Protein AF-0000000072927905 (afdb_homodimer)

Organism: Fusarium oxysporum f. sp. lycopersici (strain 4287 / CBS 123668 / FGSC 9935 / NRRL 34936) (NCBI:txid426428)

Structure (mmCIF, N/CA/C/O backbone):
data_AF-0000000072927905-model_v1
#
loop_
_entity.id
_entity.type
_entity.pdbx_description
1 polymer Ketoreductases
#
loop_
_atom_site.group_PDB
_atom_site.id
_atom_site.type_symbol
_atom_site.label_atom_id
_atom_site.label_alt_id
_atom_site.label_comp_id
_atom_site.label_asym_id
_atom_site.label_entity_id
_atom_site.label_seq_id
_atom_site.pdbx_PDB_ins_code
_atom_site.Cartn_x
_atom_site.Cartn_y
_atom_site.Cartn_z
_atom_site.occupancy
_atom_site.B_iso_or_equiv
_atom_site.auth_seq_id
_atom_site.auth_comp_id
_atom_site.auth_asym_id
_atom_site.auth_atom_id
_atom_site.pdbx_PDB_model_num
ATOM 1 N N . MET A 1 1 ? -3.469 36.656 6.867 1 72.31 1 MET A N 1
ATOM 2 C CA . MET A 1 1 ? -4.215 35.406 6.965 1 72.31 1 MET A CA 1
ATOM 3 C C . MET A 1 1 ? -4.289 34.938 8.414 1 72.31 1 MET A C 1
ATOM 5 O O . MET A 1 1 ? -3.432 35.281 9.227 1 72.31 1 MET A O 1
ATOM 9 N N . SER A 1 2 ? -5.445 34.188 8.789 1 89.81 2 SER A N 1
ATOM 10 C CA . SER A 1 2 ? -5.672 33.75 10.164 1 89.81 2 SER A CA 1
ATOM 11 C C . SER A 1 2 ? -4.594 32.781 10.625 1 89.81 2 SER A C 1
ATOM 13 O O . SER A 1 2 ? -4.07 32 9.828 1 89.81 2 SER A O 1
ATOM 15 N N . GLN A 1 3 ? -4.125 32.969 11.805 1 97.69 3 GLN A N 1
ATOM 16 C CA . GLN A 1 3 ? -3.133 32.094 12.43 1 97.69 3 GLN A CA 1
ATOM 17 C C . GLN A 1 3 ? -3.643 30.656 12.531 1 97.69 3 GLN A C 1
ATOM 19 O O . GLN A 1 3 ? -4.738 30.422 13.047 1 97.69 3 GLN A O 1
ATOM 24 N N . LEU A 1 4 ? -2.887 29.75 12 1 98.44 4 LEU A N 1
ATOM 25 C CA . LEU A 1 4 ? -3.246 28.344 12.047 1 98.44 4 LEU A CA 1
ATOM 26 C C . LEU A 1 4 ? -2.527 27.625 13.188 1 98.44 4 LEU A C 1
ATOM 28 O O . LEU A 1 4 ? -1.427 28.031 13.578 1 98.44 4 LEU A O 1
ATOM 32 N N . VAL A 1 5 ? -3.135 26.594 13.719 1 98.81 5 VAL A N 1
ATOM 33 C CA . VAL A 1 5 ? -2.521 25.703 14.703 1 98.81 5 VAL A CA 1
ATOM 34 C C . VAL A 1 5 ? -2.16 24.375 14.047 1 98.81 5 VAL A C 1
ATOM 36 O O . VAL A 1 5 ? -3.043 23.625 13.609 1 98.81 5 VAL A O 1
ATOM 39 N N . TRP A 1 6 ? -0.833 24.062 14.062 1 98.88 6 TRP A N 1
ATOM 40 C CA . TRP A 1 6 ? -0.313 22.859 13.43 1 98.88 6 TRP A CA 1
ATOM 41 C C . TRP A 1 6 ? 0.064 21.812 14.469 1 98.88 6 TRP A C 1
ATOM 43 O O . TRP A 1 6 ? 0.624 22.141 15.516 1 98.88 6 TRP A O 1
ATOM 53 N N . LEU A 1 7 ? -0.278 20.578 14.266 1 98.88 7 LEU A N 1
ATOM 54 C CA . LEU A 1 7 ? 0.3 19.422 14.938 1 98.88 7 LEU A CA 1
ATOM 55 C C . LEU A 1 7 ? 1.165 18.609 13.984 1 98.88 7 LEU A C 1
ATOM 57 O O . LEU A 1 7 ? 0.685 18.141 12.945 1 98.88 7 LEU A O 1
ATOM 61 N N . VAL A 1 8 ? 2.449 18.484 14.289 1 98.81 8 VAL A N 1
ATOM 62 C CA . VAL A 1 8 ? 3.377 17.781 13.414 1 98.81 8 VAL A CA 1
ATOM 63 C C . VAL A 1 8 ? 4.023 16.609 14.164 1 98.81 8 VAL A C 1
ATOM 65 O O . VAL A 1 8 ? 4.539 16.797 15.266 1 98.81 8 VAL A O 1
ATOM 68 N N . THR A 1 9 ? 3.959 15.438 13.594 1 98.56 9 THR A N 1
ATOM 69 C CA . THR A 1 9 ? 4.629 14.297 14.203 1 98.56 9 THR A CA 1
ATOM 70 C C . THR A 1 9 ? 6.062 14.18 13.703 1 98.56 9 THR A C 1
ATOM 72 O O . THR A 1 9 ? 6.359 14.547 12.562 1 98.56 9 THR A O 1
ATOM 75 N N . GLY A 1 10 ? 6.945 13.641 14.539 1 96.25 10 GLY A N 1
ATOM 76 C CA . GLY A 1 10 ? 8.32 13.383 14.141 1 96.25 10 GLY A CA 1
ATOM 77 C C . GLY A 1 10 ? 9.109 14.648 13.883 1 96.25 10 GLY A C 1
ATOM 78 O O . GLY A 1 10 ? 9.656 14.836 12.789 1 96.25 10 GLY A O 1
ATOM 79 N N . CYS A 1 11 ? 9.32 15.484 14.922 1 96.69 11 CYS A N 1
ATOM 80 C CA . CYS A 1 11 ? 9.914 16.797 14.719 1 96.69 11 CYS A CA 1
ATOM 81 C C . CYS A 1 11 ? 11.375 16.828 15.141 1 96.69 11 CYS A C 1
ATOM 83 O O . CYS A 1 11 ? 12 17.875 15.18 1 96.69 11 CYS A O 1
ATOM 85 N N . SER A 1 12 ? 11.961 15.656 15.367 1 91.81 12 SER A N 1
ATOM 86 C CA . SER A 1 12 ? 13.312 15.633 15.93 1 91.81 12 SER A CA 1
ATOM 87 C C . SER A 1 12 ? 14.367 15.852 14.844 1 91.81 12 SER A C 1
ATOM 89 O O . SER A 1 12 ? 15.531 16.109 15.148 1 91.81 12 SER A O 1
ATOM 91 N N . SER A 1 13 ? 13.992 15.719 13.57 1 88.75 13 SER A N 1
ATOM 92 C CA . SER A 1 13 ? 14.961 15.898 12.492 1 88.75 13 SER A CA 1
ATOM 93 C C . SER A 1 13 ? 14.273 16.047 11.141 1 88.75 13 SER A C 1
ATOM 95 O O . SER A 1 13 ? 13.039 16.016 11.062 1 88.75 13 SER A O 1
ATOM 97 N N . GLY A 1 14 ? 15.023 16.406 10.156 1 93.62 14 GLY A N 1
ATOM 98 C CA . GLY A 1 14 ? 14.57 16.359 8.781 1 93.62 14 GLY A CA 1
ATOM 99 C C . GLY A 1 14 ? 13.445 17.344 8.492 1 93.62 14 GLY A C 1
ATOM 100 O O . GLY A 1 14 ? 13.555 18.531 8.82 1 93.62 14 GLY A O 1
ATOM 101 N N . PHE A 1 15 ? 12.422 16.828 7.801 1 96.5 15 PHE A N 1
ATOM 102 C CA . PHE A 1 15 ? 11.273 17.672 7.473 1 96.5 15 PHE A CA 1
ATOM 103 C C . PHE A 1 15 ? 10.633 18.219 8.734 1 96.5 15 PHE A C 1
ATOM 105 O O . PHE A 1 15 ? 10.18 19.375 8.758 1 96.5 15 PHE A O 1
ATOM 112 N N . GLY A 1 16 ? 10.633 17.391 9.828 1 96.88 16 GLY A N 1
ATOM 113 C CA . GLY A 1 16 ? 9.984 17.781 11.07 1 96.88 16 GLY A CA 1
ATOM 114 C C . GLY A 1 16 ? 10.539 19.062 11.656 1 96.88 16 GLY A C 1
ATOM 115 O O . GLY A 1 16 ? 9.781 19.984 11.992 1 96.88 16 GLY A O 1
ATOM 116 N N . SER A 1 17 ? 11.844 19.141 11.758 1 95.19 17 SER A N 1
ATOM 117 C CA . SER A 1 17 ? 12.484 20.344 12.281 1 95.19 17 SER A CA 1
ATOM 118 C C . SER A 1 17 ? 12.258 21.531 11.359 1 95.19 17 SER A C 1
ATOM 120 O O . SER A 1 17 ? 12.07 22.656 11.828 1 95.19 17 SER A O 1
ATOM 122 N N . GLU A 1 18 ? 12.297 21.266 10.055 1 97.12 18 GLU A N 1
ATOM 123 C CA . GLU A 1 18 ? 12.062 22.328 9.078 1 97.12 18 GLU A CA 1
ATOM 124 C C . GLU A 1 18 ? 10.625 22.844 9.156 1 97.12 18 GLU A C 1
ATOM 126 O O . GLU A 1 18 ? 10.375 24.031 9 1 97.12 18 GLU A O 1
ATOM 131 N N . PHE A 1 19 ? 9.656 21.938 9.414 1 98.5 19 PHE A N 1
ATOM 132 C CA . PHE A 1 19 ? 8.266 22.344 9.625 1 98.5 19 PHE A CA 1
ATOM 133 C C . PHE A 1 19 ? 8.164 23.328 10.789 1 98.5 19 PHE A C 1
ATOM 135 O O . PHE A 1 19 ? 7.52 24.375 10.664 1 98.5 19 PHE A O 1
ATOM 142 N N . VAL A 1 20 ? 8.82 23 11.867 1 98.06 20 VAL A N 1
ATOM 143 C CA . VAL A 1 20 ? 8.766 23.844 13.055 1 98.06 20 VAL A CA 1
ATOM 144 C C . VAL A 1 20 ? 9.281 25.25 12.703 1 98.06 20 VAL A C 1
ATOM 146 O O . VAL A 1 20 ? 8.609 26.25 12.969 1 98.06 20 VAL A O 1
ATOM 149 N N . HIS A 1 21 ? 10.391 25.312 12.062 1 97.38 21 HIS A N 1
ATOM 150 C CA . HIS A 1 21 ? 11.039 26.562 11.719 1 97.38 21 HIS A CA 1
ATOM 151 C C . HIS A 1 21 ? 10.148 27.422 10.812 1 97.38 21 HIS A C 1
ATOM 153 O O . HIS A 1 21 ? 9.891 28.594 11.109 1 97.38 21 HIS A O 1
ATOM 159 N N . GLN A 1 22 ? 9.633 26.844 9.812 1 98.25 22 GLN A N 1
ATOM 160 C CA . GLN A 1 22 ? 8.914 27.609 8.805 1 98.25 22 GLN A CA 1
ATOM 161 C C . GLN A 1 22 ? 7.508 27.969 9.289 1 98.25 22 GLN A C 1
ATOM 163 O O . GLN A 1 22 ? 6.992 29.047 8.969 1 98.25 22 GLN A O 1
ATOM 168 N N . ILE A 1 23 ? 6.863 27.094 10.016 1 98.56 23 ILE A N 1
ATOM 169 C CA . ILE A 1 23 ? 5.535 27.375 10.547 1 98.56 23 ILE A CA 1
ATOM 170 C C . ILE A 1 23 ? 5.602 28.578 11.492 1 98.56 23 ILE A C 1
ATOM 172 O O . ILE A 1 23 ? 4.789 29.5 11.391 1 98.56 23 ILE A O 1
ATOM 176 N N . LEU A 1 24 ? 6.613 28.625 12.375 1 98.06 24 LEU A N 1
ATOM 177 C CA . LEU A 1 24 ? 6.789 29.734 13.312 1 98.06 24 LEU A CA 1
ATOM 178 C C . LEU A 1 24 ? 7.145 31.016 12.578 1 98.06 24 LEU A C 1
ATOM 180 O O . LEU A 1 24 ? 6.625 32.094 12.898 1 98.06 24 LEU A O 1
ATOM 184 N N . SER A 1 25 ? 8.023 30.844 11.578 1 97.19 25 SER A N 1
ATOM 185 C CA . SER A 1 25 ? 8.469 32 10.828 1 97.19 25 SER A CA 1
ATOM 186 C C . SER A 1 25 ? 7.312 32.688 10.094 1 97.19 25 SER A C 1
ATOM 188 O O . SER A 1 25 ? 7.352 33.875 9.82 1 97.19 25 SER A O 1
ATOM 190 N N . ARG A 1 26 ? 6.254 31.922 9.82 1 97.19 26 ARG A N 1
ATOM 191 C CA . ARG A 1 26 ? 5.102 32.438 9.094 1 97.19 26 ARG A CA 1
ATOM 192 C C . ARG A 1 26 ? 4.023 32.938 10.055 1 97.19 26 ARG A C 1
ATOM 194 O O . ARG A 1 26 ? 2.938 33.344 9.625 1 97.19 26 ARG A O 1
ATOM 201 N N . GLY A 1 27 ? 4.273 32.781 11.344 1 97.12 27 GLY A N 1
ATOM 202 C CA . GLY A 1 27 ? 3.383 33.375 12.336 1 97.12 27 GLY A CA 1
ATOM 203 C C . GLY A 1 27 ? 2.34 32.375 12.844 1 97.12 27 GLY A C 1
ATOM 204 O O . GLY A 1 27 ? 1.431 32.781 13.586 1 97.12 27 GLY A O 1
ATOM 205 N N . ASP A 1 28 ? 2.387 31.125 12.43 1 98.38 28 ASP A N 1
ATOM 206 C CA . ASP A 1 28 ? 1.458 30.094 12.891 1 98.38 28 ASP A CA 1
ATOM 207 C C . ASP A 1 28 ? 1.925 29.484 14.211 1 98.38 28 ASP A C 1
ATOM 209 O O . ASP A 1 28 ? 3.045 29.734 14.656 1 98.38 28 ASP A O 1
ATOM 213 N N . LYS A 1 29 ? 1.051 28.797 14.852 1 98.56 29 LYS A N 1
ATOM 214 C CA . LYS A 1 29 ? 1.371 28.031 16.062 1 98.56 29 LYS A CA 1
ATOM 215 C C . LYS A 1 29 ? 1.639 26.562 15.719 1 98.56 29 LYS A C 1
ATOM 217 O O . LYS A 1 29 ? 1.046 26.016 14.789 1 98.56 29 LYS A O 1
ATOM 222 N N . ILE A 1 30 ? 2.525 25.984 16.5 1 98.69 30 ILE A N 1
ATOM 223 C CA . ILE A 1 30 ? 2.834 24.594 16.219 1 98.69 30 ILE A CA 1
ATOM 224 C C . ILE A 1 30 ? 2.967 23.812 17.516 1 98.69 30 ILE A C 1
ATOM 226 O O . ILE A 1 30 ? 3.521 24.312 18.5 1 98.69 30 ILE A O 1
ATOM 230 N N . ILE A 1 31 ? 2.361 22.672 17.562 1 98.62 31 ILE A N 1
ATOM 231 C CA . ILE A 1 31 ? 2.639 21.609 18.516 1 98.62 31 ILE A CA 1
ATOM 232 C C . ILE A 1 31 ? 3.572 20.578 17.875 1 98.62 31 ILE A C 1
ATOM 234 O O . ILE A 1 31 ? 3.15 19.781 17.031 1 98.62 31 ILE A O 1
ATOM 238 N N . ALA A 1 32 ? 4.832 20.609 18.266 1 98.38 32 ALA A N 1
ATOM 239 C CA . ALA A 1 32 ? 5.855 19.688 17.766 1 98.38 32 ALA A CA 1
ATOM 240 C C . ALA A 1 32 ? 5.926 18.422 18.609 1 98.38 32 ALA A C 1
ATOM 242 O O . ALA A 1 32 ? 5.918 18.5 19.844 1 98.38 32 ALA A O 1
ATOM 243 N N . THR A 1 33 ? 5.965 17.25 17.953 1 98.06 33 THR A N 1
ATOM 244 C CA . THR A 1 33 ? 5.996 16.031 18.734 1 98.06 33 THR A CA 1
ATOM 245 C C . THR A 1 33 ? 7.176 15.156 18.328 1 98.06 33 THR A C 1
ATOM 247 O O . THR A 1 33 ? 7.691 15.281 17.219 1 98.06 33 THR A O 1
ATOM 250 N N . ALA A 1 34 ? 7.641 14.367 19.203 1 96.06 34 ALA A N 1
ATOM 251 C CA . ALA A 1 34 ? 8.641 13.32 19.016 1 96.06 34 ALA A CA 1
ATOM 252 C C . ALA A 1 34 ? 8.5 12.219 20.047 1 96.06 34 ALA A C 1
ATOM 254 O O . ALA A 1 34 ? 7.863 12.422 21.094 1 96.06 34 ALA A O 1
ATOM 255 N N . ARG A 1 35 ? 9.086 11.086 19.828 1 92.69 35 ARG A N 1
ATOM 256 C CA . ARG A 1 35 ? 9.023 9.953 20.75 1 92.69 35 ARG A CA 1
ATOM 257 C C . ARG A 1 35 ? 9.719 10.273 22.062 1 92.69 35 ARG A C 1
ATOM 259 O O . ARG A 1 35 ? 9.289 9.805 23.125 1 92.69 35 ARG A O 1
ATOM 266 N N . ASN A 1 36 ? 10.734 10.953 21.844 1 88.94 36 ASN A N 1
ATOM 267 C CA . ASN A 1 36 ? 11.516 11.43 22.984 1 88.94 36 ASN A CA 1
ATOM 268 C C . ASN A 1 36 ? 11.484 12.953 23.078 1 88.94 36 ASN A C 1
ATOM 270 O O . ASN A 1 36 ? 12.133 13.641 22.297 1 88.94 36 ASN A O 1
ATOM 274 N N . SER A 1 37 ? 10.828 13.406 24.078 1 86.44 37 SER A N 1
ATOM 275 C CA . SER A 1 37 ? 10.633 14.844 24.219 1 86.44 37 SER A CA 1
ATOM 276 C C . SER A 1 37 ? 11.953 15.562 24.469 1 86.44 37 SER A C 1
ATOM 278 O O . SER A 1 37 ? 12.109 16.719 24.094 1 86.44 37 SER A O 1
ATOM 280 N N . ALA A 1 38 ? 12.891 14.891 25.031 1 88.81 38 ALA A N 1
ATOM 281 C CA . ALA A 1 38 ? 14.18 15.523 25.312 1 88.81 38 ALA A CA 1
ATOM 282 C C . ALA A 1 38 ? 14.867 15.969 24.016 1 88.81 38 ALA A C 1
ATOM 284 O O . ALA A 1 38 ? 15.586 16.969 24 1 88.81 38 ALA A O 1
ATOM 285 N N . ARG A 1 39 ? 14.562 15.359 22.969 1 88.06 39 ARG A N 1
ATOM 286 C CA . ARG A 1 39 ? 15.211 15.633 21.688 1 88.06 39 ARG A CA 1
ATOM 287 C C . ARG A 1 39 ? 14.641 16.891 21.047 1 88.06 39 ARG A C 1
ATOM 289 O O . ARG A 1 39 ? 15.266 17.469 20.156 1 88.06 39 ARG A O 1
ATOM 296 N N . ILE A 1 40 ? 13.414 17.281 21.547 1 91.88 40 ILE A N 1
ATOM 297 C CA . ILE A 1 40 ? 12.797 18.422 20.875 1 91.88 40 ILE A CA 1
ATOM 298 C C . ILE A 1 40 ? 12.57 19.547 21.875 1 91.88 40 ILE A C 1
ATOM 300 O O . ILE A 1 40 ? 11.922 20.547 21.562 1 91.88 40 ILE A O 1
ATOM 304 N N . GLU A 1 41 ? 13.078 19.469 22.984 1 91.75 41 GLU A N 1
ATOM 305 C CA . GLU A 1 41 ? 12.984 20.5 24.016 1 91.75 41 GLU A CA 1
ATOM 306 C C . GLU A 1 41 ? 13.516 21.828 23.5 1 91.75 41 GLU A C 1
ATOM 308 O O . GLU A 1 41 ? 12.945 22.891 23.797 1 91.75 41 GLU A O 1
ATOM 313 N N . PRO A 1 42 ? 14.578 21.797 22.75 1 92.12 42 PRO A N 1
ATOM 314 C CA . PRO A 1 42 ? 15.109 23.062 22.234 1 92.12 42 PRO A CA 1
ATOM 315 C C . PRO A 1 42 ? 14.125 23.797 21.344 1 92.12 42 PRO A C 1
ATOM 317 O O . PRO A 1 42 ? 14.219 25.016 21.188 1 92.12 42 PRO A O 1
ATOM 320 N N . LEU A 1 43 ? 13.18 23.078 20.75 1 93.44 43 LEU A N 1
ATOM 321 C CA . LEU A 1 43 ? 12.18 23.703 19.891 1 93.44 43 LEU A CA 1
ATOM 322 C C . LEU A 1 43 ? 11.242 24.578 20.703 1 93.44 43 LEU A C 1
ATOM 324 O O . LEU A 1 43 ? 10.617 25.5 20.172 1 93.44 43 LEU A O 1
ATOM 328 N N . ALA A 1 44 ? 11.148 24.266 22 1 93.25 44 ALA A N 1
ATOM 329 C CA . ALA A 1 44 ? 10.305 25.062 22.875 1 93.25 44 ALA A CA 1
ATOM 330 C C . ALA A 1 44 ? 10.828 26.484 23 1 93.25 44 ALA A C 1
ATOM 332 O O . ALA A 1 44 ? 10.047 27.438 23.078 1 93.25 44 ALA A O 1
ATOM 333 N N . SER A 1 45 ? 12.109 26.594 23.016 1 92.44 45 SER A N 1
ATOM 334 C CA . SER A 1 45 ? 12.727 27.906 23.141 1 92.44 45 SER A CA 1
ATOM 335 C C . SER A 1 45 ? 12.484 28.75 21.891 1 92.44 45 SER A C 1
ATOM 337 O O . SER A 1 45 ? 12.57 29.984 21.922 1 92.44 45 SER A O 1
ATOM 339 N N . GLN A 1 46 ? 12.109 28.047 20.828 1 93.31 46 GLN A N 1
ATOM 340 C CA . GLN A 1 46 ? 11.836 28.734 19.578 1 93.31 46 GLN A CA 1
ATOM 341 C C . GLN A 1 46 ? 10.375 29.172 19.484 1 93.31 46 GLN A C 1
ATOM 343 O O . GLN A 1 46 ? 9.984 29.844 18.531 1 93.31 46 GLN A O 1
ATOM 348 N N . GLY A 1 47 ? 9.586 28.734 20.438 1 95.56 47 GLY A N 1
ATOM 349 C CA . GLY A 1 47 ? 8.195 29.156 20.453 1 95.56 47 GLY A CA 1
ATOM 350 C C . GLY A 1 47 ? 7.227 28.031 20.156 1 95.56 47 GLY A C 1
ATOM 351 O O . GLY A 1 47 ? 6.008 28.234 20.156 1 95.56 47 GLY A O 1
ATOM 352 N N . ALA A 1 48 ? 7.707 26.859 19.938 1 97.5 48 ALA A N 1
ATOM 353 C CA . ALA A 1 48 ? 6.848 25.703 19.672 1 97.5 48 ALA A CA 1
ATOM 354 C C . ALA A 1 48 ? 6.348 25.094 20.984 1 97.5 48 ALA A C 1
ATOM 356 O O . ALA A 1 48 ? 7.07 25.062 21.984 1 97.5 48 ALA A O 1
ATOM 357 N N . ALA A 1 49 ? 5.113 24.672 21.016 1 97.75 49 ALA A N 1
ATOM 358 C CA . ALA A 1 49 ? 4.73 23.703 22.047 1 97.75 49 ALA A CA 1
ATOM 359 C C . ALA A 1 49 ? 5.293 22.312 21.734 1 97.75 49 ALA A C 1
ATOM 361 O O . ALA A 1 49 ? 5.336 21.906 20.578 1 97.75 49 ALA A O 1
ATOM 362 N N . VAL A 1 50 ? 5.805 21.672 22.766 1 97.12 50 VAL A N 1
ATOM 363 C CA . VAL A 1 50 ? 6.414 20.359 22.578 1 97.12 50 VAL A CA 1
ATOM 364 C C . VAL A 1 50 ? 5.633 19.297 23.359 1 97.12 50 VAL A C 1
ATOM 366 O O . VAL A 1 50 ? 5.203 19.547 24.484 1 97.12 50 VAL A O 1
ATOM 369 N N . LEU A 1 51 ? 5.387 18.172 22.734 1 96.62 51 LEU A N 1
ATOM 370 C CA . LEU A 1 51 ? 4.648 17.062 23.344 1 96.62 51 LEU A CA 1
ATOM 371 C C . LEU A 1 51 ? 5.254 15.727 22.938 1 96.62 51 LEU A C 1
ATOM 373 O O . LEU A 1 51 ? 5.633 15.531 21.781 1 96.62 51 LEU A O 1
ATOM 377 N N . GLU A 1 52 ? 5.332 14.828 23.875 1 97.06 52 GLU A N 1
ATOM 378 C CA . GLU A 1 52 ? 5.773 13.469 23.562 1 97.06 52 GLU A CA 1
ATOM 379 C C . GLU A 1 52 ? 4.672 12.68 22.859 1 97.06 52 GLU A C 1
ATOM 381 O O . GLU A 1 52 ? 3.535 12.641 23.328 1 97.06 52 GLU A O 1
ATOM 386 N N . LEU A 1 53 ? 5 12.133 21.734 1 97.81 53 LEU A N 1
ATOM 387 C CA . LEU A 1 53 ? 4.066 11.305 20.984 1 97.81 53 LEU A CA 1
ATOM 388 C C . LEU A 1 53 ? 4.801 10.203 20.234 1 97.81 53 LEU A C 1
ATOM 390 O O . LEU A 1 53 ? 5.629 10.492 19.359 1 97.81 53 LEU A O 1
ATOM 394 N N . ASP A 1 54 ? 4.586 8.984 20.625 1 97.88 54 ASP A N 1
ATOM 395 C CA . ASP A 1 54 ? 5.004 7.805 19.875 1 97.88 54 ASP A CA 1
ATOM 396 C C . ASP A 1 54 ? 3.854 7.25 19.047 1 97.88 54 ASP A C 1
ATOM 398 O O . ASP A 1 54 ? 2.877 6.73 19.578 1 97.88 54 ASP A O 1
ATOM 402 N N . VAL A 1 55 ? 4.004 7.336 17.734 1 98.12 55 VAL A N 1
ATOM 403 C CA . VAL A 1 55 ? 2.898 6.98 16.859 1 98.12 55 VAL A CA 1
ATOM 404 C C . VAL A 1 55 ? 2.633 5.48 16.938 1 98.12 55 VAL A C 1
ATOM 406 O O . VAL A 1 55 ? 1.612 4.996 16.438 1 98.12 55 VAL A O 1
ATOM 409 N N . THR A 1 56 ? 3.533 4.699 17.547 1 97.69 56 THR A N 1
ATOM 410 C CA . THR A 1 56 ? 3.344 3.258 17.672 1 97.69 56 THR A CA 1
ATOM 411 C C . THR A 1 56 ? 2.619 2.924 18.984 1 97.69 56 THR A C 1
ATOM 413 O O . THR A 1 56 ? 2.355 1.753 19.266 1 97.69 56 THR A O 1
ATOM 416 N N . ASP A 1 57 ? 2.316 3.941 19.781 1 98.38 57 ASP A N 1
ATOM 417 C CA . ASP A 1 57 ? 1.547 3.707 21 1 98.38 57 ASP A CA 1
ATOM 418 C C . ASP A 1 57 ? 0.156 3.168 20.672 1 98.38 57 ASP A C 1
ATOM 420 O O . ASP A 1 57 ? -0.278 3.205 19.516 1 98.38 57 ASP A O 1
ATOM 424 N N . SER A 1 58 ? -0.541 2.66 21.734 1 98.31 58 SER A N 1
ATOM 425 C CA . SER A 1 58 ? -1.92 2.213 21.562 1 98.31 58 SER A CA 1
ATOM 426 C C . SER A 1 58 ? -2.834 3.375 21.188 1 98.31 58 SER A C 1
ATOM 428 O O . SER A 1 58 ? -2.52 4.535 21.469 1 98.31 58 SER A O 1
ATOM 430 N N . GLN A 1 59 ? -3.938 3.053 20.578 1 98.31 59 GLN A N 1
ATOM 431 C CA . GLN A 1 59 ? -4.902 4.082 20.203 1 98.31 59 GLN A CA 1
ATOM 432 C C . GLN A 1 59 ? -5.316 4.914 21.422 1 98.31 59 GLN A C 1
ATOM 434 O O . GLN A 1 59 ? -5.41 6.141 21.328 1 98.31 59 GLN A O 1
ATOM 439 N N . ASP A 1 60 ? -5.535 4.27 22.516 1 98.25 60 ASP A N 1
ATOM 440 C CA . ASP A 1 60 ? -5.977 4.961 23.734 1 98.25 60 ASP A CA 1
ATOM 441 C C . ASP A 1 60 ? -4.949 5.996 24.172 1 98.25 60 ASP A C 1
ATOM 443 O O . ASP A 1 60 ? -5.309 7.121 24.531 1 98.25 60 ASP A O 1
ATOM 447 N N . LYS A 1 61 ? -3.709 5.633 24.172 1 98.44 61 LYS A N 1
ATOM 448 C CA . LYS A 1 61 ? -2.648 6.551 24.578 1 98.44 61 LYS A CA 1
ATOM 449 C C . LYS A 1 61 ? -2.531 7.715 23.594 1 98.44 61 LYS A C 1
ATOM 451 O O . LYS A 1 61 ? -2.332 8.859 24.016 1 98.44 61 LYS A O 1
ATOM 456 N N . ILE A 1 62 ? -2.678 7.426 22.359 1 98.62 62 ILE A N 1
ATOM 457 C CA . ILE A 1 62 ? -2.617 8.469 21.328 1 98.62 62 ILE A CA 1
ATOM 458 C C . ILE A 1 62 ? -3.812 9.406 21.484 1 98.62 62 ILE A C 1
ATOM 460 O O . ILE A 1 62 ? -3.668 10.625 21.375 1 98.62 62 ILE A O 1
ATOM 464 N N . ASP A 1 63 ? -4.977 8.828 21.781 1 98.62 63 ASP A N 1
ATOM 465 C CA . ASP A 1 63 ? -6.152 9.664 22.016 1 98.62 63 ASP A CA 1
ATOM 466 C C . ASP A 1 63 ? -5.906 10.648 23.156 1 98.62 63 ASP A C 1
ATOM 468 O O . ASP A 1 63 ? -6.234 11.836 23.031 1 98.62 63 ASP A O 1
ATOM 472 N N . GLN A 1 64 ? -5.309 10.18 24.203 1 98.56 64 GLN A N 1
ATOM 473 C CA . GLN A 1 64 ? -5.016 11.023 25.344 1 98.56 64 GLN A CA 1
ATOM 474 C C . GLN A 1 64 ? -4.016 12.117 24.984 1 98.56 64 GLN A C 1
ATOM 476 O O . GLN A 1 64 ? -4.176 13.273 25.391 1 98.56 64 GLN A O 1
ATOM 481 N N . THR A 1 65 ? -3.023 11.734 24.25 1 98.5 65 THR A N 1
ATOM 482 C CA . THR A 1 65 ? -2.006 12.695 23.844 1 98.5 65 THR A CA 1
ATOM 483 C C . THR A 1 65 ? -2.605 13.758 22.922 1 98.5 65 THR A C 1
ATOM 485 O O . THR A 1 65 ? -2.271 14.938 23.031 1 98.5 65 THR A O 1
ATOM 488 N N . ILE A 1 66 ? -3.502 13.359 22.031 1 98.75 66 ILE A N 1
ATOM 489 C CA . ILE A 1 66 ? -4.121 14.281 21.094 1 98.75 66 ILE A CA 1
ATOM 490 C C . ILE A 1 66 ? -5.07 15.219 21.844 1 98.75 66 ILE A C 1
ATOM 492 O O . ILE A 1 66 ? -5.168 16.406 21.516 1 98.75 66 ILE A O 1
ATOM 496 N N . ASP A 1 67 ? -5.742 14.688 22.844 1 98.62 67 ASP A N 1
ATOM 497 C CA . ASP A 1 67 ? -6.57 15.547 23.688 1 98.62 67 ASP A CA 1
ATOM 498 C C . ASP A 1 67 ? -5.734 16.641 24.344 1 98.62 67 ASP A C 1
ATOM 500 O O . ASP A 1 67 ? -6.152 17.797 24.391 1 98.62 67 ASP A O 1
ATOM 504 N N . LYS A 1 68 ? -4.582 16.297 24.859 1 98.56 68 LYS A N 1
ATOM 505 C CA . LYS A 1 68 ? -3.662 17.281 25.422 1 98.56 68 LYS A CA 1
ATOM 506 C C . LYS A 1 68 ? -3.213 18.297 24.375 1 98.56 68 LYS A C 1
ATOM 508 O O . LYS A 1 68 ? -3.105 19.484 24.656 1 98.56 68 LYS A O 1
ATOM 513 N N . ALA A 1 69 ? -2.928 17.766 23.188 1 98.62 69 ALA A N 1
ATOM 514 C CA . ALA A 1 69 ? -2.5 18.641 22.094 1 98.62 69 ALA A CA 1
ATOM 515 C C . ALA A 1 69 ? -3.568 19.688 21.766 1 98.62 69 ALA A C 1
ATOM 517 O O . ALA A 1 69 ? -3.266 20.875 21.641 1 98.62 69 ALA A O 1
ATOM 518 N N . ILE A 1 70 ? -4.809 19.25 21.672 1 98.5 70 ILE A N 1
ATOM 519 C CA . ILE A 1 70 ? -5.926 20.141 21.344 1 98.5 70 ILE A CA 1
ATOM 520 C C . ILE A 1 70 ? -6.09 21.188 22.438 1 98.5 70 ILE A C 1
ATOM 522 O O . ILE A 1 70 ? -6.352 22.359 22.141 1 98.5 70 ILE A O 1
ATOM 526 N N . ALA A 1 71 ? -5.871 20.812 23.625 1 98.44 71 ALA A N 1
ATOM 527 C CA . ALA A 1 71 ? -6.086 21.688 24.766 1 98.44 71 ALA A CA 1
ATOM 528 C C . ALA A 1 71 ? -5.059 22.812 24.797 1 98.44 71 ALA A C 1
ATOM 530 O O . ALA A 1 71 ? -5.297 23.875 25.391 1 98.44 71 ALA A O 1
ATOM 531 N N . ILE A 1 72 ? -3.906 22.656 24.172 1 98.25 72 ILE A N 1
ATOM 532 C CA . ILE A 1 72 ? -2.83 23.641 24.234 1 98.25 72 ILE A CA 1
ATOM 533 C C . ILE A 1 72 ? -3.297 24.953 23.609 1 98.25 72 ILE A C 1
ATOM 535 O O . ILE A 1 72 ? -3.139 26.016 24.219 1 98.25 72 ILE A O 1
ATOM 539 N N . TYR A 1 73 ? -3.898 24.891 22.453 1 98.12 73 TYR A N 1
ATOM 540 C CA . TYR A 1 73 ? -4.324 26.094 21.766 1 98.12 73 TYR A CA 1
ATOM 541 C C . TYR A 1 73 ? -5.824 26.078 21.5 1 98.12 73 TYR A C 1
ATOM 543 O O . TYR A 1 73 ? -6.359 26.984 20.844 1 98.12 73 TYR A O 1
ATOM 551 N N . GLY A 1 74 ? -6.508 24.984 21.891 1 98 74 GLY A N 1
ATOM 552 C CA . GLY A 1 74 ? -7.957 24.906 21.812 1 98 74 GLY A CA 1
ATOM 553 C C . GLY A 1 74 ? -8.438 24.156 20.578 1 98 74 GLY A C 1
ATOM 554 O O . GLY A 1 74 ? -9.594 23.719 20.531 1 98 74 GLY A O 1
ATOM 555 N N . HIS A 1 75 ? -7.555 24.094 19.562 1 98 75 HIS A N 1
ATOM 556 C CA . HIS A 1 75 ? -7.922 23.375 18.344 1 98 75 HIS A CA 1
ATOM 557 C C . HIS A 1 75 ? -6.691 23.031 17.516 1 98 75 HIS A C 1
ATOM 559 O O . HIS A 1 75 ? -5.578 23.453 17.844 1 98 75 HIS A O 1
ATOM 565 N N . ILE A 1 76 ? -6.879 22.219 16.531 1 98.69 76 ILE A N 1
ATOM 566 C CA . ILE A 1 76 ? -5.879 21.891 15.516 1 98.69 76 ILE A CA 1
ATOM 567 C C . ILE A 1 76 ? -6.438 22.172 14.125 1 98.69 76 ILE A C 1
ATOM 569 O O . ILE A 1 76 ? -7.488 21.656 13.75 1 98.69 76 ILE A O 1
ATOM 573 N N . ASP A 1 77 ? -5.719 23 13.375 1 98.75 77 ASP A N 1
ATOM 574 C CA . ASP A 1 77 ? -6.133 23.312 12.016 1 98.75 77 ASP A CA 1
ATOM 575 C C . ASP A 1 77 ? -5.477 22.375 11 1 98.75 77 ASP A C 1
ATOM 577 O O . ASP A 1 77 ? -6.07 22.062 9.969 1 98.75 77 ASP A O 1
ATOM 581 N N . VAL A 1 78 ? -4.234 21.984 11.258 1 98.94 78 VAL A N 1
ATOM 582 C CA . VAL A 1 78 ? -3.451 21.203 10.312 1 98.94 78 VAL A CA 1
ATOM 583 C C . VAL A 1 78 ? -2.74 20.062 11.047 1 98.94 78 VAL A C 1
ATOM 585 O O . VAL A 1 78 ? -2.041 20.297 12.031 1 98.94 78 VAL A O 1
ATOM 588 N N . LEU A 1 79 ? -2.975 18.875 10.68 1 98.94 79 LEU A N 1
ATOM 589 C CA . LEU A 1 79 ? -2.213 17.719 11.125 1 98.94 79 LEU A CA 1
ATOM 590 C C . LEU A 1 79 ? -1.212 17.281 10.062 1 98.94 79 LEU A C 1
ATOM 592 O O . LEU A 1 79 ? -1.585 17.047 8.906 1 98.94 79 LEU A O 1
ATOM 596 N N . VAL A 1 80 ? 0.05 17.219 10.398 1 98.94 80 VAL A N 1
ATOM 597 C CA . VAL A 1 80 ? 1.075 16.703 9.5 1 98.94 80 VAL A CA 1
ATOM 598 C C . VAL A 1 80 ? 1.585 15.359 10.031 1 98.94 80 VAL A C 1
ATOM 600 O O . VAL A 1 80 ? 2.299 15.312 11.031 1 98.94 80 VAL A O 1
ATOM 603 N N . ASN A 1 81 ? 1.166 14.336 9.383 1 98.81 81 ASN A N 1
ATOM 604 C CA . ASN A 1 81 ? 1.747 13.023 9.625 1 98.81 81 ASN A CA 1
ATOM 605 C C . ASN A 1 81 ? 3.098 12.867 8.93 1 98.81 81 ASN A C 1
ATOM 607 O O . ASN A 1 81 ? 3.16 12.492 7.762 1 98.81 81 ASN A O 1
ATOM 611 N N . ASN A 1 82 ? 4.152 13.047 9.695 1 98.12 82 ASN A N 1
ATOM 612 C CA . ASN A 1 82 ? 5.5 13.148 9.141 1 98.12 82 ASN A CA 1
ATOM 613 C C . ASN A 1 82 ? 6.41 12.047 9.672 1 98.12 82 ASN A C 1
ATOM 615 O O . ASN A 1 82 ? 7.402 11.695 9.039 1 98.12 82 ASN A O 1
ATOM 619 N N . ALA A 1 83 ? 6.082 11.492 10.859 1 93 83 ALA A N 1
ATOM 620 C CA . ALA A 1 83 ? 6.906 10.453 11.469 1 93 83 ALA A CA 1
ATOM 621 C C . ALA A 1 83 ? 7 9.227 10.57 1 93 83 ALA A C 1
ATOM 623 O O . ALA A 1 83 ? 6.008 8.82 9.961 1 93 83 ALA A O 1
ATOM 624 N N . GLY A 1 84 ? 8.211 8.648 10.453 1 92.44 84 GLY A N 1
ATOM 625 C CA . GLY A 1 84 ? 8.43 7.441 9.672 1 92.44 84 GLY A CA 1
ATOM 626 C C . GLY A 1 84 ? 9.883 7.02 9.625 1 92.44 84 GLY A C 1
ATOM 627 O O . GLY A 1 84 ? 10.758 7.707 10.164 1 92.44 84 GLY A O 1
ATOM 628 N N . PHE A 1 85 ? 10.133 5.875 9.078 1 93.25 85 PHE A N 1
ATOM 629 C CA . PHE A 1 85 ? 11.5 5.398 8.906 1 93.25 85 PHE A CA 1
ATOM 630 C C . PHE A 1 85 ? 11.586 4.426 7.734 1 93.25 85 PHE A C 1
ATOM 632 O O . PHE A 1 85 ? 10.562 3.99 7.203 1 93.25 85 PHE A O 1
ATOM 639 N N . VAL A 1 86 ? 12.781 4.125 7.336 1 94.69 86 VAL A N 1
ATOM 640 C CA . VAL A 1 86 ? 13.047 3.238 6.207 1 94.69 86 VAL A CA 1
ATOM 641 C C . VAL A 1 86 ? 13.5 1.874 6.719 1 94.69 86 VAL A C 1
ATOM 643 O O . VAL A 1 86 ? 14.438 1.783 7.516 1 94.69 86 VAL A O 1
ATOM 646 N N . ALA A 1 87 ? 12.836 0.888 6.34 1 95.31 87 ALA A N 1
ATOM 647 C CA . ALA A 1 87 ? 13.289 -0.493 6.492 1 95.31 87 ALA A CA 1
ATOM 648 C C . ALA A 1 87 ? 13.75 -1.071 5.156 1 95.31 87 ALA A C 1
ATOM 650 O O . ALA A 1 87 ? 12.992 -1.08 4.184 1 95.31 87 ALA A O 1
ATOM 651 N N . ALA A 1 88 ? 14.977 -1.563 5.105 1 96.12 88 ALA A N 1
ATOM 652 C CA . ALA A 1 88 ? 15.547 -2.078 3.865 1 96.12 88 ALA A CA 1
ATOM 653 C C . ALA A 1 88 ? 16.031 -3.516 4.039 1 96.12 88 ALA A C 1
ATOM 655 O O . ALA A 1 88 ? 16.641 -3.854 5.062 1 96.12 88 ALA A O 1
ATOM 656 N N . GLY A 1 89 ? 15.766 -4.355 3.131 1 97.38 89 GLY A N 1
ATOM 657 C CA . GLY A 1 89 ? 16.125 -5.766 3.08 1 97.38 89 GLY A CA 1
ATOM 658 C C . GLY A 1 89 ? 15.281 -6.555 2.09 1 97.38 89 GLY A C 1
ATOM 659 O O . GLY A 1 89 ? 14.203 -6.113 1.691 1 97.38 89 GLY A O 1
ATOM 660 N N . SER A 1 90 ? 15.797 -7.688 1.697 1 97.56 90 SER A N 1
ATOM 661 C CA . SER A 1 90 ? 15.031 -8.523 0.781 1 97.56 90 SER A CA 1
ATOM 662 C C . SER A 1 90 ? 13.852 -9.188 1.487 1 97.56 90 SER A C 1
ATOM 664 O O . SER A 1 90 ? 13.781 -9.195 2.719 1 97.56 90 SER A O 1
ATOM 666 N N . TRP A 1 91 ? 12.93 -9.75 0.709 1 97.44 91 TRP A N 1
ATOM 667 C CA . TRP A 1 91 ? 11.797 -10.492 1.252 1 97.44 91 TRP A CA 1
ATOM 668 C C . TRP A 1 91 ? 12.266 -11.648 2.123 1 97.44 91 TRP A C 1
ATOM 670 O O . TRP A 1 91 ? 11.656 -11.953 3.15 1 97.44 91 TRP A O 1
ATOM 680 N N . GLU A 1 92 ? 13.344 -12.242 1.729 1 97.31 92 GLU A N 1
ATOM 681 C CA . GLU A 1 92 ? 13.812 -13.438 2.422 1 97.31 92 GLU A CA 1
ATOM 682 C C . GLU A 1 92 ? 14.664 -13.078 3.635 1 97.31 92 GLU A C 1
ATOM 684 O O . GLU A 1 92 ? 14.828 -13.883 4.551 1 97.31 92 GLU A O 1
ATOM 689 N N . ASP A 1 93 ? 15.195 -11.852 3.623 1 97.44 93 ASP A N 1
ATOM 690 C CA . ASP A 1 93 ? 16.078 -11.453 4.715 1 97.44 93 ASP A CA 1
ATOM 691 C C . ASP A 1 93 ? 15.281 -10.867 5.879 1 97.44 93 ASP A C 1
ATOM 693 O O . ASP A 1 93 ? 15.641 -11.047 7.043 1 97.44 93 ASP A O 1
ATOM 697 N N . LEU A 1 94 ? 14.227 -10.172 5.574 1 97.5 94 LEU A N 1
ATOM 698 C CA . LEU A 1 94 ? 13.438 -9.516 6.613 1 97.5 94 LEU A CA 1
ATOM 699 C C . LEU A 1 94 ? 12.508 -10.508 7.293 1 97.5 94 LEU A C 1
ATOM 701 O O . LEU A 1 94 ? 11.859 -11.32 6.625 1 97.5 94 LEU A O 1
ATOM 705 N N . SER A 1 95 ? 12.492 -10.477 8.602 1 96.62 95 SER A N 1
ATOM 706 C CA . SER A 1 95 ? 11.539 -11.281 9.352 1 96.62 95 SER A CA 1
ATOM 707 C C . SER A 1 95 ? 10.141 -10.68 9.297 1 96.62 95 SER A C 1
ATOM 709 O O . SER A 1 95 ? 9.977 -9.523 8.898 1 96.62 95 SER A O 1
ATOM 711 N N . TYR A 1 96 ? 9.18 -11.5 9.68 1 96.75 96 TYR A N 1
ATOM 712 C CA . TYR A 1 96 ? 7.805 -11.039 9.82 1 96.75 96 TYR A CA 1
ATOM 713 C C . TYR A 1 96 ? 7.734 -9.797 10.703 1 96.75 96 TYR A C 1
ATOM 715 O O . TYR A 1 96 ? 7.102 -8.805 10.344 1 96.75 96 TYR A O 1
ATOM 723 N N . ASP A 1 97 ? 8.414 -9.836 11.797 1 96.62 97 ASP A N 1
ATOM 724 C CA . ASP A 1 97 ? 8.359 -8.742 12.766 1 96.62 97 ASP A CA 1
ATOM 725 C C . ASP A 1 97 ? 8.961 -7.465 12.188 1 96.62 97 ASP A C 1
ATOM 727 O O . ASP A 1 97 ? 8.508 -6.363 12.5 1 96.62 97 ASP A O 1
ATOM 731 N N . GLU A 1 98 ? 9.945 -7.605 11.391 1 96.38 98 GLU A N 1
ATOM 732 C CA . GLU A 1 98 ? 10.57 -6.441 10.766 1 96.38 98 GLU A CA 1
ATOM 733 C C . GLU A 1 98 ? 9.641 -5.793 9.75 1 96.38 98 GLU A C 1
ATOM 735 O O . GLU A 1 98 ? 9.57 -4.566 9.664 1 96.38 98 GLU A O 1
ATOM 740 N N . PHE A 1 99 ? 8.898 -6.617 9 1 97.38 99 PHE A N 1
ATOM 741 C CA . PHE A 1 99 ? 7.867 -6.07 8.125 1 97.38 99 PHE A CA 1
ATOM 742 C C . PHE A 1 99 ? 6.801 -5.344 8.938 1 97.38 99 PHE A C 1
ATOM 744 O O . PHE A 1 99 ? 6.484 -4.184 8.656 1 97.38 99 PHE A O 1
ATOM 751 N N . VAL A 1 100 ? 6.34 -6.016 9.938 1 97.38 100 VAL A N 1
ATOM 752 C CA . VAL A 1 100 ? 5.234 -5.488 10.734 1 97.38 100 VAL A CA 1
ATOM 753 C C . VAL A 1 100 ? 5.652 -4.18 11.398 1 97.38 100 VAL A C 1
ATOM 755 O O . VAL A 1 100 ? 4.859 -3.236 11.477 1 97.38 100 VAL A O 1
ATOM 758 N N . SER A 1 101 ? 6.867 -4.125 11.883 1 96.75 101 SER A N 1
ATOM 759 C CA . SER A 1 101 ? 7.348 -2.918 12.547 1 96.75 101 SER A CA 1
ATOM 760 C C . SER A 1 101 ? 7.332 -1.724 11.602 1 96.75 101 SER A C 1
ATOM 762 O O . SER A 1 101 ? 6.996 -0.608 12.008 1 96.75 101 SER A O 1
ATOM 764 N N . SER A 1 102 ? 7.703 -1.949 10.383 1 97.56 102 SER A N 1
ATOM 765 C CA . SER A 1 102 ? 7.66 -0.899 9.367 1 97.56 102 SER A CA 1
ATOM 766 C C . SER A 1 102 ? 6.238 -0.389 9.156 1 97.56 102 SER A C 1
ATOM 768 O O . SER A 1 102 ? 6.008 0.821 9.125 1 97.56 102 SER A O 1
ATOM 770 N N . PHE A 1 103 ? 5.273 -1.273 9.102 1 98.62 103 PHE A N 1
ATOM 771 C CA . PHE A 1 103 ? 3.879 -0.908 8.883 1 98.62 103 PHE A CA 1
ATOM 772 C C . PHE A 1 103 ? 3.295 -0.234 10.117 1 98.62 103 PHE A C 1
ATOM 774 O O . PHE A 1 103 ? 2.471 0.675 10.008 1 98.62 103 PHE A O 1
ATOM 781 N N . GLU A 1 104 ? 3.734 -0.692 11.266 1 98.25 104 GLU A N 1
ATOM 782 C CA . GLU A 1 104 ? 3.24 -0.105 12.508 1 98.25 104 GLU A CA 1
ATOM 783 C C . GLU A 1 104 ? 3.52 1.394 12.562 1 98.25 104 GLU A C 1
ATOM 785 O O . GLU A 1 104 ? 2.643 2.182 12.922 1 98.25 104 GLU A O 1
ATOM 790 N N . THR A 1 105 ? 4.664 1.762 12.18 1 97.81 105 THR A N 1
ATOM 791 C CA . THR A 1 105 ? 5.062 3.164 12.25 1 97.81 105 THR A CA 1
ATOM 792 C C . THR A 1 105 ? 4.531 3.934 11.039 1 97.81 105 THR A C 1
ATOM 794 O O . THR A 1 105 ? 3.9 4.98 11.195 1 97.81 105 THR A O 1
ATOM 797 N N . ASN A 1 106 ? 4.707 3.371 9.859 1 98.44 106 ASN A N 1
ATOM 798 C CA . ASN A 1 106 ? 4.512 4.133 8.625 1 98.44 106 ASN A CA 1
ATOM 799 C C . ASN A 1 106 ? 3.053 4.113 8.18 1 98.44 106 ASN A C 1
ATOM 801 O O . ASN A 1 106 ? 2.643 4.922 7.348 1 98.44 106 ASN A O 1
ATOM 805 N N . VAL A 1 107 ? 2.299 3.168 8.688 1 98.81 107 VAL A N 1
ATOM 806 C CA . VAL A 1 107 ? 0.924 3.025 8.211 1 98.81 107 VAL A CA 1
ATOM 807 C C . VAL A 1 107 ? -0.042 3.195 9.383 1 98.81 107 VAL A C 1
ATOM 809 O O . VAL A 1 107 ? -0.841 4.133 9.406 1 98.81 107 VAL A O 1
ATOM 812 N N . PHE A 1 108 ? 0.099 2.352 10.391 1 98.75 108 PHE A N 1
ATOM 813 C CA . PHE A 1 108 ? -0.876 2.35 11.477 1 98.75 108 PHE A CA 1
ATOM 814 C C . PHE A 1 108 ? -0.663 3.545 12.398 1 98.75 108 PHE A C 1
ATOM 816 O O . PHE A 1 108 ? -1.608 4.031 13.023 1 98.75 108 PHE A O 1
ATOM 823 N N . GLY A 1 109 ? 0.572 4.039 12.484 1 98.62 109 GLY A N 1
ATOM 824 C CA . GLY A 1 109 ? 0.838 5.266 13.211 1 98.62 109 GLY A CA 1
ATOM 825 C C . GLY A 1 109 ? 0.005 6.441 12.734 1 98.62 109 GLY A C 1
ATOM 826 O O . GLY A 1 109 ? -0.822 6.969 13.484 1 98.62 109 GLY A O 1
ATOM 827 N N . PRO A 1 110 ? 0.171 6.789 11.453 1 98.75 110 PRO A N 1
ATOM 828 C CA . PRO A 1 110 ? -0.657 7.859 10.891 1 98.75 110 PRO A CA 1
ATOM 829 C C . PRO A 1 110 ? -2.152 7.586 11.039 1 98.75 110 PRO A C 1
ATOM 831 O O . PRO A 1 110 ? -2.938 8.516 11.242 1 98.75 110 PRO A O 1
ATOM 834 N N . ILE A 1 111 ? -2.572 6.34 10.922 1 98.75 111 ILE A N 1
ATOM 835 C CA . ILE A 1 111 ? -3.982 6.004 11.07 1 98.75 111 ILE A CA 1
ATOM 836 C C . ILE A 1 111 ? -4.449 6.348 12.484 1 98.75 111 ILE A C 1
ATOM 838 O O . ILE A 1 111 ? -5.469 7.016 12.664 1 98.75 111 ILE A O 1
ATOM 842 N N . LYS A 1 112 ? -3.689 5.938 13.492 1 98.75 112 LYS A N 1
ATOM 843 C CA . LYS A 1 112 ? -4.082 6.156 14.883 1 98.75 112 LYS A CA 1
ATOM 844 C C . LYS A 1 112 ? -4.109 7.645 15.219 1 98.75 112 LYS A C 1
ATOM 846 O O . LYS A 1 112 ? -5.055 8.125 15.844 1 98.75 112 LYS A O 1
ATOM 851 N N . VAL A 1 113 ? -3.092 8.375 14.789 1 98.81 113 VAL A N 1
ATOM 852 C CA . VAL A 1 113 ? -3 9.797 15.094 1 98.81 113 VAL A CA 1
ATOM 853 C C . VAL A 1 113 ? -4.141 10.547 14.406 1 98.81 113 VAL A C 1
ATOM 855 O O . VAL A 1 113 ? -4.812 11.367 15.031 1 98.81 113 VAL A O 1
ATOM 858 N N . THR A 1 114 ? -4.371 10.227 13.164 1 98.88 114 THR A N 1
ATOM 859 C CA . THR A 1 114 ? -5.422 10.891 12.398 1 98.88 114 THR A CA 1
ATOM 860 C C . THR A 1 114 ? -6.797 10.57 12.977 1 98.88 114 THR A C 1
ATOM 862 O O . THR A 1 114 ? -7.645 11.461 13.102 1 98.88 114 THR A O 1
ATOM 865 N N . ARG A 1 115 ? -6.988 9.312 13.289 1 98.25 115 ARG A N 1
ATOM 866 C CA . ARG A 1 115 ? -8.25 8.906 13.898 1 98.25 115 ARG A CA 1
ATOM 867 C C . ARG A 1 115 ? -8.531 9.703 15.164 1 98.25 115 ARG A C 1
ATOM 869 O O . ARG A 1 115 ? -9.68 10.047 15.438 1 98.25 115 ARG A O 1
ATOM 876 N N . ALA A 1 116 ? -7.535 10 15.922 1 98.62 116 ALA A N 1
ATOM 877 C CA . ALA A 1 116 ? -7.672 10.734 17.172 1 98.62 116 ALA A CA 1
ATOM 878 C C . ALA A 1 116 ? -8.039 12.195 16.906 1 98.62 116 ALA A C 1
ATOM 880 O O . ALA A 1 116 ? -8.734 12.82 17.719 1 98.62 116 ALA A O 1
ATOM 881 N N . VAL A 1 117 ? -7.602 12.758 15.805 1 98.75 117 VAL A N 1
ATOM 882 C CA . VAL A 1 117 ? -7.785 14.18 15.508 1 98.75 117 VAL A CA 1
ATOM 883 C C . VAL A 1 117 ? -9.102 14.383 14.758 1 98.75 117 VAL A C 1
ATOM 885 O O . VAL A 1 117 ? -9.734 15.43 14.883 1 98.75 117 VAL A O 1
ATOM 888 N N . LEU A 1 118 ? -9.602 13.391 14.047 1 98.44 118 LEU A N 1
ATOM 889 C CA . LEU A 1 118 ? -10.664 13.484 13.055 1 98.44 118 LEU A CA 1
ATOM 890 C C . LEU A 1 118 ? -11.969 13.953 13.703 1 98.44 118 LEU A C 1
ATOM 892 O O . LEU A 1 118 ? -12.656 14.82 13.156 1 98.44 118 LEU A O 1
ATOM 896 N N . PRO A 1 119 ? -12.305 13.391 14.906 1 98.06 119 PRO A N 1
ATOM 897 C CA . PRO A 1 119 ? -13.562 13.867 15.484 1 98.06 119 PRO A CA 1
ATOM 898 C C . PRO A 1 119 ? -13.57 15.375 15.711 1 98.06 119 PRO A C 1
ATOM 900 O O . PRO A 1 119 ? -14.602 16.031 15.508 1 98.06 119 PRO A O 1
ATOM 903 N N . HIS A 1 120 ? -12.445 15.906 16.109 1 98.19 120 HIS A N 1
ATOM 904 C CA . HIS A 1 120 ? -12.289 17.328 16.359 1 98.19 120 HIS A CA 1
ATOM 905 C C . HIS A 1 120 ? -12.43 18.141 15.07 1 98.19 120 HIS A C 1
ATOM 907 O O . HIS A 1 120 ? -13.156 19.141 15.031 1 98.19 120 HIS A O 1
ATOM 913 N N . MET A 1 121 ? -11.797 17.688 13.992 1 98.44 121 MET A N 1
ATOM 914 C CA . MET A 1 121 ? -11.859 18.375 12.703 1 98.44 121 MET A CA 1
ATOM 915 C C . MET A 1 121 ? -13.242 18.234 12.078 1 98.44 121 MET A C 1
ATOM 917 O O . MET A 1 121 ? -13.766 19.188 11.508 1 98.44 121 MET A O 1
ATOM 921 N N . ARG A 1 122 ? -13.781 17.031 12.188 1 97.38 122 ARG A N 1
ATOM 922 C CA . ARG A 1 122 ? -15.102 16.766 11.633 1 97.38 122 ARG A CA 1
ATOM 923 C C . ARG A 1 122 ? -16.156 17.656 12.297 1 97.38 122 ARG A C 1
ATOM 925 O O . ARG A 1 122 ? -17.016 18.219 11.609 1 97.38 122 ARG A O 1
ATOM 932 N N . ALA A 1 123 ? -16.062 17.828 13.57 1 97.25 123 ALA A N 1
ATOM 933 C CA . ALA A 1 123 ? -17.016 18.656 14.297 1 97.25 123 ALA A CA 1
ATOM 934 C C . ALA A 1 123 ? -16.938 20.109 13.844 1 97.25 123 ALA A C 1
ATOM 936 O O . ALA A 1 123 ? -17.953 20.812 13.781 1 97.25 123 ALA A O 1
ATOM 937 N N . ARG A 1 124 ? -15.789 20.562 13.523 1 97.19 124 ARG A N 1
ATOM 938 C CA . ARG A 1 124 ? -15.555 21.953 13.109 1 97.19 124 ARG A CA 1
ATOM 939 C C . ARG A 1 124 ? -15.805 22.109 11.617 1 97.19 124 ARG A C 1
ATOM 941 O O . ARG A 1 124 ? -15.852 23.234 11.109 1 97.19 124 ARG A O 1
ATOM 948 N N . LYS A 1 125 ? -15.914 21 10.883 1 97.5 125 LYS A N 1
ATOM 949 C CA . LYS A 1 125 ? -16.062 20.984 9.43 1 97.5 125 LYS A CA 1
ATOM 950 C C . LYS A 1 125 ? -14.93 21.75 8.758 1 97.5 125 LYS A C 1
ATOM 952 O O . LYS A 1 125 ? -15.172 22.5 7.809 1 97.5 125 LYS A O 1
ATOM 957 N N . SER A 1 126 ? -13.797 21.656 9.398 1 97.5 126 SER A N 1
ATOM 958 C CA . SER A 1 126 ? -12.586 22.297 8.891 1 97.5 126 SER A CA 1
ATOM 959 C C . SER A 1 126 ? -11.328 21.562 9.375 1 97.5 126 SER A C 1
ATOM 961 O O . SER A 1 126 ? -11.305 21.047 10.492 1 97.5 126 SER A O 1
ATOM 963 N N . GLY A 1 127 ? -10.359 21.5 8.555 1 98.31 127 GLY A N 1
ATOM 964 C CA . GLY A 1 127 ? -9.086 20.891 8.883 1 98.31 127 GLY A CA 1
ATOM 965 C C . GLY A 1 127 ? -8.336 20.391 7.66 1 98.31 127 GLY A C 1
ATOM 966 O O . GLY A 1 127 ? -8.945 20.031 6.648 1 98.31 127 GLY A O 1
ATOM 967 N N . THR A 1 128 ? -7.035 20.5 7.711 1 98.81 128 THR A N 1
ATOM 968 C CA . THR A 1 128 ? -6.164 19.953 6.676 1 98.81 128 THR A CA 1
ATOM 969 C C . THR A 1 128 ? -5.266 18.859 7.242 1 98.81 128 THR A C 1
ATOM 971 O O . THR A 1 128 ? -4.617 19.062 8.273 1 98.81 128 THR A O 1
ATOM 974 N N . MET A 1 129 ? -5.344 17.734 6.668 1 98.88 129 MET A N 1
ATOM 975 C CA . MET A 1 129 ? -4.473 16.625 7.035 1 98.88 129 MET A CA 1
ATOM 976 C C . MET A 1 129 ? -3.408 16.391 5.969 1 98.88 129 MET A C 1
ATOM 978 O O . MET A 1 129 ? -3.73 16.141 4.805 1 98.88 129 MET A O 1
ATOM 982 N N . VAL A 1 130 ? -2.16 16.516 6.367 1 98.94 130 VAL A N 1
ATOM 983 C CA . VAL A 1 130 ? -1.025 16.312 5.473 1 98.94 130 VAL A CA 1
ATOM 984 C C . VAL A 1 130 ? -0.352 14.977 5.785 1 98.94 130 VAL A C 1
ATOM 986 O O . VAL A 1 130 ? -0.088 14.664 6.949 1 98.94 130 VAL A O 1
ATOM 989 N N . PHE A 1 131 ? -0.14 14.203 4.805 1 98.94 131 PHE A N 1
ATOM 990 C CA . PHE A 1 131 ? 0.583 12.938 4.926 1 98.94 131 PHE A CA 1
ATOM 991 C C . PHE A 1 131 ? 1.855 12.961 4.09 1 98.94 131 PHE A C 1
ATOM 993 O O . PHE A 1 131 ? 1.817 13.289 2.9 1 98.94 131 PHE A O 1
ATOM 1000 N N . ILE A 1 132 ? 2.967 12.633 4.707 1 98.75 132 ILE A N 1
ATOM 1001 C CA . ILE A 1 132 ? 4.238 12.531 4 1 98.75 132 ILE A CA 1
ATOM 1002 C C . ILE A 1 132 ? 4.465 11.094 3.543 1 98.75 132 ILE A C 1
ATOM 1004 O O . ILE A 1 132 ? 4.922 10.258 4.32 1 98.75 132 ILE A O 1
ATOM 1008 N N . SER A 1 133 ? 4.16 10.836 2.34 1 98.5 133 SER A N 1
ATOM 1009 C CA . SER A 1 133 ? 4.473 9.555 1.729 1 98.5 133 SER A CA 1
ATOM 1010 C C . SER A 1 133 ? 5.887 9.539 1.158 1 98.5 133 SER A C 1
ATOM 1012 O O . SER A 1 133 ? 6.848 9.836 1.866 1 98.5 133 SER A O 1
ATOM 1014 N N . SER A 1 134 ? 6.031 9.164 -0.104 1 98 134 SER A N 1
ATOM 1015 C CA . SER A 1 134 ? 7.34 9.016 -0.73 1 98 134 SER A CA 1
ATOM 1016 C C . SER A 1 134 ? 7.211 8.594 -2.189 1 98 134 SER A C 1
ATOM 1018 O O . SER A 1 134 ? 6.152 8.117 -2.611 1 98 134 SER A O 1
ATOM 1020 N N . LEU A 1 135 ? 8.312 8.875 -2.934 1 98 135 LEU A N 1
ATOM 1021 C CA . LEU A 1 135 ? 8.484 8.18 -4.203 1 98 135 LEU A CA 1
ATOM 1022 C C . LEU A 1 135 ? 8.242 6.684 -4.043 1 98 135 LEU A C 1
ATOM 1024 O O . LEU A 1 135 ? 7.66 6.047 -4.922 1 98 135 LEU A O 1
ATOM 1028 N N . SER A 1 136 ? 8.578 6.117 -2.902 1 98.25 136 SER A N 1
ATOM 1029 C CA . SER A 1 136 ? 8.438 4.695 -2.605 1 98.25 136 SER A CA 1
ATOM 1030 C C . SER A 1 136 ? 6.98 4.316 -2.373 1 98.25 136 SER A C 1
ATOM 1032 O O . SER A 1 136 ? 6.652 3.139 -2.217 1 98.25 136 SER A O 1
ATOM 1034 N N . GLY A 1 137 ? 6.07 5.254 -2.34 1 98.62 137 GLY A N 1
ATOM 1035 C CA . GLY A 1 137 ? 4.641 4.98 -2.33 1 98.62 137 GLY A CA 1
ATOM 1036 C C . GLY A 1 137 ? 4.09 4.641 -3.701 1 98.62 137 GLY A C 1
ATOM 1037 O O . GLY A 1 137 ? 2.916 4.293 -3.834 1 98.62 137 GLY A O 1
ATOM 1038 N N . TRP A 1 138 ? 4.988 4.766 -4.738 1 98.44 138 TRP A N 1
ATOM 1039 C CA . TRP A 1 138 ? 4.605 4.504 -6.121 1 98.44 138 TRP A CA 1
ATOM 1040 C C . TRP A 1 138 ? 5.488 3.428 -6.738 1 98.44 138 TRP A C 1
ATOM 1042 O O . TRP A 1 138 ? 5.055 2.693 -7.629 1 98.44 138 TRP A O 1
ATOM 1052 N N . VAL A 1 139 ? 6.723 3.383 -6.238 1 98.5 139 VAL A N 1
ATOM 1053 C CA . VAL A 1 139 ? 7.707 2.514 -6.867 1 98.5 139 VAL A CA 1
ATOM 1054 C C . VAL A 1 139 ? 8.367 1.626 -5.812 1 98.5 139 VAL A C 1
ATOM 1056 O O . VAL A 1 139 ? 8.898 2.125 -4.816 1 98.5 139 VAL A O 1
ATOM 1059 N N . GLY A 1 140 ? 8.289 0.32 -5.992 1 98.25 140 GLY A N 1
ATOM 1060 C CA . GLY A 1 140 ? 8.977 -0.627 -5.129 1 98.25 140 GLY A CA 1
ATOM 1061 C C . GLY A 1 140 ? 10.328 -1.052 -5.66 1 98.25 140 GLY A C 1
ATOM 1062 O O . GLY A 1 140 ? 10.43 -2.01 -6.434 1 98.25 140 GLY A O 1
ATOM 1063 N N . HIS A 1 141 ? 11.406 -0.425 -5.234 1 97.56 141 HIS A N 1
ATOM 1064 C CA . HIS A 1 141 ? 12.758 -0.805 -5.617 1 97.56 141 HIS A CA 1
ATOM 1065 C C . HIS A 1 141 ? 13.18 -2.102 -4.934 1 97.56 141 HIS A C 1
ATOM 1067 O O . HIS A 1 141 ? 12.586 -2.502 -3.932 1 97.56 141 HIS A O 1
ATOM 1073 N N . GLN A 1 142 ? 14.219 -2.748 -5.52 1 97.69 142 GLN A N 1
ATOM 1074 C CA . GLN A 1 142 ? 14.75 -3.947 -4.879 1 97.69 142 GLN A CA 1
ATOM 1075 C C . GLN A 1 142 ? 15.242 -3.646 -3.465 1 97.69 142 GLN A C 1
ATOM 1077 O O . GLN A 1 142 ? 15.805 -2.58 -3.209 1 97.69 142 GLN A O 1
ATOM 1082 N N . PHE A 1 143 ? 14.93 -4.539 -2.521 1 97.69 143 PHE A N 1
ATOM 1083 C CA . PHE A 1 143 ? 15.406 -4.543 -1.143 1 97.69 143 PHE A CA 1
ATOM 1084 C C . PHE A 1 143 ? 14.727 -3.447 -0.332 1 97.69 143 PHE A C 1
ATOM 1086 O O . PHE A 1 143 ? 15.258 -3 0.688 1 97.69 143 PHE A O 1
ATOM 1093 N N . THR A 1 144 ? 13.562 -2.949 -0.831 1 97.25 144 THR A N 1
ATOM 1094 C CA . THR A 1 144 ? 12.82 -1.928 -0.094 1 97.25 144 THR A CA 1
ATOM 1095 C C . THR A 1 144 ? 11.383 -2.367 0.149 1 97.25 144 THR A C 1
ATOM 1097 O O . THR A 1 144 ? 10.5 -1.531 0.346 1 97.25 144 THR A O 1
ATOM 1100 N N . GLY A 1 145 ? 11.141 -3.625 0.113 1 98.19 145 GLY A N 1
ATOM 1101 C CA . GLY A 1 145 ? 9.781 -4.145 0.168 1 98.19 145 GLY A CA 1
ATOM 1102 C C . GLY A 1 145 ? 9.008 -3.656 1.373 1 98.19 145 GLY A C 1
ATOM 1103 O O . GLY A 1 145 ? 7.84 -3.268 1.251 1 98.19 145 GLY A O 1
ATOM 1104 N N . ALA A 1 146 ? 9.617 -3.676 2.541 1 98.25 146 ALA A N 1
ATOM 1105 C CA . ALA A 1 146 ? 8.938 -3.246 3.762 1 98.25 146 ALA A CA 1
ATOM 1106 C C . ALA A 1 146 ? 8.594 -1.762 3.707 1 98.25 146 ALA A C 1
ATOM 1108 O O . ALA A 1 146 ? 7.461 -1.369 3.994 1 98.25 146 ALA A O 1
ATOM 1109 N N . TYR A 1 147 ? 9.547 -0.974 3.309 1 98.25 147 TYR A N 1
ATOM 1110 C CA . TYR A 1 147 ? 9.328 0.467 3.236 1 98.25 147 TYR A CA 1
ATOM 1111 C C . TYR A 1 147 ? 8.359 0.82 2.121 1 98.25 147 TYR A C 1
ATOM 1113 O O . TYR A 1 147 ? 7.367 1.518 2.35 1 98.25 147 TYR A O 1
ATOM 1121 N N . ALA A 1 148 ? 8.602 0.302 0.907 1 98.56 148 ALA A N 1
ATOM 1122 C CA . ALA A 1 148 ? 7.711 0.571 -0.217 1 98.56 148 ALA A CA 1
ATOM 1123 C C . ALA A 1 148 ? 6.297 0.082 0.079 1 98.56 148 ALA A C 1
ATOM 1125 O O . ALA A 1 148 ? 5.324 0.808 -0.142 1 98.56 148 ALA A O 1
ATOM 1126 N N . GLY A 1 149 ? 6.223 -1.148 0.587 1 98.75 149 GLY A N 1
ATOM 1127 C CA . GLY A 1 149 ? 4.914 -1.653 0.969 1 98.75 149 GLY A CA 1
ATOM 1128 C C . GLY A 1 149 ? 4.176 -0.737 1.928 1 98.75 149 GLY A C 1
ATOM 1129 O O . GLY A 1 149 ? 2.984 -0.475 1.752 1 98.75 149 GLY A O 1
ATOM 1130 N N . SER A 1 150 ? 4.859 -0.257 2.914 1 98.75 150 SER A N 1
ATOM 1131 C CA . SER A 1 150 ? 4.242 0.615 3.906 1 98.75 150 SER A CA 1
ATOM 1132 C C . SER A 1 150 ? 3.812 1.941 3.287 1 98.75 150 SER A C 1
ATOM 1134 O O . SER A 1 150 ? 2.727 2.447 3.58 1 98.75 150 SER A O 1
ATOM 1136 N N . LYS A 1 151 ? 4.621 2.508 2.457 1 98.81 151 LYS A N 1
ATOM 1137 C CA . LYS A 1 151 ? 4.289 3.799 1.863 1 98.81 151 LYS A CA 1
ATOM 1138 C C . LYS A 1 151 ? 3.197 3.652 0.805 1 98.81 151 LYS A C 1
ATOM 1140 O O . LYS A 1 151 ? 2.336 4.523 0.667 1 98.81 151 LYS A O 1
ATOM 1145 N N . PHE A 1 152 ? 3.189 2.5 0.066 1 98.88 152 PHE A N 1
ATOM 1146 C CA . PHE A 1 152 ? 2.047 2.188 -0.784 1 98.88 152 PHE A CA 1
ATOM 1147 C C . PHE A 1 152 ? 0.764 2.117 0.036 1 98.88 152 PHE A C 1
ATOM 1149 O O . PHE A 1 152 ? -0.254 2.703 -0.34 1 98.88 152 PHE A O 1
ATOM 1156 N N . ALA A 1 153 ? 0.88 1.408 1.103 1 98.88 153 ALA A N 1
ATOM 1157 C CA . ALA A 1 153 ? -0.285 1.275 1.973 1 98.88 153 ALA A CA 1
ATOM 1158 C C . ALA A 1 153 ? -0.808 2.643 2.402 1 98.88 153 ALA A C 1
ATOM 1160 O O . ALA A 1 153 ? -2.018 2.885 2.389 1 98.88 153 ALA A O 1
ATOM 1161 N N . LEU A 1 154 ? 0.106 3.486 2.771 1 98.88 154 LEU A N 1
ATOM 1162 C CA . LEU A 1 154 ? -0.271 4.836 3.182 1 98.88 154 LEU A CA 1
ATOM 1163 C C . LEU A 1 154 ? -1.023 5.551 2.064 1 98.88 154 LEU A C 1
ATOM 1165 O O . LEU A 1 154 ? -2.037 6.207 2.316 1 98.88 154 LEU A O 1
ATOM 1169 N N . GLU A 1 155 ? -0.553 5.422 0.818 1 98.81 155 GLU A N 1
ATOM 1170 C CA . GLU A 1 155 ? -1.233 6.02 -0.327 1 98.81 155 GLU A CA 1
ATOM 1171 C C . GLU A 1 155 ? -2.689 5.57 -0.4 1 98.81 155 GLU A C 1
ATOM 1173 O O . GLU A 1 155 ? -3.59 6.391 -0.598 1 98.81 155 GLU A O 1
ATOM 1178 N N . GLY A 1 156 ? -2.887 4.297 -0.241 1 98.81 156 GLY A N 1
ATOM 1179 C CA . GLY A 1 156 ? -4.219 3.73 -0.382 1 98.81 156 GLY A CA 1
ATOM 1180 C C . GLY A 1 156 ? -5.156 4.129 0.74 1 98.81 156 GLY A C 1
ATOM 1181 O O . GLY A 1 156 ? -6.289 4.547 0.49 1 98.81 156 GLY A O 1
ATOM 1182 N N . VAL A 1 157 ? -4.684 4.055 1.986 1 98.75 157 VAL A N 1
ATOM 1183 C CA . VAL A 1 157 ? -5.543 4.363 3.121 1 98.75 157 VAL A CA 1
ATOM 1184 C C . VAL A 1 157 ? -5.883 5.852 3.119 1 98.75 157 VAL A C 1
ATOM 1186 O O . VAL A 1 157 ? -7.008 6.242 3.445 1 98.75 157 VAL A O 1
ATOM 1189 N N . VAL A 1 158 ? -4.965 6.688 2.727 1 98.88 158 VAL A N 1
ATOM 1190 C CA . VAL A 1 158 ? -5.172 8.133 2.762 1 98.88 158 VAL A CA 1
ATOM 1191 C C . VAL A 1 158 ? -6.117 8.547 1.635 1 98.88 158 VAL A C 1
ATOM 1193 O O . VAL A 1 158 ? -6.938 9.453 1.806 1 98.88 158 VAL A O 1
ATOM 1196 N N . GLU A 1 159 ? -5.957 7.902 0.476 1 98.81 159 GLU A N 1
ATOM 1197 C CA . GLU A 1 159 ? -6.891 8.203 -0.604 1 98.81 159 GLU A CA 1
ATOM 1198 C C . GLU A 1 159 ? -8.328 7.883 -0.196 1 98.81 159 GLU A C 1
ATOM 1200 O O . GLU A 1 159 ? -9.25 8.633 -0.512 1 98.81 159 GLU A O 1
ATOM 1205 N N . SER A 1 160 ? -8.508 6.754 0.473 1 98.62 160 SER A N 1
ATOM 1206 C CA . SER A 1 160 ? -9.828 6.418 0.997 1 98.62 160 SER A CA 1
ATOM 1207 C C . SER A 1 160 ? -10.312 7.465 1.994 1 98.62 160 SER A C 1
ATOM 1209 O O . SER A 1 160 ? -11.461 7.898 1.938 1 98.62 160 SER A O 1
ATOM 1211 N N . LEU A 1 161 ? -9.445 7.895 2.877 1 98.69 161 LEU A N 1
ATOM 1212 C CA . LEU A 1 161 ? -9.758 8.93 3.857 1 98.69 161 LEU A CA 1
ATOM 1213 C C . LEU A 1 161 ? -10.195 10.219 3.166 1 98.69 161 LEU A C 1
ATOM 1215 O O . LEU A 1 161 ? -11.195 10.828 3.562 1 98.69 161 LEU A O 1
ATOM 1219 N N . HIS A 1 162 ? -9.398 10.625 2.166 1 98.75 162 HIS A N 1
ATOM 1220 C CA . HIS A 1 162 ? -9.711 11.82 1.392 1 98.75 162 HIS A CA 1
ATOM 1221 C C . HIS A 1 162 ? -11.133 11.766 0.847 1 98.75 162 HIS A C 1
ATOM 1223 O O . HIS A 1 162 ? -11.898 12.719 0.998 1 98.75 162 HIS A O 1
ATOM 1229 N N . ASN A 1 163 ? -11.477 10.641 0.297 1 98.12 163 ASN A N 1
ATOM 1230 C CA . ASN A 1 163 ? -12.781 10.477 -0.327 1 98.12 163 ASN A CA 1
ATOM 1231 C C . ASN A 1 163 ? -13.898 10.414 0.714 1 98.12 163 ASN A C 1
ATOM 1233 O O . ASN A 1 163 ? -15.039 10.758 0.424 1 98.12 163 ASN A O 1
ATOM 1237 N N . GLU A 1 164 ? -13.555 10.078 1.947 1 96.88 164 GLU A N 1
ATOM 1238 C CA . GLU A 1 164 ? -14.5 10.016 3.057 1 96.88 164 GLU A CA 1
ATOM 1239 C C . GLU A 1 164 ? -14.773 11.406 3.631 1 96.88 164 GLU A C 1
ATOM 1241 O O . GLU A 1 164 ? -15.891 11.703 4.051 1 96.88 164 GLU A O 1
ATOM 1246 N N . THR A 1 165 ? -13.758 12.211 3.6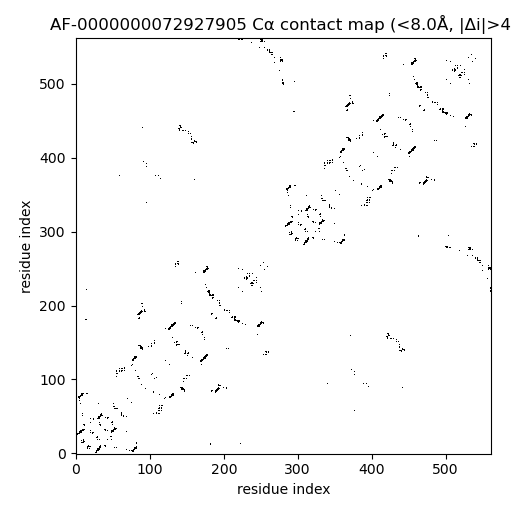27 1 98.12 165 THR A N 1
ATOM 1247 C CA . THR A 1 165 ? -13.852 13.383 4.492 1 98.12 165 THR A CA 1
ATOM 1248 C C . THR A 1 165 ? -14 14.648 3.662 1 98.12 165 THR A C 1
ATOM 1250 O O . THR A 1 165 ? -14.414 15.695 4.184 1 98.12 165 THR A O 1
ATOM 1253 N N . LYS A 1 166 ? -13.68 14.562 2.383 1 98 166 LYS A N 1
ATOM 1254 C CA . LYS A 1 166 ? -13.766 15.742 1.527 1 98 166 LYS A CA 1
ATOM 1255 C C . LYS A 1 166 ? -15.164 16.344 1.557 1 98 166 LYS A C 1
ATOM 1257 O O . LYS A 1 166 ? -15.32 17.562 1.67 1 98 166 LYS A O 1
ATOM 1262 N N . PRO A 1 167 ? -16.234 15.523 1.562 1 97.25 167 PRO A N 1
ATOM 1263 C CA . PRO A 1 167 ? -17.578 16.094 1.601 1 97.25 167 PRO A CA 1
ATOM 1264 C C . PRO A 1 167 ? -17.875 16.797 2.924 1 97.25 167 PRO A C 1
ATOM 1266 O O . PRO A 1 167 ? -18.859 17.531 3.025 1 97.25 167 PRO A O 1
ATOM 1269 N N . LEU A 1 168 ? -17.062 16.562 3.955 1 97.25 168 LEU A N 1
ATOM 1270 C CA . LEU A 1 168 ? -17.297 17.125 5.277 1 97.25 168 LEU A CA 1
ATOM 1271 C C . LEU A 1 168 ? -16.531 18.453 5.441 1 97.25 168 LEU A C 1
ATOM 1273 O O . LEU A 1 168 ? -16.547 19.031 6.527 1 97.25 168 LEU A O 1
ATOM 1277 N N . GLY A 1 169 ? -15.805 18.844 4.352 1 97.5 169 GLY A N 1
ATOM 1278 C CA . GLY A 1 169 ? -15.102 20.109 4.398 1 97.5 169 GLY A CA 1
ATOM 1279 C C . GLY A 1 169 ? -13.648 19.969 4.828 1 97.5 169 GLY A C 1
ATOM 1280 O O . GLY A 1 169 ? -12.961 20.969 5.059 1 97.5 169 GLY A O 1
ATOM 1281 N N . LEU A 1 170 ? -13.195 18.766 4.992 1 98.5 170 LEU A N 1
ATOM 1282 C CA . LEU A 1 170 ? -11.805 18.531 5.355 1 98.5 170 LEU A CA 1
ATOM 1283 C C . LEU A 1 170 ? -10.938 18.375 4.109 1 98.5 170 LEU A C 1
ATOM 1285 O O . LEU A 1 170 ? -11.414 17.922 3.068 1 98.5 170 LEU A O 1
ATOM 1289 N N . ARG A 1 171 ? -9.711 18.797 4.188 1 98.5 171 ARG A N 1
ATOM 1290 C CA . ARG A 1 171 ? -8.742 18.688 3.1 1 98.5 171 ARG A CA 1
ATOM 1291 C C . ARG A 1 171 ? -7.652 17.672 3.438 1 98.5 171 ARG A C 1
ATOM 1293 O O . ARG A 1 171 ? -7.223 17.578 4.59 1 98.5 171 ARG A O 1
ATOM 1300 N N . THR A 1 172 ? -7.293 16.938 2.482 1 98.75 172 THR A N 1
ATOM 1301 C CA . THR A 1 172 ? -6.176 16 2.609 1 98.75 172 THR A CA 1
ATOM 1302 C C . THR A 1 172 ? -5.098 16.312 1.576 1 98.75 172 THR A C 1
ATOM 1304 O O . THR A 1 172 ? -5.398 16.562 0.408 1 98.75 172 THR A O 1
ATOM 1307 N N . LEU A 1 173 ? -3.879 16.422 2.023 1 98.88 173 LEU A N 1
ATOM 1308 C CA . LEU A 1 173 ? -2.719 16.562 1.149 1 98.88 173 LEU A CA 1
ATOM 1309 C C . LEU A 1 173 ? -1.786 15.359 1.298 1 98.88 173 LEU A C 1
ATOM 1311 O O . LEU A 1 173 ? -1.313 15.07 2.398 1 98.88 173 LEU A O 1
ATOM 1315 N N . LEU A 1 174 ? -1.602 14.672 0.268 1 98.88 174 LEU A N 1
ATOM 1316 C CA . LEU A 1 174 ? -0.666 13.555 0.22 1 98.88 174 LEU A CA 1
ATOM 1317 C C . LEU A 1 174 ? 0.6 13.938 -0.541 1 98.88 174 LEU A C 1
ATOM 1319 O O . LEU A 1 174 ? 0.585 14.031 -1.77 1 98.88 174 LEU A O 1
ATOM 1323 N N . MET A 1 175 ? 1.697 14.18 0.167 1 98.88 175 MET A N 1
ATOM 1324 C CA . MET A 1 175 ? 2.963 14.602 -0.427 1 98.88 175 MET A CA 1
ATOM 1325 C C . MET A 1 175 ? 3.844 13.398 -0.745 1 98.88 175 MET A C 1
ATOM 1327 O O . MET A 1 175 ? 4.008 12.5 0.088 1 98.88 175 MET A O 1
ATOM 1331 N N . GLU A 1 176 ? 4.402 13.375 -1.884 1 98.81 176 GLU A N 1
ATOM 1332 C CA . GLU A 1 176 ? 5.195 12.242 -2.35 1 98.81 176 GLU A CA 1
ATOM 1333 C C . GLU A 1 176 ? 6.605 12.672 -2.732 1 98.81 176 GLU A C 1
ATOM 1335 O O . GLU A 1 176 ? 6.953 12.695 -3.916 1 98.81 176 GLU A O 1
ATOM 1340 N N . PRO A 1 177 ? 7.477 12.891 -1.74 1 98.69 177 PRO A N 1
ATOM 1341 C CA . PRO A 1 177 ? 8.836 13.375 -2.01 1 98.69 177 PRO A CA 1
ATOM 1342 C C . PRO A 1 177 ? 9.758 12.289 -2.547 1 98.69 177 PRO A C 1
ATOM 1344 O O . PRO A 1 177 ? 9.617 11.117 -2.178 1 98.69 177 PRO A O 1
ATOM 1347 N N . GLY A 1 178 ? 10.672 12.688 -3.43 1 98.25 178 GLY A N 1
ATOM 1348 C CA . GLY A 1 178 ? 11.812 11.867 -3.791 1 98.25 178 GLY A CA 1
ATOM 1349 C C . GLY A 1 178 ? 12.914 11.891 -2.746 1 98.25 178 GLY A C 1
ATOM 1350 O O . GLY A 1 178 ? 12.641 11.758 -1.551 1 98.25 178 GLY A O 1
ATOM 1351 N N . ARG A 1 179 ? 14.148 12.016 -3.217 1 96.94 179 ARG A N 1
ATOM 1352 C CA . ARG A 1 179 ? 15.297 11.977 -2.322 1 96.94 179 ARG A CA 1
ATOM 1353 C C . ARG A 1 179 ? 15.664 13.383 -1.848 1 96.94 179 ARG A C 1
ATOM 1355 O O . ARG A 1 179 ? 16.297 14.141 -2.578 1 96.94 179 ARG A O 1
ATOM 1362 N N . PHE A 1 180 ? 15.281 13.68 -0.618 1 97.81 180 PHE A N 1
ATOM 1363 C CA . PHE A 1 180 ? 15.609 14.969 -0.013 1 97.81 180 PHE A CA 1
ATOM 1364 C C . PHE A 1 180 ? 16.625 14.805 1.103 1 97.81 180 PHE A C 1
ATOM 1366 O O . PHE A 1 180 ? 16.625 13.789 1.81 1 97.81 180 PHE A O 1
ATOM 1373 N N . ARG A 1 181 ? 17.406 15.797 1.241 1 96.25 181 ARG A N 1
ATOM 1374 C CA . ARG A 1 181 ? 18.562 15.719 2.141 1 96.25 181 ARG A CA 1
ATOM 1375 C C . ARG A 1 181 ? 18.109 15.836 3.596 1 96.25 181 ARG A C 1
ATOM 1377 O O . ARG A 1 181 ? 18.234 16.906 4.203 1 96.25 181 ARG A O 1
ATOM 1384 N N . THR A 1 182 ? 17.641 14.719 4.203 1 93.56 182 THR A N 1
ATOM 1385 C CA . THR A 1 182 ? 17.266 14.531 5.605 1 93.56 182 THR A CA 1
ATOM 1386 C C . THR A 1 182 ? 18.016 13.344 6.207 1 93.56 182 THR A C 1
ATOM 1388 O O . THR A 1 182 ? 18.641 12.57 5.484 1 93.56 182 THR A O 1
ATOM 1391 N N . PRO A 1 183 ? 18 13.242 7.43 1 91.44 183 PRO A N 1
ATOM 1392 C CA . PRO A 1 183 ? 18.656 12.086 8.055 1 91.44 183 PRO A CA 1
ATOM 1393 C C . PRO A 1 183 ? 17.859 10.797 7.895 1 91.44 183 PRO A C 1
ATOM 1395 O O . PRO A 1 183 ? 18 9.883 8.719 1 91.44 183 PRO A O 1
ATOM 1398 N N . LEU A 1 184 ? 17 10.711 6.93 1 88.81 184 LEU A N 1
ATOM 1399 C CA . LEU A 1 184 ? 16.172 9.539 6.707 1 88.81 184 LEU A CA 1
ATOM 1400 C C . LEU A 1 184 ? 17.031 8.289 6.512 1 88.81 184 LEU A C 1
ATOM 1402 O O . LEU A 1 184 ? 16.625 7.191 6.902 1 88.81 184 LEU A O 1
ATOM 1406 N N . LEU A 1 185 ? 18.25 8.492 5.895 1 89.94 185 LEU A N 1
ATOM 1407 C CA . LEU A 1 185 ? 19.125 7.359 5.598 1 89.94 185 LEU A CA 1
ATOM 1408 C C . LEU A 1 185 ? 20.188 7.191 6.68 1 89.94 185 LEU A C 1
ATOM 1410 O O . LEU A 1 185 ? 21.094 6.363 6.547 1 89.94 185 LEU A O 1
ATOM 1414 N N . SER A 1 186 ? 20.078 8.039 7.688 1 89 186 SER A N 1
ATOM 1415 C CA . SER A 1 186 ? 21.031 7.965 8.789 1 89 186 SER A CA 1
ATOM 1416 C C . SER A 1 186 ? 20.656 6.871 9.781 1 89 186 SER A C 1
ATOM 1418 O O . SER A 1 186 ? 19.531 6.359 9.742 1 89 186 SER A O 1
ATOM 1420 N N . THR A 1 187 ? 21.625 6.773 10.75 1 85.31 187 THR A N 1
ATOM 1421 C CA . THR A 1 187 ? 21.406 5.797 11.812 1 85.31 187 THR A CA 1
ATOM 1422 C C . THR A 1 187 ? 20.203 6.18 12.664 1 85.31 187 THR A C 1
ATOM 1424 O O . THR A 1 187 ? 20.031 7.348 13.023 1 85.31 187 THR A O 1
ATOM 1427 N N . GLY A 1 188 ? 19.219 5.414 12.875 1 85.62 188 GLY A N 1
ATOM 1428 C CA . GLY A 1 188 ? 18.031 5.672 13.656 1 85.62 188 GLY A CA 1
ATOM 1429 C C . GLY A 1 188 ? 16.766 5.668 12.82 1 85.62 188 GLY A C 1
ATOM 1430 O O . GLY A 1 188 ? 15.656 5.508 13.359 1 85.62 188 GLY A O 1
ATOM 1431 N N . HIS A 1 189 ? 17.016 6.062 11.547 1 92 189 HIS A N 1
ATOM 1432 C CA . HIS A 1 189 ? 15.844 6.133 10.688 1 92 189 HIS A CA 1
ATOM 1433 C C . HIS A 1 189 ? 15.906 5.086 9.578 1 92 189 HIS A C 1
ATOM 1435 O O . HIS A 1 189 ? 14.93 4.879 8.859 1 92 189 HIS A O 1
ATOM 1441 N N . LEU A 1 190 ? 17.125 4.547 9.438 1 92.81 190 LEU A N 1
ATOM 1442 C CA . LEU A 1 190 ? 17.328 3.469 8.477 1 92.81 190 LEU A CA 1
ATOM 1443 C C . LEU A 1 190 ? 17.641 2.154 9.195 1 92.81 190 LEU A C 1
ATOM 1445 O O . LEU A 1 190 ? 18.625 2.053 9.914 1 92.81 190 LEU A O 1
ATOM 1449 N N . ARG A 1 191 ? 16.781 1.241 9.008 1 94.31 191 ARG A N 1
ATOM 1450 C CA . ARG A 1 191 ? 17.031 -0.135 9.43 1 94.31 191 ARG A CA 1
ATOM 1451 C C . ARG A 1 191 ? 17.281 -1.037 8.234 1 94.31 191 ARG A C 1
ATOM 1453 O O . ARG A 1 191 ? 16.359 -1.399 7.508 1 94.31 191 ARG A O 1
ATOM 1460 N N . SER A 1 192 ? 18.5 -1.322 8.039 1 94.25 192 SER A N 1
ATOM 1461 C CA . SER A 1 192 ? 18.875 -2.074 6.848 1 94.25 192 SER A CA 1
ATOM 1462 C C . SER A 1 192 ? 19.469 -3.434 7.215 1 94.25 192 SER A C 1
ATOM 1464 O O . SER A 1 192 ? 20.172 -3.561 8.219 1 94.25 192 SER A O 1
ATOM 1466 N N . LYS A 1 193 ? 19.156 -4.43 6.41 1 95.56 193 LYS A N 1
ATOM 1467 C CA . LYS A 1 193 ? 19.688 -5.781 6.547 1 95.56 193 LYS A CA 1
ATOM 1468 C C . LYS A 1 193 ? 20.375 -6.23 5.262 1 95.56 193 LYS A C 1
ATOM 1470 O O . LYS A 1 193 ? 19.719 -6.543 4.273 1 95.56 193 LYS A O 1
ATOM 1475 N N . GLN A 1 194 ? 21.625 -6.273 5.336 1 95.19 194 GLN A N 1
ATOM 1476 C CA . GLN A 1 194 ? 22.391 -6.805 4.207 1 95.19 194 GLN A CA 1
ATOM 1477 C C . GLN A 1 194 ? 22.156 -8.305 4.047 1 95.19 194 GLN A C 1
ATOM 1479 O O . GLN A 1 194 ? 22.156 -9.047 5.035 1 95.19 194 GLN A O 1
ATOM 1484 N N . SER A 1 195 ? 22 -8.719 2.844 1 97.25 195 SER A N 1
ATOM 1485 C CA . SER A 1 195 ? 21.688 -10.133 2.615 1 97.25 195 SER A CA 1
ATOM 1486 C C . SER A 1 195 ? 22.938 -11 2.791 1 97.25 195 SER A C 1
ATOM 1488 O O . SER A 1 195 ? 24.031 -10.617 2.373 1 97.25 195 SER A O 1
ATOM 1490 N N . GLN A 1 196 ? 22.656 -12.141 3.418 1 95 196 GLN A N 1
ATOM 1491 C CA . GLN A 1 196 ? 23.719 -13.141 3.488 1 95 196 GLN A CA 1
ATOM 1492 C C . GLN A 1 196 ? 23.422 -14.328 2.572 1 95 196 GLN A C 1
ATOM 1494 O O . GLN A 1 196 ? 24.125 -15.344 2.611 1 95 196 GLN A O 1
ATOM 1499 N N . ILE A 1 197 ? 22.359 -14.219 1.836 1 97.06 197 ILE A N 1
ATOM 1500 C CA . ILE A 1 197 ? 22.016 -15.219 0.83 1 97.06 197 ILE A CA 1
ATOM 1501 C C . ILE A 1 197 ? 22.828 -14.977 -0.443 1 97.06 197 ILE A C 1
ATOM 1503 O O . ILE A 1 197 ? 22.719 -13.906 -1.05 1 97.06 197 ILE A O 1
ATOM 1507 N N . PRO A 1 198 ? 23.562 -15.891 -0.883 1 97 198 PRO A N 1
ATOM 1508 C CA . PRO A 1 198 ? 24.5 -15.695 -1.985 1 97 198 PRO A CA 1
ATOM 1509 C C . PRO A 1 198 ? 23.844 -15.094 -3.227 1 97 198 PRO A C 1
ATOM 1511 O O . PRO A 1 198 ? 24.422 -14.219 -3.875 1 97 198 PRO A O 1
ATOM 1514 N N . ASP A 1 199 ? 22.688 -15.43 -3.48 1 97.25 199 ASP A N 1
ATOM 1515 C CA . ASP A 1 199 ? 22.016 -14.992 -4.699 1 97.25 199 ASP A CA 1
ATOM 1516 C C . ASP A 1 199 ? 21.688 -13.508 -4.645 1 97.25 199 ASP A C 1
ATOM 1518 O O . ASP A 1 199 ? 21.5 -12.867 -5.684 1 97.25 199 ASP A O 1
ATOM 1522 N N . TYR A 1 200 ? 21.578 -12.961 -3.387 1 97.38 200 TYR A N 1
ATOM 1523 C CA . TYR A 1 200 ? 21.203 -11.57 -3.207 1 97.38 200 TYR A CA 1
ATOM 1524 C C . TYR A 1 200 ? 22.391 -10.719 -2.805 1 97.38 200 TYR A C 1
ATOM 1526 O O . TYR A 1 200 ? 22.328 -9.484 -2.836 1 97.38 200 TYR A O 1
ATOM 1534 N N . GLU A 1 201 ? 23.438 -11.297 -2.406 1 96.94 201 GLU A N 1
ATOM 1535 C CA . GLU A 1 201 ? 24.5 -10.664 -1.624 1 96.94 201 GLU A CA 1
ATOM 1536 C C . GLU A 1 201 ? 25.094 -9.461 -2.357 1 96.94 201 GLU A C 1
ATOM 1538 O O . GLU A 1 201 ? 25.156 -8.359 -1.8 1 96.94 201 GLU A O 1
ATOM 1543 N N . SER A 1 202 ? 25.484 -9.664 -3.611 1 96.94 202 SER A N 1
ATOM 1544 C CA . SER A 1 202 ? 26.125 -8.594 -4.363 1 96.94 202 SER A CA 1
ATOM 1545 C C . SER A 1 202 ? 25.172 -7.426 -4.594 1 96.94 202 SER A C 1
ATOM 1547 O O . SER A 1 202 ? 25.531 -6.27 -4.371 1 96.94 202 SER A O 1
ATOM 1549 N N . ALA A 1 203 ? 23.984 -7.762 -5.043 1 96.88 203 ALA A N 1
ATOM 1550 C CA . ALA A 1 203 ? 23 -6.723 -5.285 1 96.88 203 ALA A CA 1
ATOM 1551 C C . ALA A 1 203 ? 22.625 -6.008 -3.988 1 96.88 203 ALA A C 1
ATOM 1553 O O . ALA A 1 203 ? 22.453 -4.785 -3.973 1 96.88 203 ALA A O 1
ATOM 1554 N N . SER A 1 204 ? 22.469 -6.754 -2.936 1 96.94 204 SER A N 1
ATOM 1555 C CA . SER A 1 204 ? 22.172 -6.207 -1.619 1 96.94 204 SER A CA 1
ATOM 1556 C C . SER A 1 204 ? 23.266 -5.27 -1.136 1 96.94 204 SER A C 1
ATOM 1558 O O . SER A 1 204 ? 22.984 -4.199 -0.595 1 96.94 204 SER A O 1
ATOM 1560 N N . GLU A 1 205 ? 24.484 -5.68 -1.33 1 96.69 205 GLU A N 1
ATOM 1561 C CA . GLU A 1 205 ? 25.625 -4.859 -0.935 1 96.69 205 GLU A CA 1
ATOM 1562 C C . GLU A 1 205 ? 25.656 -3.541 -1.703 1 96.69 205 GLU A C 1
ATOM 1564 O O . GLU A 1 205 ? 25.922 -2.486 -1.125 1 96.69 205 GLU A O 1
ATOM 1569 N N . THR A 1 206 ? 25.422 -3.658 -2.967 1 96.25 206 THR A N 1
ATOM 1570 C CA . THR A 1 206 ? 25.375 -2.461 -3.797 1 96.25 206 THR A CA 1
ATOM 1571 C C . THR A 1 206 ? 24.281 -1.514 -3.322 1 96.25 206 THR A C 1
ATOM 1573 O O . THR A 1 206 ? 24.5 -0.308 -3.193 1 96.25 206 THR A O 1
ATOM 1576 N N . HIS A 1 207 ? 23.172 -2.084 -3.053 1 95.31 207 HIS A N 1
ATOM 1577 C CA . HIS A 1 207 ? 22.047 -1.295 -2.572 1 95.31 207 HIS A CA 1
ATOM 1578 C C . HIS A 1 207 ? 22.375 -0.619 -1.244 1 95.31 207 HIS A C 1
ATOM 1580 O O . HIS A 1 207 ? 22.141 0.58 -1.077 1 95.31 207 HIS A O 1
ATOM 1586 N N . HIS A 1 208 ? 22.891 -1.354 -0.308 1 93.56 208 HIS A N 1
ATOM 1587 C CA . HIS A 1 208 ? 23.25 -0.819 1 1 93.56 208 HIS A CA 1
ATOM 1588 C C . HIS A 1 208 ? 24.328 0.264 0.875 1 93.56 208 HIS A C 1
ATOM 1590 O O . HIS A 1 208 ? 24.281 1.261 1.601 1 93.56 208 HIS A O 1
ATOM 1596 N N . GLY A 1 209 ? 25.234 0.04 -0.001 1 93.25 209 GLY A N 1
ATOM 1597 C CA . GLY A 1 209 ? 26.234 1.051 -0.27 1 93.25 209 GLY A CA 1
ATOM 1598 C C . GLY A 1 209 ? 25.656 2.354 -0.787 1 93.25 209 GLY A C 1
ATOM 1599 O O . GLY A 1 209 ? 26.094 3.436 -0.392 1 93.25 209 GLY A O 1
ATOM 1600 N N . HIS A 1 210 ? 24.672 2.209 -1.624 1 92.75 210 HIS A N 1
ATOM 1601 C CA . HIS A 1 210 ? 24 3.387 -2.162 1 92.75 210 HIS A CA 1
ATOM 1602 C C . HIS A 1 210 ? 23.25 4.145 -1.067 1 92.75 210 HIS A C 1
ATOM 1604 O O . HIS A 1 210 ? 23.281 5.375 -1.031 1 92.75 210 HIS A O 1
ATOM 1610 N N . LEU A 1 211 ? 22.578 3.424 -0.196 1 92.12 211 LEU A N 1
ATOM 1611 C CA . LEU A 1 211 ? 21.844 4.055 0.903 1 92.12 211 LEU A CA 1
ATOM 1612 C C . LEU A 1 211 ? 22.812 4.793 1.832 1 92.12 211 LEU A C 1
ATOM 1614 O O . LEU A 1 211 ? 22.594 5.969 2.143 1 92.12 211 LEU A O 1
ATOM 1618 N N . HIS A 1 212 ? 23.844 4.156 2.186 1 90.88 212 HIS A N 1
ATOM 1619 C CA . HIS A 1 212 ? 24.812 4.746 3.102 1 90.88 212 HIS A CA 1
ATOM 1620 C C . HIS A 1 212 ? 25.562 5.902 2.443 1 90.88 212 HIS A C 1
ATOM 1622 O O . HIS A 1 212 ? 25.766 6.945 3.066 1 90.88 212 HIS A O 1
ATOM 1628 N N . GLY A 1 213 ? 25.922 5.715 1.227 1 91.12 213 GLY A N 1
ATOM 1629 C CA . GLY A 1 213 ? 26.656 6.742 0.502 1 91.12 213 GLY A CA 1
ATOM 1630 C C . GLY A 1 213 ? 25.812 7.977 0.21 1 91.12 213 GLY A C 1
ATOM 1631 O O . GLY A 1 213 ? 26.359 9.07 0.023 1 91.12 213 GLY A O 1
ATOM 1632 N N . GLY A 1 214 ? 24.484 7.754 0.189 1 91.25 214 GLY A N 1
ATOM 1633 C CA . GLY A 1 214 ? 23.578 8.844 -0.133 1 91.25 214 GLY A CA 1
ATOM 1634 C C . GLY A 1 214 ? 23.141 9.641 1.084 1 91.25 214 GLY A C 1
ATOM 1635 O O . GLY A 1 214 ? 22.516 10.695 0.953 1 91.25 214 GLY A O 1
ATOM 1636 N N . ASP A 1 215 ? 23.516 9.109 2.246 1 92.31 215 ASP A N 1
ATOM 1637 C CA . ASP A 1 215 ? 23.062 9.742 3.482 1 92.31 215 ASP A CA 1
ATOM 1638 C C . ASP A 1 215 ? 23.531 11.195 3.557 1 92.31 215 ASP A C 1
ATOM 1640 O O . ASP A 1 215 ? 24.734 11.469 3.49 1 92.31 215 ASP A O 1
ATOM 1644 N N . LEU A 1 216 ? 22.562 12.109 3.6 1 93 216 LEU A N 1
ATOM 1645 C CA . LEU A 1 216 ? 22.766 13.547 3.717 1 93 216 LEU A CA 1
ATOM 1646 C C . LEU A 1 216 ? 23.438 14.117 2.471 1 93 216 LEU A C 1
ATOM 1648 O O . LEU A 1 216 ? 24.016 15.195 2.512 1 93 216 LEU A O 1
ATOM 1652 N N . LYS A 1 217 ? 23.391 13.367 1.353 1 95.19 217 LYS A N 1
ATOM 1653 C CA . LYS A 1 217 ? 23.875 13.828 0.055 1 95.19 217 LYS A CA 1
ATOM 1654 C C . LYS A 1 217 ? 22.766 13.797 -0.99 1 95.19 217 LYS A C 1
ATOM 1656 O O . LYS A 1 217 ? 23.031 13.883 -2.189 1 95.19 217 LYS A O 1
ATOM 1661 N N . GLN A 1 218 ? 21.609 13.578 -0.474 1 95.44 218 GLN A N 1
ATOM 1662 C CA . GLN A 1 218 ? 20.469 13.562 -1.377 1 95.44 218 GLN A CA 1
ATOM 1663 C C . GLN A 1 218 ? 20.297 14.906 -2.082 1 95.44 218 GLN A C 1
ATOM 1665 O O . GLN A 1 218 ? 20.562 15.953 -1.494 1 95.44 218 GLN A O 1
ATOM 1670 N N . PRO A 1 219 ? 19.797 14.914 -3.283 1 95.94 219 PRO A N 1
ATOM 1671 C CA . PRO A 1 219 ? 19.781 16.125 -4.094 1 95.94 219 PRO A CA 1
ATOM 1672 C C . PRO A 1 219 ? 18.734 17.141 -3.625 1 95.94 219 PRO A C 1
ATOM 1674 O O . PRO A 1 219 ? 18.906 18.344 -3.789 1 95.94 219 PRO A O 1
ATOM 1677 N N . GLY A 1 220 ? 17.641 16.672 -3.037 1 97.88 220 GLY A N 1
ATOM 1678 C CA . GLY A 1 220 ? 16.516 17.531 -2.693 1 97.88 220 GLY A CA 1
ATOM 1679 C C . GLY A 1 220 ? 16.781 18.391 -1.471 1 97.88 220 GLY A C 1
ATOM 1680 O O . GLY A 1 220 ? 17.406 17.953 -0.513 1 97.88 220 GLY A O 1
ATOM 1681 N N . ASN A 1 221 ? 16.297 19.625 -1.468 1 98.5 221 ASN A N 1
ATOM 1682 C CA . ASN A 1 221 ? 16.391 20.578 -0.369 1 98.5 221 ASN A CA 1
ATOM 1683 C C . ASN A 1 221 ? 15.148 20.531 0.526 1 98.5 221 ASN A C 1
ATOM 1685 O O . ASN A 1 221 ? 14.055 20.922 0.11 1 98.5 221 ASN A O 1
ATOM 1689 N N . PRO A 1 222 ? 15.305 20.078 1.765 1 98.12 222 PRO A N 1
ATOM 1690 C CA . PRO A 1 222 ? 14.156 19.969 2.662 1 98.12 222 PRO A CA 1
ATOM 1691 C C . PRO A 1 222 ? 13.445 21.297 2.887 1 98.12 222 PRO A C 1
ATOM 1693 O O . PRO A 1 222 ? 12.234 21.344 3.08 1 98.12 222 PRO A O 1
ATOM 1696 N N . GLU A 1 223 ? 14.18 22.406 2.883 1 98.38 223 GLU A N 1
ATOM 1697 C CA . GLU A 1 223 ? 13.57 23.719 3.059 1 98.38 223 GLU A CA 1
ATOM 1698 C C . GLU A 1 223 ? 12.578 24.016 1.94 1 98.38 223 GLU A C 1
ATOM 1700 O O . GLU A 1 223 ? 11.484 24.531 2.197 1 98.38 223 GLU A O 1
ATOM 1705 N N . LYS A 1 224 ? 12.977 23.688 0.761 1 98.69 224 LYS A N 1
ATOM 1706 C CA . LYS A 1 224 ? 12.102 23.922 -0.388 1 98.69 224 LYS A CA 1
ATOM 1707 C C . LYS A 1 224 ? 10.867 23.031 -0.343 1 98.69 224 LYS A C 1
ATOM 1709 O O . LYS A 1 224 ? 9.766 23.469 -0.672 1 98.69 224 LYS A O 1
ATOM 1714 N N . PHE A 1 225 ? 11.047 21.812 0.023 1 98.81 225 PHE A N 1
ATOM 1715 C CA . PHE A 1 225 ? 9.93 20.875 0.133 1 98.81 225 PHE A CA 1
ATOM 1716 C C . PHE A 1 225 ? 8.906 21.391 1.141 1 98.81 225 PHE A C 1
ATOM 1718 O O . PHE A 1 225 ? 7.711 21.469 0.837 1 98.81 225 PHE A O 1
ATOM 1725 N N . VAL A 1 226 ? 9.359 21.766 2.328 1 98.88 226 VAL A N 1
ATOM 1726 C CA . VAL A 1 226 ? 8.461 22.188 3.396 1 98.88 226 VAL A CA 1
ATOM 1727 C C . VAL A 1 226 ? 7.766 23.484 3 1 98.88 226 VAL A C 1
ATOM 1729 O O . VAL A 1 226 ? 6.586 23.688 3.301 1 98.88 226 VAL A O 1
ATOM 1732 N N . THR A 1 227 ? 8.492 24.391 2.291 1 98.81 227 THR A N 1
ATOM 1733 C CA . THR A 1 227 ? 7.879 25.609 1.783 1 98.81 227 THR A CA 1
ATOM 1734 C C . THR A 1 227 ? 6.684 25.281 0.891 1 98.81 227 THR A C 1
ATOM 1736 O O . THR A 1 227 ? 5.629 25.922 1.006 1 98.81 227 THR A O 1
ATOM 1739 N N . ILE A 1 228 ? 6.852 24.297 0.031 1 98.81 228 ILE A N 1
ATOM 1740 C CA . ILE A 1 228 ? 5.77 23.891 -0.867 1 98.81 228 ILE A CA 1
ATOM 1741 C C . ILE A 1 228 ? 4.578 23.406 -0.052 1 98.81 228 ILE A C 1
ATOM 1743 O O . ILE A 1 228 ? 3.434 23.766 -0.33 1 98.81 228 ILE A O 1
ATOM 1747 N N . VAL A 1 229 ? 4.809 22.594 0.984 1 98.88 229 VAL A N 1
ATOM 1748 C CA . VAL A 1 229 ? 3.73 22.047 1.803 1 98.88 229 VAL A CA 1
ATOM 1749 C C . VAL A 1 229 ? 2.957 23.188 2.467 1 98.88 229 VAL A C 1
ATOM 1751 O O . VAL A 1 229 ? 1.725 23.203 2.436 1 98.88 229 VAL A O 1
ATOM 1754 N N . LEU A 1 230 ? 3.668 24.172 3.057 1 98.81 230 LEU A N 1
ATOM 1755 C CA . LEU A 1 230 ? 3.008 25.281 3.727 1 98.81 230 LEU A CA 1
ATOM 1756 C C . LEU A 1 230 ? 2.234 26.141 2.729 1 98.81 230 LEU A C 1
ATOM 1758 O O . LEU A 1 230 ? 1.132 26.609 3.025 1 98.81 230 LEU A O 1
ATOM 1762 N N . ASP A 1 231 ? 2.869 26.344 1.531 1 98.69 231 ASP A N 1
ATOM 1763 C CA . ASP A 1 231 ? 2.176 27.078 0.481 1 98.69 231 ASP A CA 1
ATOM 1764 C C . ASP A 1 231 ? 0.867 26.391 0.099 1 98.69 231 ASP A C 1
ATOM 1766 O O . ASP A 1 231 ? -0.146 27.062 -0.128 1 98.69 231 ASP A O 1
ATOM 1770 N N . LEU A 1 232 ? 0.868 25.078 -0.002 1 98.75 232 LEU A N 1
ATOM 1771 C CA . LEU A 1 232 ? -0.329 24.328 -0.356 1 98.75 232 LEU A CA 1
ATOM 1772 C C . LEU A 1 232 ? -1.398 24.469 0.723 1 98.75 232 LEU A C 1
ATOM 1774 O O . LEU A 1 232 ? -2.57 24.688 0.415 1 98.75 232 LEU A O 1
ATOM 1778 N N . VAL A 1 233 ? -0.988 24.344 1.973 1 98.5 233 VAL A N 1
ATOM 1779 C CA . VAL A 1 233 ? -1.936 24.406 3.08 1 98.5 233 VAL A CA 1
ATOM 1780 C C . VAL A 1 233 ? -2.568 25.797 3.131 1 98.5 233 VAL A C 1
ATOM 1782 O O . VAL A 1 233 ? -3.789 25.922 3.268 1 98.5 233 VAL A O 1
ATOM 1785 N N . ARG A 1 234 ? -1.804 26.844 2.918 1 97.12 234 ARG A N 1
ATOM 1786 C CA . ARG A 1 234 ? -2.26 28.219 3.094 1 97.12 234 ARG A CA 1
ATOM 1787 C C . ARG A 1 234 ? -2.764 28.797 1.776 1 97.12 234 ARG A C 1
ATOM 1789 O O . ARG A 1 234 ? -3.305 29.906 1.747 1 97.12 234 ARG A O 1
ATOM 1796 N N . GLN A 1 235 ? -2.477 28.016 0.67 1 96.31 235 GLN A N 1
ATOM 1797 C CA . GLN A 1 235 ? -2.824 28.469 -0.669 1 96.31 235 GLN A CA 1
ATOM 1798 C C . GLN A 1 235 ? -2.191 29.828 -0.962 1 96.31 235 GLN A C 1
ATOM 1800 O O . GLN A 1 235 ? -2.881 30.766 -1.369 1 96.31 235 GLN A O 1
ATOM 1805 N N . GLU A 1 236 ? -0.911 29.906 -0.669 1 97.31 236 GLU A N 1
ATOM 1806 C CA . GLU A 1 236 ? -0.092 31.078 -0.934 1 97.31 236 GLU A CA 1
ATOM 1807 C C . GLU A 1 236 ? 1.199 30.703 -1.655 1 97.31 236 GLU A C 1
ATOM 1809 O O . GLU A 1 236 ? 1.405 29.547 -2.004 1 97.31 236 GLU A O 1
ATOM 1814 N N . GLY A 1 237 ? 1.955 31.703 -1.965 1 97.5 237 GLY A N 1
ATOM 1815 C CA . GLY A 1 237 ? 3.203 31.406 -2.648 1 97.5 237 GLY A CA 1
ATOM 1816 C C . GLY A 1 237 ? 3.004 30.656 -3.955 1 97.5 237 GLY A C 1
ATOM 1817 O O . GLY A 1 237 ? 2.229 31.094 -4.812 1 97.5 237 GLY A O 1
ATOM 1818 N N . CYS A 1 238 ? 3.631 29.5 -4.051 1 97.62 238 CYS A N 1
ATOM 1819 C CA . CYS A 1 238 ? 3.572 28.734 -5.297 1 97.62 238 CYS A CA 1
ATOM 1820 C C . CYS A 1 238 ? 2.172 28.188 -5.531 1 97.62 238 CYS A C 1
ATOM 1822 O O . CYS A 1 238 ? 1.843 27.766 -6.645 1 97.62 238 CYS A O 1
ATOM 1824 N N . ALA A 1 239 ? 1.35 28.156 -4.496 1 97.69 239 ALA A N 1
ATOM 1825 C CA . ALA A 1 239 ? 0.014 27.578 -4.602 1 97.69 239 ALA A CA 1
ATOM 1826 C C . ALA A 1 239 ? -1.041 28.656 -4.812 1 97.69 239 ALA A C 1
ATOM 1828 O O . ALA A 1 239 ? -2.234 28.359 -4.914 1 97.69 239 ALA A O 1
ATOM 1829 N N . GLN A 1 240 ? -0.622 29.922 -4.922 1 96.06 240 GLN A N 1
ATOM 1830 C CA . GLN A 1 240 ? -1.562 31.016 -5.094 1 96.06 240 GLN A CA 1
ATOM 1831 C C . GLN A 1 240 ? -2.369 30.859 -6.379 1 96.06 240 GLN A C 1
ATOM 1833 O O . GLN A 1 240 ? -1.808 30.594 -7.441 1 96.06 240 GLN A O 1
ATOM 1838 N N . ALA A 1 241 ? -3.682 30.891 -6.301 1 93.5 241 ALA A N 1
ATOM 1839 C CA . ALA A 1 241 ? -4.629 30.875 -7.41 1 93.5 241 ALA A CA 1
ATOM 1840 C C . ALA A 1 241 ? -4.57 29.547 -8.164 1 93.5 241 ALA A C 1
ATOM 1842 O O . ALA A 1 241 ? -4.871 29.484 -9.352 1 93.5 241 ALA A O 1
ATOM 1843 N N . LYS A 1 242 ? -4.023 28.5 -7.555 1 95 242 LYS A N 1
ATOM 1844 C CA . LYS A 1 242 ? -3.988 27.172 -8.156 1 95 242 LYS A CA 1
ATOM 1845 C C . LYS A 1 242 ? -4.984 26.234 -7.477 1 95 242 LYS A C 1
ATOM 1847 O O . LYS A 1 242 ? -5.328 26.422 -6.309 1 95 242 LYS A O 1
ATOM 1852 N N . SER A 1 243 ? -5.465 25.359 -8.305 1 95.56 243 SER A N 1
ATOM 1853 C CA . SER A 1 243 ? -6.195 24.25 -7.699 1 95.56 243 SER A CA 1
ATOM 1854 C C . SER A 1 243 ? -5.254 23.312 -6.961 1 95.56 243 SER A C 1
ATOM 1856 O O . SER A 1 243 ? -4.285 22.812 -7.539 1 95.56 243 SER A O 1
ATOM 1858 N N . ILE A 1 244 ? -5.527 23.094 -5.727 1 97.69 244 ILE A N 1
ATOM 1859 C CA . ILE A 1 244 ? -4.637 22.281 -4.895 1 97.69 244 ILE A CA 1
ATOM 1860 C C . ILE A 1 244 ? -4.926 20.797 -5.117 1 97.69 244 ILE A C 1
ATOM 1862 O O . ILE A 1 244 ? -6.039 20.328 -4.867 1 97.69 244 ILE A O 1
ATOM 1866 N N . PRO A 1 245 ? -3.943 20.109 -5.578 1 98.06 245 PRO A N 1
ATOM 1867 C CA . PRO A 1 245 ? -4.172 18.672 -5.809 1 98.06 245 PRO A CA 1
ATOM 1868 C C . PRO A 1 245 ? -4.184 17.859 -4.512 1 98.06 245 PRO A C 1
ATOM 1870 O O . PRO A 1 245 ? -3.605 18.297 -3.508 1 98.06 245 PRO A O 1
ATOM 1873 N N . PHE A 1 246 ? -4.863 16.719 -4.52 1 98.19 246 PHE A N 1
ATOM 1874 C CA . PHE A 1 246 ? -4.875 15.797 -3.398 1 98.19 246 PHE A CA 1
ATOM 1875 C C . PHE A 1 246 ? -3.479 15.234 -3.141 1 98.19 246 PHE A C 1
ATOM 1877 O O . PHE A 1 246 ? -3.047 15.133 -1.991 1 98.19 246 PHE A O 1
ATOM 1884 N N . ARG A 1 247 ? -2.789 14.844 -4.168 1 98.5 247 ARG A N 1
ATOM 1885 C CA . ARG A 1 247 ? -1.437 14.305 -4.051 1 98.5 247 ARG A CA 1
ATOM 1886 C C . ARG A 1 247 ? -0.468 15.062 -4.953 1 98.5 247 ARG A C 1
ATOM 1888 O O . ARG A 1 247 ? -0.855 15.547 -6.02 1 98.5 247 ARG A O 1
ATOM 1895 N N . LEU A 1 248 ? 0.743 15.109 -4.555 1 98.81 248 LEU A N 1
ATOM 1896 C CA . LEU A 1 248 ? 1.729 15.875 -5.312 1 98.81 248 LEU A CA 1
ATOM 1897 C C . LEU A 1 248 ? 3.115 15.258 -5.176 1 98.81 248 LEU A C 1
ATOM 1899 O O . LEU A 1 248 ? 3.729 15.328 -4.109 1 98.81 248 LEU A O 1
ATOM 1903 N N . PRO A 1 249 ? 3.643 14.609 -6.27 1 98.81 249 PRO A N 1
ATOM 1904 C CA . PRO A 1 249 ? 5.062 14.258 -6.301 1 98.81 249 PRO A CA 1
ATOM 1905 C C . PRO A 1 249 ? 5.977 15.477 -6.262 1 98.81 249 PRO A C 1
ATOM 1907 O O . PRO A 1 249 ? 5.68 16.5 -6.895 1 98.81 249 PRO A O 1
ATOM 1910 N N . VAL A 1 250 ? 7.004 15.406 -5.5 1 98.88 250 VAL A N 1
ATOM 1911 C CA . VAL A 1 250 ? 7.949 16.516 -5.41 1 98.88 250 VAL A CA 1
ATOM 1912 C C . VAL A 1 250 ? 9.375 15.984 -5.52 1 98.88 250 VAL A C 1
ATOM 1914 O O . VAL A 1 250 ? 9.758 15.055 -4.801 1 98.88 250 VAL A O 1
ATOM 1917 N N . GLY A 1 251 ? 10.18 16.562 -6.32 1 98.75 251 GLY A N 1
ATOM 1918 C CA . GLY A 1 251 ? 11.539 16.156 -6.617 1 98.75 251 GLY A CA 1
ATOM 1919 C C . GLY A 1 251 ? 11.711 15.602 -8.016 1 98.75 251 GLY A C 1
ATOM 1920 O O . GLY A 1 251 ? 10.836 14.883 -8.516 1 98.75 251 GLY A O 1
ATOM 1921 N N . LYS A 1 252 ? 12.812 15.844 -8.68 1 98.19 252 LYS A N 1
ATOM 1922 C CA . LYS A 1 252 ? 13.055 15.406 -10.055 1 98.19 252 LYS A CA 1
ATOM 1923 C C . LYS A 1 252 ? 12.953 13.891 -10.172 1 98.19 252 LYS A C 1
ATOM 1925 O O . LYS A 1 252 ? 12.352 13.375 -11.117 1 98.19 252 LYS A O 1
ATOM 1930 N N . ASP A 1 253 ? 13.531 13.25 -9.242 1 98 253 ASP A N 1
ATOM 1931 C CA . ASP A 1 253 ? 13.523 11.789 -9.289 1 98 253 ASP A CA 1
ATOM 1932 C C . ASP A 1 253 ? 12.109 11.242 -9.109 1 98 253 ASP A C 1
ATOM 1934 O O . ASP A 1 253 ? 11.711 10.305 -9.797 1 98 253 ASP A O 1
ATOM 1938 N N . ALA A 1 254 ? 11.336 11.828 -8.203 1 98.62 254 ALA A N 1
ATOM 1939 C CA . ALA A 1 254 ? 9.953 11.398 -7.988 1 98.62 254 ALA A CA 1
ATOM 1940 C C . ALA A 1 254 ? 9.117 11.625 -9.242 1 98.62 254 ALA A C 1
ATOM 1942 O O . ALA A 1 254 ? 8.367 10.734 -9.656 1 98.62 254 ALA A O 1
ATOM 1943 N N . VAL A 1 255 ? 9.266 12.828 -9.82 1 98.69 255 VAL A N 1
ATOM 1944 C CA . VAL A 1 255 ? 8.5 13.164 -11.016 1 98.69 255 VAL A CA 1
ATOM 1945 C C . VAL A 1 255 ? 8.852 12.195 -12.148 1 98.69 255 VAL A C 1
ATOM 1947 O O . VAL A 1 255 ? 7.969 11.688 -12.836 1 98.69 255 VAL A O 1
ATOM 1950 N N . GLU A 1 256 ? 10.125 11.914 -12.258 1 98.56 256 GLU A N 1
ATOM 1951 C CA . GLU A 1 256 ? 10.594 11.039 -13.328 1 98.56 256 GLU A CA 1
ATOM 1952 C C . GLU A 1 256 ? 10.102 9.609 -13.125 1 98.56 256 GLU A C 1
ATOM 1954 O O . GLU A 1 256 ? 9.516 9.016 -14.031 1 98.56 256 GLU A O 1
ATOM 1959 N N . GLU A 1 257 ? 10.305 9.062 -11.992 1 98.62 257 GLU A N 1
ATOM 1960 C CA . GLU A 1 257 ? 10.023 7.648 -11.758 1 98.62 257 GLU A CA 1
ATOM 1961 C C . GLU A 1 257 ? 8.523 7.391 -11.664 1 98.62 257 GLU A C 1
ATOM 1963 O O . GLU A 1 257 ? 8.031 6.383 -12.172 1 98.62 257 GLU A O 1
ATOM 1968 N N . ILE A 1 258 ? 7.789 8.273 -11 1 98.75 258 ILE A N 1
ATOM 1969 C CA . ILE A 1 258 ? 6.34 8.125 -10.906 1 98.75 258 ILE A CA 1
ATOM 1970 C C . ILE A 1 258 ? 5.715 8.312 -12.281 1 98.75 258 ILE A C 1
ATOM 1972 O O . ILE A 1 258 ? 4.797 7.582 -12.664 1 98.75 258 ILE A O 1
ATOM 1976 N N . GLY A 1 259 ? 6.242 9.312 -12.984 1 98.75 259 GLY A N 1
ATOM 1977 C CA . GLY A 1 259 ? 5.781 9.5 -14.352 1 98.75 259 GLY A CA 1
ATOM 1978 C C . GLY A 1 259 ? 6.016 8.281 -15.234 1 98.75 259 GLY A C 1
ATOM 1979 O O . GLY A 1 259 ? 5.133 7.887 -16 1 98.75 259 GLY A O 1
ATOM 1980 N N . ALA A 1 260 ? 7.203 7.707 -15.133 1 98.69 260 ALA A N 1
ATOM 1981 C CA . ALA A 1 260 ? 7.523 6.512 -15.906 1 98.69 260 ALA A CA 1
ATOM 1982 C C . ALA A 1 260 ? 6.57 5.367 -15.562 1 98.69 260 ALA A C 1
ATOM 1984 O O . ALA A 1 260 ? 6.109 4.648 -16.453 1 98.69 260 ALA A O 1
ATOM 1985 N N . LYS A 1 261 ? 6.289 5.238 -14.32 1 98.31 261 LYS A N 1
ATOM 1986 C CA . LYS A 1 261 ? 5.359 4.199 -13.883 1 98.31 261 LYS A CA 1
ATOM 1987 C C . LYS A 1 261 ? 3.973 4.414 -14.477 1 98.31 261 LYS A C 1
ATOM 1989 O O . LYS A 1 261 ? 3.354 3.477 -14.977 1 98.31 261 LYS A O 1
ATOM 1994 N N . ALA A 1 262 ? 3.436 5.633 -14.367 1 98.5 262 ALA A N 1
ATOM 1995 C CA . ALA A 1 262 ? 2.109 5.965 -14.883 1 98.5 262 ALA A CA 1
ATOM 1996 C C . ALA A 1 262 ? 2.027 5.711 -16.391 1 98.5 262 ALA A C 1
ATOM 1998 O O . ALA A 1 262 ? 1.048 5.141 -16.875 1 98.5 262 ALA A O 1
ATOM 1999 N N . ARG A 1 263 ? 3.051 6.07 -17.094 1 98.62 263 ARG A N 1
ATOM 2000 C CA . ARG A 1 263 ? 3.068 5.871 -18.547 1 98.62 263 ARG A CA 1
ATOM 2001 C C . ARG A 1 263 ? 3.129 4.387 -18.891 1 98.62 263 ARG A C 1
ATOM 2003 O O . ARG A 1 263 ? 2.473 3.936 -19.828 1 98.62 263 ARG A O 1
ATOM 2010 N N . ASN A 1 264 ? 3.932 3.662 -18.141 1 98.19 264 ASN A N 1
ATOM 2011 C CA . ASN A 1 264 ? 4.059 2.23 -18.391 1 98.19 264 ASN A CA 1
ATOM 2012 C C . ASN A 1 264 ? 2.729 1.507 -18.188 1 98.19 264 ASN A C 1
ATOM 2014 O O . ASN A 1 264 ? 2.379 0.614 -18.953 1 98.19 264 ASN A O 1
ATOM 2018 N N . VAL A 1 265 ? 2.014 1.868 -17.172 1 98.06 265 VAL A N 1
ATOM 2019 C CA . VAL A 1 265 ? 0.72 1.252 -16.891 1 98.06 265 VAL A CA 1
ATOM 2020 C C . VAL A 1 265 ? -0.256 1.559 -18.016 1 98.06 265 VAL A C 1
ATOM 2022 O O . VAL A 1 265 ? -0.977 0.672 -18.484 1 98.06 265 VAL A O 1
ATOM 2025 N N . LEU A 1 266 ? -0.274 2.822 -18.453 1 98.69 266 LEU A N 1
ATOM 2026 C CA . LEU A 1 266 ? -1.153 3.225 -19.547 1 98.69 266 LEU A CA 1
ATOM 2027 C C . LEU A 1 266 ? -0.797 2.484 -20.844 1 98.69 266 LEU A C 1
ATOM 2029 O O . LEU A 1 266 ? -1.684 2.031 -21.562 1 98.69 266 LEU A O 1
ATOM 2033 N N . GLU A 1 267 ? 0.498 2.336 -21.094 1 98.56 267 GLU A N 1
ATOM 2034 C CA . GLU A 1 267 ? 0.959 1.631 -22.297 1 98.56 267 GLU A CA 1
ATOM 2035 C C . GLU A 1 267 ? 0.584 0.153 -22.234 1 98.56 267 GLU A C 1
ATOM 2037 O O . GLU A 1 267 ? 0.154 -0.42 -23.25 1 98.56 267 GLU A O 1
ATOM 2042 N N . THR A 1 268 ? 0.741 -0.461 -21.141 1 98.5 268 THR A N 1
ATOM 2043 C CA . THR A 1 268 ? 0.397 -1.867 -20.969 1 98.5 268 THR A CA 1
ATOM 2044 C C . THR A 1 268 ? -1.094 -2.094 -21.203 1 98.5 268 THR A C 1
ATOM 2046 O O . THR A 1 268 ? -1.48 -3.029 -21.906 1 98.5 268 THR A O 1
ATOM 2049 N N . MET A 1 269 ? -1.896 -1.219 -20.609 1 98.56 269 MET A N 1
ATOM 2050 C CA . MET A 1 269 ? -3.34 -1.362 -20.766 1 98.56 269 MET A CA 1
ATOM 2051 C C . MET A 1 269 ? -3.748 -1.174 -22.219 1 98.56 269 MET A C 1
ATOM 2053 O O . MET A 1 269 ? -4.672 -1.835 -22.703 1 98.56 269 MET A O 1
ATOM 2057 N N . GLN A 1 270 ? -3.051 -0.253 -22.844 1 98.38 270 GLN A N 1
ATOM 2058 C CA . GLN A 1 270 ? -3.328 -0.055 -24.266 1 98.38 270 GLN A CA 1
ATOM 2059 C C . GLN A 1 270 ? -2.973 -1.299 -25.078 1 98.38 270 GLN A C 1
ATOM 2061 O O . GLN A 1 270 ? -3.746 -1.732 -25.938 1 98.38 270 GLN A O 1
ATOM 2066 N N . GLU A 1 271 ? -1.823 -1.899 -24.828 1 98.12 271 GLU A N 1
ATOM 2067 C CA . GLU A 1 271 ? -1.346 -3.078 -25.547 1 98.12 271 GLU A CA 1
ATOM 2068 C C . GLU A 1 271 ? -2.271 -4.273 -25.312 1 98.12 271 GLU A C 1
ATOM 2070 O O . GLU A 1 271 ? -2.484 -5.078 -26.234 1 98.12 271 GLU A O 1
ATOM 2075 N N . TRP A 1 272 ? -2.857 -4.387 -24.188 1 98.44 272 TRP A N 1
ATOM 2076 C CA . TR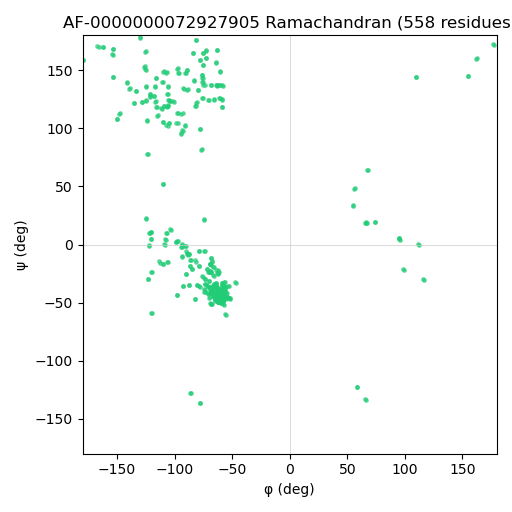P A 1 272 ? -3.617 -5.574 -23.812 1 98.44 272 TRP A CA 1
ATOM 2077 C C . TRP A 1 272 ? -5.117 -5.289 -23.828 1 98.44 272 TRP A C 1
ATOM 2079 O O . TRP A 1 272 ? -5.922 -6.141 -23.453 1 98.44 272 TRP A O 1
ATOM 2089 N N . ASP A 1 273 ? -5.531 -4.156 -24.344 1 98.25 273 ASP A N 1
ATOM 2090 C CA . ASP A 1 273 ? -6.883 -3.619 -24.203 1 98.25 273 ASP A CA 1
ATOM 2091 C C . ASP A 1 273 ? -7.926 -4.625 -24.688 1 98.25 273 ASP A C 1
ATOM 2093 O O . ASP A 1 273 ? -8.906 -4.887 -23.984 1 98.25 273 ASP A O 1
ATOM 2097 N N . SER A 1 274 ? -7.746 -5.281 -25.812 1 97.38 274 SER A N 1
ATOM 2098 C CA . SER A 1 274 ? -8.734 -6.168 -26.422 1 97.38 274 SER A CA 1
ATOM 2099 C C . SER A 1 274 ? -8.969 -7.406 -25.562 1 97.38 274 SER A C 1
ATOM 2101 O O . SER A 1 274 ? -9.992 -8.078 -25.703 1 97.38 274 SER A O 1
ATOM 2103 N N . ILE A 1 275 ? -8 -7.68 -24.656 1 98.25 275 ILE A N 1
ATOM 2104 C CA . ILE A 1 275 ? -8.102 -8.867 -23.812 1 98.25 275 ILE A CA 1
ATOM 2105 C C . ILE A 1 275 ? -8.664 -8.484 -22.453 1 98.25 275 ILE A C 1
ATOM 2107 O O . ILE A 1 275 ? -9.617 -9.102 -21.969 1 98.25 275 ILE A O 1
ATOM 2111 N N . ILE A 1 276 ? -8.195 -7.375 -21.859 1 98.62 276 ILE A N 1
ATOM 2112 C CA . ILE A 1 276 ? -8.422 -7.082 -20.453 1 98.62 276 ILE A CA 1
ATOM 2113 C C . ILE A 1 276 ? -9.742 -6.34 -20.281 1 98.62 276 ILE A C 1
ATOM 2115 O O . ILE A 1 276 ? -10.242 -6.188 -19.172 1 98.62 276 ILE A O 1
ATOM 2119 N N . THR A 1 277 ? -10.391 -5.934 -21.391 1 98.44 277 THR A N 1
ATOM 2120 C CA . THR A 1 277 ? -11.672 -5.25 -21.281 1 98.44 277 THR A CA 1
ATOM 2121 C C . THR A 1 277 ? -12.805 -6.156 -21.766 1 98.44 277 THR A C 1
ATOM 2123 O O . THR A 1 277 ? -13.977 -5.766 -21.734 1 98.44 277 THR A O 1
ATOM 2126 N N . GLU A 1 278 ? -12.5 -7.379 -22.188 1 97.81 278 GLU A N 1
ATOM 2127 C CA . GLU A 1 278 ? -13.508 -8.328 -22.656 1 97.81 278 GLU A CA 1
ATOM 2128 C C . GLU A 1 278 ? -13.672 -9.477 -21.656 1 97.81 278 GLU A C 1
ATOM 2130 O O . GLU A 1 278 ? -13.625 -10.648 -22.047 1 97.81 278 GLU A O 1
ATOM 2135 N N . THR A 1 279 ? -13.883 -9.07 -20.406 1 98.12 279 THR A N 1
ATOM 2136 C CA . THR A 1 279 ? -13.914 -10.109 -19.375 1 98.12 279 THR A CA 1
ATOM 2137 C C . THR A 1 279 ? -15.258 -10.109 -18.656 1 98.12 279 THR A C 1
ATOM 2139 O O . THR A 1 279 ? -15.461 -10.883 -17.703 1 98.12 279 THR A O 1
ATOM 2142 N N . ASP A 1 280 ? -16.234 -9.234 -19.141 1 96.69 280 ASP A N 1
ATOM 2143 C CA . ASP A 1 280 ? -17.562 -9.234 -18.562 1 96.69 280 ASP A CA 1
ATOM 2144 C C . ASP A 1 280 ? -18.391 -10.414 -19.078 1 96.69 280 ASP A C 1
ATOM 2146 O O . ASP A 1 280 ? -18.031 -11.055 -20.062 1 96.69 280 ASP A O 1
ATOM 2150 N N . TYR A 1 281 ? -19.406 -10.789 -18.375 1 95.88 281 TYR A N 1
ATOM 2151 C CA . TYR A 1 281 ? -20.359 -11.797 -18.844 1 95.88 281 TYR A CA 1
ATOM 2152 C C . TYR A 1 281 ? -21.047 -11.344 -20.125 1 95.88 281 TYR A C 1
ATOM 2154 O O . TYR A 1 281 ? -21.234 -10.148 -20.344 1 95.88 281 TYR A O 1
ATOM 2162 N N . MET B 1 1 ? 3.35 -28.812 -23.969 1 72.12 1 MET B N 1
ATOM 2163 C CA . MET B 1 1 ? 4.129 -28.078 -22.969 1 72.12 1 MET B CA 1
ATOM 2164 C C . MET B 1 1 ? 4.27 -28.875 -21.688 1 72.12 1 MET B C 1
ATOM 2166 O O . MET B 1 1 ? 3.439 -29.734 -21.391 1 72.12 1 MET B O 1
ATOM 2170 N N . SER B 1 2 ? 5.453 -28.672 -20.922 1 89.69 2 SER B N 1
ATOM 2171 C CA . SER B 1 2 ? 5.742 -29.469 -19.734 1 89.69 2 SER B CA 1
ATOM 2172 C C . SER B 1 2 ? 4.707 -29.219 -18.641 1 89.69 2 SER B C 1
ATOM 2174 O O . SER B 1 2 ? 4.172 -28.109 -18.531 1 89.69 2 SER B O 1
ATOM 2176 N N . GLN B 1 3 ? 4.277 -30.234 -18.016 1 97.69 3 GLN B N 1
ATOM 2177 C CA . GLN B 1 3 ? 3.328 -30.188 -16.906 1 97.69 3 GLN B CA 1
ATOM 2178 C C . GLN B 1 3 ? 3.873 -29.344 -15.75 1 97.69 3 GLN B C 1
ATOM 2180 O O . GLN B 1 3 ? 4.992 -29.562 -15.289 1 97.69 3 GLN B O 1
ATOM 2185 N N . LEU B 1 4 ? 3.109 -28.359 -15.367 1 98.44 4 LEU B N 1
ATOM 2186 C CA . LEU B 1 4 ? 3.5 -27.484 -14.266 1 98.44 4 LEU B CA 1
ATOM 2187 C C . LEU B 1 4 ? 2.842 -27.938 -12.969 1 98.44 4 LEU B C 1
ATOM 2189 O O . LEU B 1 4 ? 1.754 -28.516 -12.977 1 98.44 4 LEU B O 1
ATOM 2193 N N . VAL B 1 5 ? 3.49 -27.656 -11.844 1 98.81 5 VAL B N 1
ATOM 2194 C CA . VAL B 1 5 ? 2.938 -27.859 -10.508 1 98.81 5 VAL B CA 1
ATOM 2195 C C . VAL B 1 5 ? 2.576 -26.5 -9.891 1 98.81 5 VAL B C 1
ATOM 2197 O O . VAL B 1 5 ? 3.455 -25.672 -9.641 1 98.81 5 VAL B O 1
ATOM 2200 N N . TRP B 1 6 ? 1.253 -26.344 -9.594 1 98.88 6 TRP B N 1
ATOM 2201 C CA . TRP B 1 6 ? 0.734 -25.094 -9.055 1 98.88 6 TRP B CA 1
ATOM 2202 C C . TRP B 1 6 ? 0.419 -25.234 -7.566 1 98.88 6 TRP B C 1
ATOM 2204 O O . TRP B 1 6 ? -0.105 -26.266 -7.133 1 98.88 6 TRP B O 1
ATOM 2214 N N . LEU B 1 7 ? 0.771 -24.281 -6.77 1 98.88 7 LEU B N 1
ATOM 2215 C CA . LEU B 1 7 ? 0.241 -24.062 -5.426 1 98.88 7 LEU B CA 1
ATOM 2216 C C . LEU B 1 7 ? -0.646 -22.828 -5.379 1 98.88 7 LEU B C 1
ATOM 2218 O O . LEU B 1 7 ? -0.198 -21.719 -5.711 1 98.88 7 LEU B O 1
ATOM 2222 N N . VAL B 1 8 ? -1.917 -23 -5.027 1 98.81 8 VAL B N 1
ATOM 2223 C CA . VAL B 1 8 ? -2.863 -21.891 -5.012 1 98.81 8 VAL B CA 1
ATOM 2224 C C . VAL B 1 8 ? -3.457 -21.734 -3.613 1 98.81 8 VAL B C 1
ATOM 2226 O O . VAL B 1 8 ? -3.934 -22.703 -3.025 1 98.81 8 VAL B O 1
ATOM 2229 N N . THR B 1 9 ? -3.385 -20.547 -3.07 1 98.56 9 THR B N 1
ATOM 2230 C CA . THR B 1 9 ? -4.008 -20.297 -1.775 1 98.56 9 THR B CA 1
ATOM 2231 C C . THR B 1 9 ? -5.457 -19.859 -1.947 1 98.56 9 THR B C 1
ATOM 2233 O O . THR B 1 9 ? -5.805 -19.219 -2.943 1 98.56 9 THR B O 1
ATOM 2236 N N . GLY B 1 10 ? -6.293 -20.188 -0.958 1 96.25 10 GLY B N 1
ATOM 2237 C CA . GLY B 1 10 ? -7.68 -19.734 -0.96 1 96.25 10 GLY B CA 1
ATOM 2238 C C . GLY B 1 10 ? -8.508 -20.359 -2.07 1 96.25 10 GLY B C 1
ATOM 2239 O O . GLY B 1 10 ? -9.102 -19.656 -2.883 1 96.25 10 GLY B O 1
ATOM 2240 N N . CYS B 1 11 ? -8.695 -21.703 -2.043 1 96.62 11 CYS B N 1
ATOM 2241 C CA . CYS B 1 11 ? -9.32 -22.391 -3.162 1 96.62 11 CYS B CA 1
ATOM 2242 C C . CYS B 1 11 ? -10.758 -22.766 -2.842 1 96.62 11 CYS B C 1
ATOM 2244 O O . CYS B 1 11 ? -11.406 -23.484 -3.604 1 96.62 11 CYS B O 1
ATOM 2246 N N . SER B 1 12 ? -11.312 -22.203 -1.779 1 91.75 12 SER B N 1
ATOM 2247 C CA . SER B 1 12 ? -12.633 -22.641 -1.343 1 91.75 12 SER B CA 1
ATOM 2248 C C . SER B 1 12 ? -13.734 -21.953 -2.15 1 91.75 12 SER B C 1
ATOM 2250 O O . SER B 1 12 ? -14.898 -22.375 -2.105 1 91.75 12 SER B O 1
ATOM 2252 N N . SER B 1 13 ? -13.414 -20.906 -2.891 1 88.69 13 SER B N 1
ATOM 2253 C CA . SER B 1 13 ? -14.43 -20.203 -3.672 1 88.69 13 SER B CA 1
ATOM 2254 C C . SER B 1 13 ? -13.797 -19.25 -4.676 1 88.69 13 SER B C 1
ATOM 2256 O O . SER B 1 13 ? -12.57 -19.141 -4.758 1 88.69 13 SER B O 1
ATOM 2258 N N . GLY B 1 14 ? -14.594 -18.719 -5.547 1 93.62 14 GLY B N 1
ATOM 2259 C CA . GLY B 1 14 ? -14.195 -17.625 -6.418 1 93.62 14 GLY B CA 1
ATOM 2260 C C . GLY B 1 14 ? -13.102 -18.016 -7.402 1 93.62 14 GLY B C 1
ATOM 2261 O O . GLY B 1 14 ? -13.219 -19.031 -8.094 1 93.62 14 GLY B O 1
ATOM 2262 N N . PHE B 1 15 ? -12.086 -17.141 -7.488 1 96.5 15 PHE B N 1
ATOM 2263 C CA . PHE B 1 15 ? -10.977 -17.406 -8.398 1 96.5 15 PHE B CA 1
ATOM 2264 C C . PHE B 1 15 ? -10.297 -18.734 -8.039 1 96.5 15 PHE B C 1
ATOM 2266 O O . PHE B 1 15 ? -9.859 -19.469 -8.93 1 96.5 15 PHE B O 1
ATOM 2273 N N . GLY B 1 16 ? -10.234 -19.031 -6.711 1 96.94 16 GLY B N 1
ATOM 2274 C CA . GLY B 1 16 ? -9.547 -20.234 -6.246 1 96.94 16 GLY B CA 1
ATOM 2275 C C . GLY B 1 16 ? -10.102 -21.516 -6.836 1 96.94 16 GLY B C 1
ATOM 2276 O O . GLY B 1 16 ? -9.352 -22.344 -7.359 1 96.94 16 GLY B O 1
ATOM 2277 N N . SER B 1 17 ? -11.406 -21.656 -6.77 1 95.19 17 SER B N 1
ATOM 2278 C CA . SER B 1 17 ? -12.039 -22.844 -7.332 1 95.19 17 SER B CA 1
ATOM 2279 C C . SER B 1 17 ? -11.875 -22.891 -8.852 1 95.19 17 SER B C 1
ATOM 2281 O O . SER B 1 17 ? -11.695 -23.969 -9.422 1 95.19 17 SER B O 1
ATOM 2283 N N . GLU B 1 18 ? -11.961 -21.719 -9.477 1 97.12 18 GLU B N 1
ATOM 2284 C CA . GLU B 1 18 ? -11.789 -21.641 -10.93 1 97.12 18 GLU B CA 1
ATOM 2285 C C . GLU B 1 18 ? -10.359 -22 -11.328 1 97.12 18 GLU B C 1
ATOM 2287 O O . GLU B 1 18 ? -10.141 -22.641 -12.359 1 97.12 18 GLU B O 1
ATOM 2292 N N . PHE B 1 19 ? -9.367 -21.609 -10.508 1 98.5 19 PHE B N 1
ATOM 2293 C CA . PHE B 1 19 ? -7.98 -22 -10.742 1 98.5 19 PHE B CA 1
ATOM 2294 C C . PHE B 1 19 ? -7.848 -23.531 -10.758 1 98.5 19 PHE B C 1
ATOM 2296 O O . PHE B 1 19 ? -7.23 -24.094 -11.664 1 98.5 19 PHE B O 1
ATOM 2303 N N . VAL B 1 20 ? -8.461 -24.156 -9.781 1 98.06 20 VAL B N 1
ATOM 2304 C CA . VAL B 1 20 ? -8.375 -25.609 -9.68 1 98.06 20 VAL B CA 1
ATOM 2305 C C . VAL B 1 20 ? -8.93 -26.25 -10.953 1 98.06 20 VAL B C 1
ATOM 2307 O O . VAL B 1 20 ? -8.273 -27.078 -11.586 1 98.06 20 VAL B O 1
ATOM 2310 N N . HIS B 1 21 ? -10.062 -25.812 -11.367 1 97.31 21 HIS B N 1
ATOM 2311 C CA . HIS B 1 21 ? -10.75 -26.359 -12.531 1 97.31 21 HIS B CA 1
ATOM 2312 C C . HIS B 1 21 ? -9.914 -26.188 -13.797 1 97.31 21 HIS B C 1
ATOM 2314 O O . HIS B 1 21 ? -9.664 -27.172 -14.516 1 97.31 21 HIS B O 1
ATOM 2320 N N . GLN B 1 22 ? -9.422 -25.047 -14.016 1 98.25 22 GLN B N 1
ATOM 2321 C CA . GLN B 1 22 ? -8.758 -24.766 -15.281 1 98.25 22 GLN B CA 1
ATOM 2322 C C . GLN B 1 22 ? -7.344 -25.328 -15.305 1 98.25 22 GLN B C 1
ATOM 2324 O O . GLN B 1 22 ? -6.859 -25.766 -16.359 1 98.25 22 GLN B O 1
ATOM 2329 N N . ILE B 1 23 ? -6.652 -25.312 -14.188 1 98.56 23 ILE B N 1
ATOM 2330 C CA . ILE B 1 23 ? -5.309 -25.891 -14.117 1 98.56 23 ILE B CA 1
ATOM 2331 C C . ILE B 1 23 ? -5.359 -27.375 -14.43 1 98.56 23 ILE B C 1
ATOM 2333 O O . ILE B 1 23 ? -4.574 -27.875 -15.242 1 98.56 23 ILE B O 1
ATOM 2337 N N . LEU B 1 24 ? -6.344 -28.109 -13.867 1 98.06 24 LEU B N 1
ATOM 2338 C CA . LEU B 1 24 ? -6.504 -29.531 -14.109 1 98.06 24 LEU B CA 1
ATOM 2339 C C . LEU B 1 24 ? -6.914 -29.797 -15.555 1 98.06 24 LEU B C 1
ATOM 2341 O O . LEU B 1 24 ? -6.398 -30.719 -16.188 1 98.06 24 LEU B O 1
ATOM 2345 N N . SER B 1 25 ? -7.82 -28.938 -16.031 1 97.19 25 SER B N 1
ATOM 2346 C CA . SER B 1 25 ? -8.32 -29.125 -17.391 1 97.19 25 SER B CA 1
ATOM 2347 C C . SER B 1 25 ? -7.207 -28.953 -18.422 1 97.19 25 SER B C 1
ATOM 2349 O O . SER B 1 25 ? -7.277 -29.516 -19.516 1 97.19 25 SER B O 1
ATOM 2351 N N . ARG B 1 26 ? -6.141 -28.25 -18.062 1 97.12 26 ARG B N 1
ATOM 2352 C CA . ARG B 1 26 ? -5.027 -28 -18.969 1 97.12 26 ARG B CA 1
ATOM 2353 C C . ARG B 1 26 ? -3.922 -29.031 -18.781 1 97.12 26 ARG B C 1
ATOM 2355 O O . ARG B 1 26 ? -2.863 -28.938 -19.391 1 97.12 26 ARG B O 1
ATOM 2362 N N . GLY B 1 27 ? -4.121 -29.938 -17.828 1 97.06 27 GLY B N 1
ATOM 2363 C CA . GLY B 1 27 ? -3.205 -31.047 -17.672 1 97.06 27 GLY B CA 1
ATOM 2364 C C . GLY B 1 27 ? -2.123 -30.797 -16.641 1 97.06 27 GLY B C 1
ATOM 2365 O O . GLY B 1 27 ? -1.192 -31.594 -16.5 1 97.06 27 GLY B O 1
ATOM 2366 N N . ASP B 1 28 ? -2.16 -29.672 -15.93 1 98.38 28 ASP B N 1
ATOM 2367 C CA . ASP B 1 28 ? -1.191 -29.344 -14.883 1 98.38 28 ASP B CA 1
ATOM 2368 C C . ASP B 1 28 ? -1.594 -29.984 -13.547 1 98.38 28 ASP B C 1
ATOM 2370 O O . ASP B 1 28 ? -2.701 -30.5 -13.414 1 98.38 28 ASP B O 1
ATOM 2374 N N . LYS B 1 29 ? -0.678 -30.016 -12.633 1 98.56 29 LYS B N 1
ATOM 2375 C CA . LYS B 1 29 ? -0.936 -30.453 -11.266 1 98.56 29 LYS B CA 1
ATOM 2376 C C . LYS B 1 29 ? -1.19 -29.266 -10.352 1 98.56 29 LYS B C 1
ATOM 2378 O O . LYS B 1 29 ? -0.624 -28.188 -10.547 1 98.56 29 LYS B O 1
ATOM 2383 N N . ILE B 1 30 ? -2.043 -29.5 -9.375 1 98.69 30 ILE B N 1
ATOM 2384 C CA . ILE B 1 30 ? -2.334 -28.391 -8.477 1 98.69 30 ILE B CA 1
ATOM 2385 C C . ILE B 1 30 ? -2.4 -28.906 -7.039 1 98.69 30 ILE B C 1
ATOM 2387 O O . ILE B 1 30 ? -2.93 -29.984 -6.777 1 98.69 30 ILE B O 1
ATOM 2391 N N . ILE B 1 31 ? -1.774 -28.188 -6.16 1 98.56 31 ILE B N 1
ATOM 2392 C CA . ILE B 1 31 ? -1.993 -28.25 -4.719 1 98.56 31 ILE B CA 1
ATOM 2393 C C . ILE B 1 31 ? -2.928 -27.109 -4.293 1 98.56 31 ILE B C 1
ATOM 2395 O O . ILE B 1 31 ? -2.523 -25.953 -4.246 1 98.56 31 ILE B O 1
ATOM 2399 N N . ALA B 1 32 ? -4.176 -27.453 -4.023 1 98.38 32 ALA B N 1
ATOM 2400 C CA . ALA B 1 32 ? -5.199 -26.5 -3.594 1 98.38 32 ALA B CA 1
ATOM 2401 C C . ALA B 1 32 ? -5.203 -26.344 -2.076 1 98.38 32 ALA B C 1
ATOM 2403 O O . ALA B 1 32 ? -5.137 -27.344 -1.347 1 98.38 32 ALA B O 1
ATOM 2404 N N . THR B 1 33 ? -5.25 -25.094 -1.6 1 98 33 THR B N 1
ATOM 2405 C CA . THR B 1 33 ? -5.227 -24.906 -0.153 1 98 33 THR B CA 1
ATOM 2406 C C . THR B 1 33 ? -6.406 -24.047 0.304 1 98 33 THR B C 1
ATOM 2408 O O . THR B 1 33 ? -6.969 -23.297 -0.484 1 98 33 THR B O 1
ATOM 2411 N N . ALA B 1 34 ? -6.824 -24.234 1.488 1 96 34 ALA B N 1
ATOM 2412 C CA . ALA B 1 34 ? -7.809 -23.438 2.207 1 96 34 ALA B CA 1
ATOM 2413 C C . ALA B 1 34 ? -7.598 -23.531 3.715 1 96 34 ALA B C 1
ATOM 2415 O O . ALA B 1 34 ? -6.93 -24.438 4.199 1 96 34 ALA B O 1
ATOM 2416 N N . ARG B 1 35 ? -8.164 -22.641 4.48 1 92.56 35 ARG B N 1
ATOM 2417 C CA . ARG B 1 35 ? -8.039 -22.609 5.934 1 92.56 35 ARG B CA 1
ATOM 2418 C C . ARG B 1 35 ? -8.68 -23.859 6.559 1 92.56 35 ARG B C 1
ATOM 2420 O O . ARG B 1 35 ? -8.195 -24.359 7.57 1 92.56 35 ARG B O 1
ATOM 2427 N N . ASN B 1 36 ? -9.727 -24.125 5.926 1 88.81 36 ASN B N 1
ATOM 2428 C CA . ASN B 1 36 ? -10.453 -25.328 6.32 1 88.81 36 ASN B CA 1
ATOM 2429 C C . ASN B 1 36 ? -10.453 -26.375 5.211 1 88.81 36 ASN B C 1
ATOM 2431 O O . ASN B 1 36 ? -11.148 -26.219 4.203 1 88.81 36 ASN B O 1
ATOM 2435 N N . SER B 1 37 ? -9.766 -27.422 5.465 1 86.19 37 SER B N 1
ATOM 2436 C CA . SER B 1 37 ? -9.594 -28.438 4.438 1 86.19 37 SER B CA 1
ATOM 2437 C C . SER B 1 37 ? -10.914 -29.125 4.105 1 86.19 37 SER B C 1
ATOM 2439 O O . SER B 1 37 ? -11.117 -29.578 2.979 1 86.19 37 SER B O 1
ATOM 2441 N N . ALA B 1 38 ? -11.812 -29.141 5.023 1 88.62 38 ALA B N 1
ATOM 2442 C CA . ALA B 1 38 ? -13.102 -29.797 4.773 1 88.62 38 ALA B CA 1
ATOM 2443 C C . ALA B 1 38 ? -13.852 -29.094 3.639 1 88.62 38 ALA B C 1
ATOM 2445 O O . ALA B 1 38 ? -14.586 -29.734 2.891 1 88.62 38 ALA B O 1
ATOM 2446 N N . ARG B 1 39 ? -13.586 -27.906 3.416 1 87.88 39 ARG B N 1
ATOM 2447 C CA . ARG B 1 39 ? -14.289 -27.109 2.42 1 87.88 39 ARG B CA 1
ATOM 2448 C C . ARG B 1 39 ? -13.781 -27.406 1.015 1 87.88 39 ARG B C 1
ATOM 2450 O O . ARG B 1 39 ? -14.453 -27.109 0.028 1 87.88 39 ARG B O 1
ATOM 2457 N N . ILE B 1 40 ? -12.539 -28.016 0.983 1 91.81 40 ILE B N 1
ATOM 2458 C CA . ILE B 1 40 ? -11.977 -28.203 -0.346 1 91.81 40 ILE B CA 1
ATOM 2459 C C . ILE B 1 40 ? -11.727 -29.688 -0.589 1 91.81 40 ILE B C 1
ATOM 2461 O O . ILE B 1 40 ? -11.109 -30.078 -1.585 1 91.81 40 ILE B O 1
ATOM 2465 N N . GLU B 1 41 ? -12.188 -30.5 0.212 1 91.75 41 GLU B N 1
ATOM 2466 C CA . GLU B 1 41 ? -12.055 -31.953 0.067 1 91.75 41 GLU B CA 1
ATOM 2467 C C . GLU B 1 41 ? -12.633 -32.438 -1.264 1 91.75 41 GLU B C 1
ATOM 2469 O O . GLU B 1 41 ? -12.078 -33.312 -1.909 1 91.75 41 GLU B O 1
ATOM 2474 N N . PRO B 1 42 ? -13.734 -31.844 -1.666 1 92.12 42 PRO B N 1
ATOM 2475 C CA . PRO B 1 42 ? -14.312 -32.281 -2.939 1 92.12 42 PRO B CA 1
ATOM 2476 C C . PRO B 1 42 ? -13.375 -32.031 -4.125 1 92.12 42 PRO B C 1
ATOM 2478 O O . PRO B 1 42 ? -13.508 -32.688 -5.156 1 92.12 42 PRO B O 1
ATOM 2481 N N . LEU B 1 43 ? -12.445 -31.109 -3.982 1 93.38 43 LEU B N 1
ATOM 2482 C CA . LEU B 1 43 ? -11.5 -30.828 -5.059 1 93.38 43 LEU B CA 1
ATOM 2483 C C . LEU B 1 43 ? -10.539 -32 -5.254 1 93.38 43 LEU B C 1
ATOM 2485 O O . LEU B 1 43 ? -9.961 -32.156 -6.328 1 93.38 43 LEU B O 1
ATOM 2489 N N . ALA B 1 44 ? -10.391 -32.781 -4.195 1 93.25 44 ALA B N 1
ATOM 2490 C CA . ALA B 1 44 ? -9.523 -33.969 -4.277 1 93.25 44 ALA B CA 1
ATOM 2491 C C . ALA B 1 44 ? -10.07 -34.969 -5.273 1 93.25 44 ALA B C 1
ATOM 2493 O O . ALA B 1 44 ? -9.297 -35.625 -5.98 1 93.25 44 ALA B O 1
ATOM 2494 N N . SER B 1 45 ? -11.352 -35.062 -5.301 1 92.5 45 SER B N 1
ATOM 2495 C CA . SER B 1 45 ? -11.984 -36.031 -6.211 1 92.5 45 SER B CA 1
ATOM 2496 C C . SER B 1 45 ? -11.812 -35.594 -7.664 1 92.5 45 SER B C 1
ATOM 2498 O O . SER B 1 45 ? -11.914 -36.406 -8.578 1 92.5 45 SER B O 1
ATOM 2500 N N . GLN B 1 46 ? -11.469 -34.312 -7.801 1 93.5 46 GLN B N 1
ATOM 2501 C CA . GLN B 1 46 ? -11.266 -33.812 -9.148 1 93.5 46 GLN B CA 1
ATOM 2502 C C . GLN B 1 46 ? -9.82 -33.969 -9.594 1 93.5 46 GLN B C 1
ATOM 2504 O O . GLN B 1 46 ? -9.477 -33.688 -10.742 1 93.5 46 GLN B O 1
ATOM 2509 N N . GLY B 1 47 ? -8.977 -34.406 -8.688 1 95.69 47 GLY B N 1
ATOM 2510 C CA . GLY B 1 47 ? -7.59 -34.656 -9.062 1 95.69 47 GLY B CA 1
ATOM 2511 C C . GLY B 1 47 ? -6.613 -33.688 -8.414 1 95.69 47 GLY B C 1
ATOM 2512 O O . GLY B 1 47 ? -5.402 -33.812 -8.617 1 95.69 47 GLY B O 1
ATOM 2513 N N . ALA B 1 48 ? -7.09 -32.781 -7.641 1 97.56 48 ALA B N 1
ATOM 2514 C CA . ALA B 1 48 ? -6.219 -31.844 -6.957 1 97.56 48 ALA B CA 1
ATOM 2515 C C . ALA B 1 48 ? -5.656 -32.438 -5.668 1 97.56 48 ALA B C 1
ATOM 2517 O O . ALA B 1 48 ? -6.34 -33.219 -4.988 1 97.56 48 ALA B O 1
ATOM 2518 N N . ALA B 1 49 ? -4.418 -32.156 -5.363 1 97.75 49 ALA B N 1
ATOM 2519 C CA . ALA B 1 49 ? -3.975 -32.344 -3.98 1 97.75 49 ALA B CA 1
ATOM 2520 C C . ALA B 1 49 ? -4.527 -31.219 -3.09 1 97.75 49 ALA B C 1
ATOM 2522 O O . ALA B 1 49 ? -4.605 -30.062 -3.508 1 97.75 49 ALA B O 1
ATOM 2523 N N . VAL B 1 50 ? -4.984 -31.625 -1.918 1 97.12 50 VAL B N 1
ATOM 2524 C CA . VAL B 1 50 ? -5.574 -30.641 -1.01 1 97.12 50 VAL B CA 1
ATOM 2525 C C . VAL B 1 50 ? -4.742 -30.547 0.266 1 97.12 50 VAL B C 1
ATOM 2527 O O . VAL B 1 50 ? -4.266 -31.578 0.777 1 97.12 50 VAL B O 1
ATOM 2530 N N . LEU B 1 51 ? -4.492 -29.344 0.73 1 96.62 51 LEU B N 1
ATOM 2531 C CA . LEU B 1 51 ? -3.701 -29.094 1.927 1 96.62 51 LEU B CA 1
ATOM 2532 C C . LEU B 1 51 ? -4.297 -27.938 2.727 1 96.62 51 LEU B C 1
ATOM 2534 O O . LEU B 1 51 ? -4.719 -26.922 2.152 1 96.62 51 LEU B O 1
ATOM 2538 N N . GLU B 1 52 ? -4.316 -28.062 4.012 1 97.06 52 GLU B N 1
ATOM 2539 C CA . GLU B 1 52 ? -4.742 -26.969 4.875 1 97.06 52 GLU B CA 1
ATOM 2540 C C . GLU B 1 52 ? -3.656 -25.891 4.988 1 97.06 52 GLU B C 1
ATOM 2542 O O . GLU B 1 52 ? -2.498 -26.219 5.27 1 97.06 52 GLU B O 1
ATOM 2547 N N . LEU B 1 53 ? -4.023 -24.688 4.707 1 97.81 53 LEU B N 1
ATOM 2548 C CA . LEU B 1 53 ? -3.102 -23.562 4.824 1 97.81 53 LEU B CA 1
ATOM 2549 C C . LEU B 1 53 ? -3.844 -22.297 5.211 1 97.81 53 LEU B C 1
ATOM 2551 O O . LEU B 1 53 ? -4.707 -21.828 4.469 1 97.81 53 LEU B O 1
ATOM 2555 N N . ASP B 1 54 ? -3.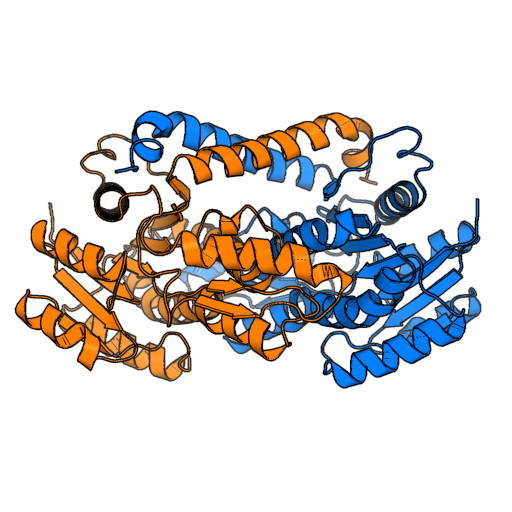596 -21.812 6.402 1 97.88 54 ASP B N 1
ATOM 2556 C CA . ASP B 1 54 ? -4.023 -20.484 6.84 1 97.88 54 ASP B CA 1
ATOM 2557 C C . ASP B 1 54 ? -2.896 -19.469 6.684 1 97.88 54 ASP B C 1
ATOM 2559 O O . ASP B 1 54 ? -1.889 -19.531 7.391 1 97.88 54 ASP B O 1
ATOM 2563 N N . VAL B 1 55 ? -3.104 -18.531 5.789 1 98.06 55 VAL B N 1
ATOM 2564 C CA . VAL B 1 55 ? -2.027 -17.609 5.453 1 98.06 55 VAL B CA 1
ATOM 2565 C C . VAL B 1 55 ? -1.728 -16.703 6.645 1 98.06 55 VAL B C 1
ATOM 2567 O O . VAL B 1 55 ? -0.719 -15.992 6.66 1 98.06 55 VAL B O 1
ATOM 2570 N N . THR B 1 56 ? -2.592 -16.688 7.676 1 97.69 56 THR B N 1
ATOM 2571 C CA . THR B 1 56 ? -2.369 -15.867 8.859 1 97.69 56 THR B CA 1
ATOM 2572 C C . THR B 1 56 ? -1.583 -16.641 9.914 1 97.69 56 THR B C 1
ATOM 2574 O O . THR B 1 56 ? -1.283 -16.109 10.984 1 97.69 56 THR B O 1
ATOM 2577 N N . ASP B 1 57 ? -1.251 -17.906 9.633 1 98.38 57 ASP B N 1
ATOM 2578 C CA . ASP B 1 57 ? -0.428 -18.672 10.555 1 98.38 57 ASP B CA 1
ATOM 2579 C C . ASP B 1 57 ? 0.959 -18.047 10.703 1 98.38 57 ASP B C 1
ATOM 2581 O O . ASP B 1 57 ? 1.346 -17.188 9.922 1 98.38 57 ASP B O 1
ATOM 2585 N N . SER B 1 58 ? 1.695 -18.531 11.742 1 98.31 58 SER B N 1
ATOM 2586 C CA . SER B 1 58 ? 3.074 -18.094 11.922 1 98.31 58 SER B CA 1
ATOM 2587 C C . SER B 1 58 ? 3.953 -18.531 10.758 1 98.31 58 SER B C 1
ATOM 2589 O O . SER B 1 58 ? 3.629 -19.484 10.055 1 98.31 58 SER B O 1
ATOM 2591 N N . GLN B 1 59 ? 5.039 -17.828 10.562 1 98.31 59 GLN B N 1
ATOM 2592 C CA . GLN B 1 59 ? 5.969 -18.172 9.5 1 98.31 59 GLN B CA 1
ATOM 2593 C C . GLN B 1 59 ? 6.414 -19.641 9.617 1 98.31 59 GLN B C 1
ATOM 2595 O O . GLN B 1 59 ? 6.48 -20.344 8.617 1 98.31 59 GLN B O 1
ATOM 2600 N N . ASP B 1 60 ? 6.684 -20.078 10.82 1 98.31 60 ASP B N 1
ATOM 2601 C CA . ASP B 1 60 ? 7.156 -21.438 11.047 1 98.31 60 ASP B CA 1
ATOM 2602 C C . ASP B 1 60 ? 6.129 -22.453 10.57 1 98.31 60 ASP B C 1
ATOM 2604 O O . ASP B 1 60 ? 6.477 -23.438 9.922 1 98.31 60 ASP B O 1
ATOM 2608 N N . LYS B 1 61 ? 4.898 -22.25 10.906 1 98.44 61 LYS B N 1
ATOM 2609 C CA . LYS B 1 61 ? 3.834 -23.156 10.5 1 98.44 61 LYS B CA 1
ATOM 2610 C C . LYS B 1 61 ? 3.656 -23.156 8.984 1 98.44 61 LYS B C 1
ATOM 2612 O O . LYS B 1 61 ? 3.455 -24.219 8.375 1 98.44 61 LYS B O 1
ATOM 2617 N N . ILE B 1 62 ? 3.764 -22.016 8.398 1 98.62 62 ILE B N 1
ATOM 2618 C CA . ILE B 1 62 ? 3.643 -21.891 6.953 1 98.62 62 ILE B CA 1
ATOM 2619 C C . ILE B 1 62 ? 4.82 -22.594 6.277 1 98.62 62 ILE B C 1
ATOM 2621 O O . ILE B 1 62 ? 4.648 -23.297 5.277 1 98.62 62 ILE B O 1
ATOM 2625 N N . ASP B 1 63 ? 6.012 -22.438 6.859 1 98.62 63 ASP B N 1
ATOM 2626 C CA . ASP B 1 63 ? 7.18 -23.125 6.324 1 98.62 63 ASP B CA 1
ATOM 2627 C C . ASP B 1 63 ? 6.961 -24.641 6.301 1 98.62 63 ASP B C 1
ATOM 2629 O O . ASP B 1 63 ? 7.258 -25.297 5.309 1 98.62 63 ASP B O 1
ATOM 2633 N N . GLN B 1 64 ? 6.406 -25.141 7.367 1 98.56 64 GLN B N 1
ATOM 2634 C CA . GLN B 1 64 ? 6.141 -26.562 7.465 1 98.56 64 GLN B CA 1
ATOM 2635 C C . GLN B 1 64 ? 5.105 -27.016 6.434 1 98.56 64 GLN B C 1
ATOM 2637 O O . GLN B 1 64 ? 5.258 -28.047 5.797 1 98.56 64 GLN B O 1
ATOM 2642 N N . THR B 1 65 ? 4.09 -26.219 6.293 1 98.5 65 THR B N 1
ATOM 2643 C CA . THR B 1 65 ? 3.035 -26.531 5.336 1 98.5 65 THR B CA 1
ATOM 2644 C C . THR B 1 65 ? 3.578 -26.5 3.908 1 98.5 65 THR B C 1
ATOM 2646 O O . THR B 1 65 ? 3.227 -27.359 3.088 1 98.5 65 THR B O 1
ATOM 2649 N N . ILE B 1 66 ? 4.445 -25.547 3.605 1 98.75 66 ILE B N 1
ATOM 2650 C CA . ILE B 1 66 ? 5.012 -25.422 2.268 1 98.75 66 ILE B CA 1
ATOM 2651 C C . ILE B 1 66 ? 5.965 -26.578 1.991 1 98.75 66 ILE B C 1
ATOM 2653 O O . ILE B 1 66 ? 6.023 -27.078 0.87 1 98.75 66 ILE B O 1
ATOM 2657 N N . ASP B 1 67 ? 6.691 -26.984 3.027 1 98.62 67 ASP B N 1
ATOM 2658 C CA . ASP B 1 67 ? 7.539 -28.172 2.871 1 98.62 67 ASP B CA 1
ATOM 2659 C C . ASP B 1 67 ? 6.707 -29.391 2.48 1 98.62 67 ASP B C 1
ATOM 2661 O O . ASP B 1 67 ? 7.102 -30.156 1.604 1 98.62 67 ASP B O 1
ATOM 2665 N N . LYS B 1 68 ? 5.582 -29.578 3.119 1 98.5 68 LYS B N 1
ATOM 2666 C CA . LYS B 1 68 ? 4.668 -30.672 2.768 1 98.5 68 LYS B CA 1
ATOM 2667 C C . LYS B 1 68 ? 4.156 -30.516 1.338 1 98.5 68 LYS B C 1
ATOM 2669 O O . LYS B 1 68 ? 4.039 -31.5 0.606 1 98.5 68 LYS B O 1
ATOM 2674 N N . ALA B 1 69 ? 3.84 -29.266 0.983 1 98.62 69 ALA B N 1
ATOM 2675 C CA . ALA B 1 69 ? 3.354 -29 -0.367 1 98.62 69 ALA B CA 1
ATOM 2676 C C . ALA B 1 69 ? 4.387 -29.406 -1.414 1 98.62 69 ALA B C 1
ATOM 2678 O O . ALA B 1 69 ? 4.059 -30.062 -2.396 1 98.62 69 ALA B O 1
ATOM 2679 N N . ILE B 1 70 ? 5.633 -29.031 -1.203 1 98.5 70 ILE B N 1
ATOM 2680 C CA . ILE B 1 70 ? 6.715 -29.312 -2.135 1 98.5 70 ILE B CA 1
ATOM 2681 C C . ILE B 1 70 ? 6.902 -30.828 -2.248 1 98.5 70 ILE B C 1
ATOM 2683 O O . ILE B 1 70 ? 7.137 -31.359 -3.34 1 98.5 70 ILE B O 1
ATOM 2687 N N . ALA B 1 71 ? 6.738 -31.516 -1.185 1 98.38 71 ALA B N 1
ATOM 2688 C CA . ALA B 1 71 ? 6.977 -32.938 -1.131 1 98.38 71 ALA B CA 1
ATOM 2689 C C . ALA B 1 71 ? 5.934 -33.719 -1.941 1 98.38 71 ALA B C 1
ATOM 2691 O O . ALA B 1 71 ? 6.176 -34.844 -2.373 1 98.38 71 ALA B O 1
ATOM 2692 N N . ILE B 1 72 ? 4.766 -33.125 -2.174 1 98.19 72 ILE B N 1
ATOM 2693 C CA . ILE B 1 72 ? 3.672 -33.844 -2.846 1 98.19 72 ILE B CA 1
ATOM 2694 C C . ILE B 1 72 ? 4.09 -34.188 -4.27 1 98.19 72 ILE B C 1
ATOM 2696 O O . ILE B 1 72 ? 3.938 -35.344 -4.699 1 98.19 72 ILE B O 1
ATOM 2700 N N . TYR B 1 73 ? 4.637 -33.25 -4.988 1 98.12 73 TYR B N 1
ATOM 2701 C CA . TYR B 1 73 ? 5.012 -33.5 -6.375 1 98.12 73 TYR B CA 1
ATOM 2702 C C . TYR B 1 73 ? 6.5 -33.25 -6.59 1 98.12 73 TYR B C 1
ATOM 2704 O O . TYR B 1 73 ? 6.988 -33.312 -7.723 1 98.12 73 TYR B O 1
ATOM 2712 N N . GLY B 1 74 ? 7.215 -32.844 -5.535 1 97.94 74 GLY B N 1
ATOM 2713 C CA . GLY B 1 74 ? 8.664 -32.688 -5.582 1 97.94 74 GLY B CA 1
ATOM 2714 C C . GLY B 1 74 ? 9.109 -31.25 -5.816 1 97.94 74 GLY B C 1
ATOM 2715 O O . GLY B 1 74 ? 10.266 -30.906 -5.574 1 97.94 74 GLY B O 1
ATOM 2716 N N . HIS B 1 75 ? 8.195 -30.453 -6.371 1 97.94 75 HIS B N 1
ATOM 2717 C CA . HIS B 1 75 ? 8.523 -29.047 -6.613 1 97.94 75 HIS B CA 1
ATOM 2718 C C . HIS B 1 75 ? 7.266 -28.219 -6.824 1 97.94 75 HIS B C 1
ATOM 2720 O O . HIS B 1 75 ? 6.16 -28.75 -6.879 1 97.94 75 HIS B O 1
ATOM 2726 N N . ILE B 1 76 ? 7.43 -26.922 -6.848 1 98.69 76 ILE B N 1
ATOM 2727 C CA . ILE B 1 76 ? 6.395 -25.953 -7.199 1 98.69 76 ILE B CA 1
ATOM 2728 C C . ILE B 1 76 ? 6.883 -25.062 -8.336 1 98.69 76 ILE B C 1
ATOM 2730 O O . ILE B 1 76 ? 7.918 -24.406 -8.219 1 98.69 76 ILE B O 1
ATOM 2734 N N . ASP B 1 77 ? 6.121 -25.031 -9.414 1 98.75 77 ASP B N 1
ATOM 2735 C CA . ASP B 1 77 ? 6.473 -24.188 -10.555 1 98.75 77 ASP B CA 1
ATOM 2736 C C . ASP B 1 77 ? 5.797 -22.812 -10.453 1 98.75 77 ASP B C 1
ATOM 2738 O O . ASP B 1 77 ? 6.352 -21.812 -10.891 1 98.75 77 ASP B O 1
ATOM 2742 N N . VAL B 1 78 ? 4.578 -22.797 -9.938 1 98.94 78 VAL B N 1
ATOM 2743 C CA . VAL B 1 78 ? 3.773 -21.578 -9.906 1 98.94 78 VAL B CA 1
ATOM 2744 C C . VAL B 1 78 ? 3.115 -21.422 -8.539 1 98.94 78 VAL B C 1
ATOM 2746 O O . VAL B 1 78 ? 2.453 -22.344 -8.055 1 98.94 78 VAL B O 1
ATOM 2749 N N . LEU B 1 79 ? 3.355 -20.391 -7.871 1 98.94 79 LEU B N 1
ATOM 2750 C CA . LEU B 1 79 ? 2.637 -20 -6.66 1 98.94 79 LEU B CA 1
ATOM 2751 C C . LEU B 1 79 ? 1.603 -18.922 -6.965 1 98.94 79 LEU B C 1
ATOM 2753 O O . LEU B 1 79 ? 1.935 -17.875 -7.539 1 98.94 79 LEU B O 1
ATOM 2757 N N . VAL B 1 80 ? 0.356 -19.156 -6.66 1 98.94 80 VAL B N 1
ATOM 2758 C CA . VAL B 1 80 ? -0.694 -18.156 -6.785 1 98.94 80 VAL B CA 1
ATOM 2759 C C . VAL B 1 80 ? -1.157 -17.719 -5.398 1 98.94 80 VAL B C 1
ATOM 2761 O O . VAL B 1 80 ? -1.824 -18.469 -4.691 1 98.94 80 VAL B O 1
ATOM 2764 N N . ASN B 1 81 ? -0.749 -16.562 -5.039 1 98.81 81 ASN B N 1
ATOM 2765 C CA . ASN B 1 81 ? -1.295 -15.914 -3.852 1 98.81 81 ASN B CA 1
ATOM 2766 C C . ASN B 1 81 ? -2.67 -15.305 -4.125 1 98.81 81 ASN B C 1
ATOM 2768 O O . ASN B 1 81 ? -2.773 -14.172 -4.586 1 98.81 81 ASN B O 1
ATOM 2772 N N . ASN B 1 82 ? -3.697 -16.016 -3.729 1 98.12 82 ASN B N 1
ATOM 2773 C CA . ASN B 1 82 ? -5.066 -15.68 -4.109 1 98.12 82 ASN B CA 1
ATOM 2774 C C . ASN B 1 82 ? -5.934 -15.406 -2.887 1 98.12 82 ASN B C 1
ATOM 2776 O O . ASN B 1 82 ? -6.945 -14.711 -2.982 1 98.12 82 ASN B O 1
ATOM 2780 N N . ALA B 1 83 ? -5.547 -15.945 -1.713 1 92.81 83 ALA B N 1
ATOM 2781 C CA . ALA B 1 83 ? -6.328 -15.766 -0.492 1 92.81 83 ALA B CA 1
ATOM 2782 C C . ALA B 1 83 ? -6.43 -14.289 -0.118 1 92.81 83 ALA B C 1
ATOM 2784 O O . ALA B 1 83 ? -5.449 -13.547 -0.224 1 92.81 83 ALA B O 1
ATOM 2785 N N . GLY B 1 84 ? -7.633 -13.852 0.296 1 92.31 84 GLY B N 1
ATOM 2786 C CA . GLY B 1 84 ? -7.859 -12.484 0.733 1 92.31 84 GLY B CA 1
ATOM 2787 C C . GLY B 1 84 ? -9.312 -12.203 1.085 1 92.31 84 GLY B C 1
ATOM 2788 O O . GLY B 1 84 ? -10.164 -13.078 0.943 1 92.31 84 GLY B O 1
ATOM 2789 N N . PHE B 1 85 ? -9.555 -11.062 1.629 1 93.25 85 PHE B N 1
ATOM 2790 C CA . PHE B 1 85 ? -10.914 -10.648 1.939 1 93.25 85 PHE B CA 1
ATOM 2791 C C . PHE B 1 85 ? -11.031 -9.125 1.946 1 93.25 85 PHE B C 1
ATOM 2793 O O . PHE B 1 85 ? -10.023 -8.422 1.896 1 93.25 85 PHE B O 1
ATOM 2800 N N . VAL B 1 86 ? -12.234 -8.656 1.972 1 94.75 86 VAL B N 1
ATOM 2801 C CA . VAL B 1 86 ? -12.531 -7.227 1.944 1 94.75 86 VAL B CA 1
ATOM 2802 C C . VAL B 1 86 ? -12.938 -6.758 3.338 1 94.75 86 VAL B C 1
ATOM 2804 O O . VAL B 1 86 ? -13.844 -7.332 3.949 1 94.75 86 VAL B O 1
ATOM 2807 N N . ALA B 1 87 ? -12.266 -5.824 3.836 1 95.38 87 ALA B N 1
ATOM 2808 C CA . ALA B 1 87 ? -12.688 -5.066 5.012 1 95.38 87 ALA B CA 1
ATOM 2809 C C . ALA B 1 87 ? -13.188 -3.678 4.621 1 95.38 87 ALA B C 1
ATOM 2811 O O . ALA B 1 87 ? -12.461 -2.912 3.98 1 95.38 87 ALA B O 1
ATOM 2812 N N . ALA B 1 88 ? -14.406 -3.34 5.008 1 96.19 88 ALA B N 1
ATOM 2813 C CA . ALA B 1 88 ? -15.016 -2.068 4.629 1 96.19 88 ALA B CA 1
ATOM 2814 C C . ALA B 1 88 ? -15.469 -1.29 5.863 1 96.19 88 ALA B C 1
ATOM 2816 O O . ALA B 1 88 ? -16.031 -1.866 6.797 1 96.19 88 ALA B O 1
ATOM 2817 N N . GLY B 1 89 ? -15.211 -0.054 5.926 1 97.38 89 GLY B N 1
ATOM 2818 C CA . GLY B 1 89 ? -15.539 0.883 6.988 1 97.38 89 GLY B CA 1
ATOM 2819 C C . GLY B 1 89 ? -14.719 2.16 6.926 1 97.38 89 GLY B C 1
ATOM 2820 O O . GLY B 1 89 ? -13.664 2.199 6.293 1 97.38 89 GLY B O 1
ATOM 2821 N N . SER B 1 90 ? -15.227 3.176 7.578 1 97.62 90 SER B N 1
ATOM 2822 C CA . SER B 1 90 ? -14.477 4.43 7.605 1 97.62 90 SER B CA 1
ATOM 2823 C C . SER B 1 90 ? -13.258 4.324 8.516 1 97.62 90 SER B C 1
ATOM 2825 O O . SER B 1 90 ? -13.141 3.385 9.305 1 97.62 90 SER B O 1
ATOM 2827 N N . TRP B 1 91 ? -12.359 5.312 8.414 1 97.56 91 TRP B N 1
ATOM 2828 C CA . TRP B 1 91 ? -11.195 5.387 9.289 1 97.56 91 TRP B CA 1
ATOM 2829 C C . TRP B 1 91 ? -11.617 5.445 10.75 1 97.56 91 TRP B C 1
ATOM 2831 O O . TRP B 1 91 ? -10.961 4.859 11.617 1 97.56 91 TRP B O 1
ATOM 2841 N N . GLU B 1 92 ? -12.703 6.109 10.992 1 97.44 92 GLU B N 1
ATOM 2842 C CA . GLU B 1 92 ? -13.133 6.332 12.375 1 97.44 92 GLU B CA 1
ATOM 2843 C C . GLU B 1 92 ? -13.945 5.152 12.898 1 97.44 92 GLU B C 1
ATOM 2845 O O . GLU B 1 92 ? -14.078 4.969 14.109 1 97.44 92 GLU B O 1
ATOM 2850 N N . ASP B 1 93 ? -14.5 4.367 11.969 1 97.56 93 ASP B N 1
ATOM 2851 C CA . ASP B 1 93 ? -15.344 3.256 12.391 1 97.56 93 ASP B CA 1
ATOM 2852 C C . ASP B 1 93 ? -14.516 1.999 12.648 1 97.56 93 ASP B C 1
ATOM 2854 O O . ASP B 1 93 ? -14.82 1.219 13.547 1 97.56 93 ASP B O 1
ATOM 2858 N N . LEU B 1 94 ? -13.484 1.803 11.875 1 97.5 94 LEU B N 1
ATOM 2859 C CA . LEU B 1 94 ? -12.672 0.601 12.008 1 97.5 94 LEU B CA 1
ATOM 2860 C C . LEU B 1 94 ? -11.695 0.731 13.172 1 97.5 94 LEU B C 1
ATOM 2862 O O . LEU B 1 94 ? -11.07 1.78 13.352 1 97.5 94 LEU B O 1
ATOM 2866 N N . SER B 1 95 ? -11.625 -0.285 13.977 1 96.62 95 SER B N 1
ATOM 2867 C CA . SER B 1 95 ? -10.625 -0.334 15.039 1 96.62 95 SER B CA 1
ATOM 2868 C C . SER B 1 95 ? -9.242 -0.646 14.484 1 96.62 95 SER B C 1
ATOM 2870 O O . SER B 1 95 ? -9.109 -1.073 13.336 1 96.62 95 SER B O 1
ATOM 2872 N N . TYR B 1 96 ? -8.258 -0.394 15.32 1 96.69 96 TYR B N 1
ATOM 2873 C CA . TYR B 1 96 ? -6.887 -0.766 15 1 96.69 96 TYR B CA 1
ATOM 2874 C C . TYR B 1 96 ? -6.797 -2.238 14.609 1 96.69 96 TYR B C 1
ATOM 2876 O O . TYR B 1 96 ? -6.199 -2.582 13.586 1 96.69 96 TYR B O 1
ATOM 2884 N N . ASP B 1 97 ? -7.422 -3.062 15.367 1 96.56 97 ASP B N 1
ATOM 2885 C CA . ASP B 1 97 ? -7.344 -4.504 15.148 1 96.56 97 ASP B CA 1
ATOM 2886 C C . ASP B 1 97 ? -7.992 -4.891 13.82 1 96.56 97 ASP B C 1
ATOM 2888 O O . ASP B 1 97 ? -7.547 -5.832 13.156 1 96.56 97 ASP B O 1
ATOM 2892 N N . GLU B 1 98 ? -9.008 -4.207 13.445 1 96.38 98 GLU B N 1
ATOM 2893 C CA . GLU B 1 98 ? -9.68 -4.488 12.18 1 96.38 98 GLU B CA 1
ATOM 2894 C C . GLU B 1 98 ? -8.805 -4.102 10.992 1 96.38 98 GLU B C 1
ATOM 2896 O O . GLU B 1 98 ? -8.758 -4.812 9.992 1 96.38 98 GLU B O 1
ATOM 2901 N N . PHE B 1 99 ? -8.078 -2.982 11.117 1 97.38 99 PHE B N 1
ATOM 2902 C CA . PHE B 1 99 ? -7.094 -2.641 10.094 1 97.38 99 PHE B CA 1
ATOM 2903 C C . PHE B 1 99 ? -6.008 -3.705 10.016 1 97.38 99 PHE B C 1
ATOM 2905 O O . PHE B 1 99 ? -5.727 -4.227 8.93 1 97.38 99 PHE B O 1
ATOM 2912 N N . VAL B 1 100 ? -5.496 -4.035 11.156 1 97.38 100 VAL B N 1
ATOM 2913 C CA . VAL B 1 100 ? -4.371 -4.961 11.219 1 97.38 100 VAL B CA 1
ATOM 2914 C C . VAL B 1 100 ? -4.785 -6.316 10.656 1 97.38 100 VAL B C 1
ATOM 2916 O O . VAL B 1 100 ? -4.008 -6.965 9.945 1 97.38 100 VAL B O 1
ATOM 2919 N N . SER B 1 101 ? -5.973 -6.75 10.977 1 96.75 101 SER B N 1
ATOM 2920 C CA . SER B 1 101 ? -6.449 -8.039 10.492 1 96.75 101 SER B CA 1
ATOM 2921 C C . SER B 1 101 ? -6.492 -8.078 8.969 1 96.75 101 SER B C 1
ATOM 2923 O O . SER B 1 101 ? -6.164 -9.094 8.359 1 96.75 101 SER B O 1
ATOM 2925 N N . SER B 1 102 ? -6.918 -7.012 8.375 1 97.56 102 SER B N 1
ATOM 2926 C CA . SER B 1 102 ? -6.938 -6.906 6.922 1 97.56 102 SER B CA 1
ATOM 2927 C C . SER B 1 102 ? -5.539 -7.043 6.336 1 97.56 102 SER B C 1
ATOM 2929 O O . SER B 1 102 ? -5.332 -7.785 5.375 1 97.56 102 SER B O 1
ATOM 2931 N N . PHE B 1 103 ? -4.555 -6.422 6.938 1 98.56 103 PHE B N 1
ATOM 2932 C CA . PHE B 1 103 ? -3.178 -6.461 6.461 1 98.56 103 PHE B CA 1
ATOM 2933 C C . PHE B 1 103 ? -2.559 -7.832 6.711 1 98.56 103 PHE B C 1
ATOM 2935 O O . PHE B 1 103 ? -1.754 -8.312 5.91 1 98.56 103 PHE B O 1
ATOM 2942 N N . GLU B 1 104 ? -2.939 -8.422 7.812 1 98.25 104 GLU B N 1
ATOM 2943 C CA . GLU B 1 104 ? -2.404 -9.742 8.141 1 98.25 104 GLU B CA 1
ATOM 2944 C C . GLU B 1 104 ? -2.709 -10.75 7.031 1 98.25 104 GLU B C 1
ATOM 2946 O O . GLU B 1 104 ? -1.833 -11.516 6.621 1 98.25 104 GLU B O 1
ATOM 2951 N N . THR B 1 105 ? -3.881 -10.711 6.547 1 97.81 105 THR B N 1
ATOM 2952 C CA . THR B 1 105 ? -4.301 -11.664 5.531 1 97.81 105 THR B CA 1
ATOM 2953 C C . THR B 1 105 ? -3.834 -11.227 4.148 1 97.81 105 THR B C 1
ATOM 2955 O O . THR B 1 105 ? -3.221 -12 3.412 1 97.81 105 THR B O 1
ATOM 2958 N N . ASN B 1 106 ? -4.047 -9.961 3.83 1 98.5 106 ASN B N 1
ATOM 2959 C CA . ASN B 1 106 ? -3.914 -9.5 2.451 1 98.5 106 ASN B CA 1
ATOM 2960 C C . ASN B 1 106 ? -2.473 -9.117 2.123 1 98.5 106 ASN B C 1
ATOM 2962 O O . ASN B 1 106 ? -2.111 -8.984 0.953 1 98.5 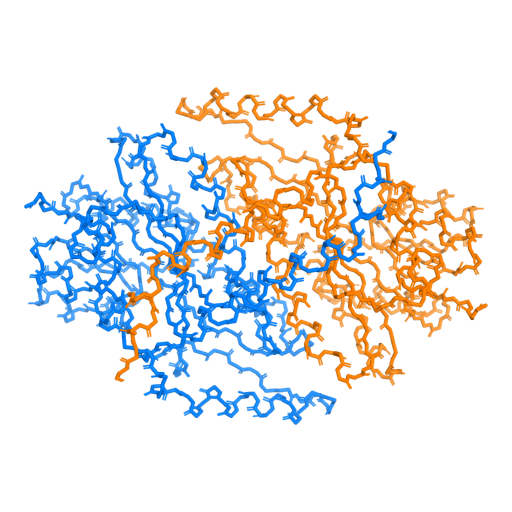106 ASN B O 1
ATOM 2966 N N . VAL B 1 107 ? -1.682 -8.883 3.141 1 98.75 107 VAL B N 1
ATOM 2967 C CA . VAL B 1 107 ? -0.325 -8.406 2.895 1 98.75 107 VAL B CA 1
ATOM 2968 C C . VAL B 1 107 ? 0.684 -9.398 3.473 1 98.75 107 VAL B C 1
ATOM 2970 O O . VAL B 1 107 ? 1.463 -10 2.732 1 98.75 107 VAL B O 1
ATOM 2973 N N . PHE B 1 108 ? 0.595 -9.641 4.766 1 98.75 108 PHE B N 1
ATOM 2974 C CA . PHE B 1 108 ? 1.614 -10.453 5.418 1 98.75 108 PHE B CA 1
ATOM 2975 C C . PHE B 1 108 ? 1.415 -11.93 5.102 1 98.75 108 PHE B C 1
ATOM 2977 O O . PHE B 1 108 ? 2.375 -12.703 5.086 1 98.75 108 PHE B O 1
ATOM 2984 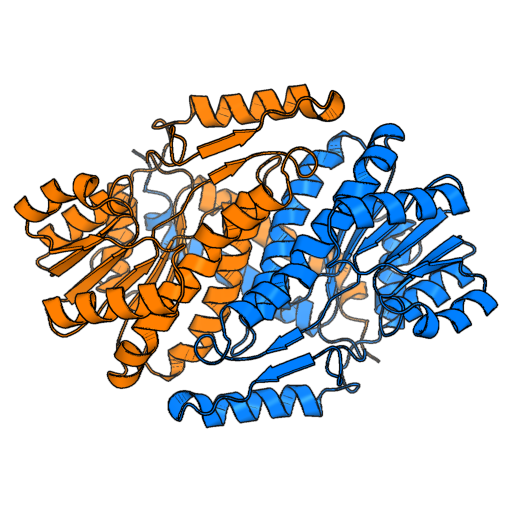N N . GLY B 1 109 ? 0.175 -12.328 4.82 1 98.62 109 GLY B N 1
ATOM 2985 C CA . GLY B 1 109 ? -0.084 -13.688 4.355 1 98.62 109 GLY B CA 1
ATOM 2986 C C . GLY B 1 109 ? 0.709 -14.055 3.117 1 98.62 109 GLY B C 1
ATOM 2987 O O . GLY B 1 109 ? 1.558 -14.945 3.16 1 98.62 109 GLY B O 1
ATOM 2988 N N . PRO B 1 110 ? 0.486 -13.289 2.033 1 98.69 110 PRO B N 1
ATOM 2989 C CA . PRO B 1 110 ? 1.272 -13.531 0.821 1 98.69 110 PRO B CA 1
ATOM 2990 C C . PRO B 1 110 ? 2.777 -13.438 1.065 1 98.69 110 PRO B C 1
ATOM 2992 O O . PRO B 1 110 ? 3.553 -14.172 0.452 1 98.69 110 PRO B O 1
ATOM 2995 N N . ILE B 1 111 ? 3.213 -12.531 1.931 1 98.75 111 ILE B N 1
ATOM 2996 C CA . ILE B 1 111 ? 4.637 -12.398 2.229 1 98.75 111 ILE B CA 1
ATOM 2997 C C . ILE B 1 111 ? 5.156 -13.695 2.846 1 98.75 111 ILE B C 1
ATOM 2999 O O . ILE B 1 111 ? 6.172 -14.234 2.408 1 98.75 111 ILE B O 1
ATOM 3003 N N . LYS B 1 112 ? 4.441 -14.227 3.832 1 98.69 112 LYS B N 1
ATOM 3004 C CA . LYS B 1 112 ? 4.887 -15.43 4.535 1 98.69 112 LYS B CA 1
ATOM 3005 C C . LYS B 1 112 ? 4.898 -16.641 3.607 1 98.69 112 LYS B C 1
ATOM 3007 O O . LYS B 1 112 ? 5.855 -17.406 3.598 1 98.69 112 LYS B O 1
ATOM 3012 N N . VAL B 1 113 ? 3.848 -16.797 2.82 1 98.81 113 VAL B N 1
ATOM 3013 C CA . VAL B 1 113 ? 3.736 -17.953 1.926 1 98.81 113 VAL B CA 1
ATOM 3014 C C . VAL B 1 113 ? 4.836 -17.891 0.866 1 98.81 113 VAL B C 1
ATOM 3016 O O . VAL B 1 113 ? 5.512 -18.875 0.604 1 98.81 113 VAL B O 1
ATOM 3019 N N . THR B 1 114 ? 5.023 -16.719 0.298 1 98.81 114 THR B N 1
ATOM 3020 C CA . THR B 1 114 ? 6.027 -16.547 -0.747 1 98.81 114 THR B CA 1
ATOM 3021 C C . THR B 1 114 ? 7.434 -16.75 -0.189 1 98.81 114 THR B C 1
ATOM 3023 O O . THR B 1 114 ? 8.266 -17.406 -0.824 1 98.81 114 THR B O 1
ATOM 3026 N N . ARG B 1 115 ? 7.656 -16.188 0.973 1 98.25 115 ARG B N 1
ATOM 3027 C CA . ARG B 1 115 ? 8.953 -16.359 1.623 1 98.25 115 ARG B CA 1
ATOM 3028 C C . ARG B 1 115 ? 9.273 -17.844 1.809 1 98.25 115 ARG B C 1
ATOM 3030 O O . ARG B 1 115 ? 10.43 -18.25 1.668 1 98.25 115 ARG B O 1
ATOM 3037 N N . ALA B 1 116 ? 8.297 -18.625 2.113 1 98.62 116 ALA B N 1
ATOM 3038 C CA . ALA B 1 116 ? 8.477 -20.062 2.342 1 98.62 116 ALA B CA 1
ATOM 3039 C C . ALA B 1 116 ? 8.805 -20.781 1.04 1 98.62 116 ALA B C 1
ATOM 3041 O O . ALA B 1 116 ? 9.523 -21.797 1.045 1 98.62 116 ALA B O 1
ATOM 3042 N N . VAL B 1 117 ? 8.305 -20.297 -0.084 1 98.75 117 VAL B N 1
ATOM 3043 C CA . VAL B 1 117 ? 8.453 -20.984 -1.37 1 98.75 117 VAL B CA 1
ATOM 3044 C C . VAL B 1 117 ? 9.727 -20.516 -2.061 1 98.75 117 VAL B C 1
ATOM 3046 O O . VAL B 1 117 ? 10.344 -21.266 -2.814 1 98.75 117 VAL B O 1
ATOM 3049 N N . LEU B 1 118 ? 10.211 -19.328 -1.776 1 98.44 118 LEU B N 1
ATOM 3050 C CA . LEU B 1 118 ? 11.227 -18.594 -2.531 1 98.44 118 LEU B CA 1
ATOM 3051 C C . LEU B 1 118 ? 12.547 -19.359 -2.537 1 98.44 118 LEU B C 1
ATOM 3053 O O . LEU B 1 118 ? 13.195 -19.5 -3.58 1 98.44 118 LEU B O 1
ATOM 3057 N N . PRO B 1 119 ? 12.953 -19.922 -1.349 1 98 119 PRO B N 1
ATOM 3058 C CA . PRO B 1 119 ? 14.227 -20.656 -1.396 1 98 119 PRO B CA 1
ATOM 3059 C C . PRO B 1 119 ? 14.219 -21.797 -2.404 1 98 119 PRO B C 1
ATOM 3061 O O . PRO B 1 119 ? 15.219 -22.047 -3.074 1 98 119 PRO B O 1
ATOM 3064 N N . HIS B 1 120 ? 13.102 -22.453 -2.514 1 98.12 120 HIS B N 1
ATOM 3065 C CA . HIS B 1 120 ? 12.922 -23.578 -3.436 1 98.12 120 HIS B CA 1
ATOM 3066 C C . HIS B 1 120 ? 12.992 -23.109 -4.887 1 98.12 120 HIS B C 1
ATOM 3068 O O . HIS B 1 120 ? 13.688 -23.703 -5.707 1 98.12 120 HIS B O 1
ATOM 3074 N N . MET B 1 121 ? 12.328 -22 -5.203 1 98.38 121 MET B N 1
ATOM 3075 C CA . MET B 1 121 ? 12.32 -21.453 -6.555 1 98.38 121 MET B CA 1
ATOM 3076 C C . MET B 1 121 ? 13.68 -20.859 -6.906 1 98.38 121 MET B C 1
ATOM 3078 O O . MET B 1 121 ? 14.164 -21.016 -8.023 1 98.38 121 MET B O 1
ATOM 3082 N N . ARG B 1 122 ? 14.242 -20.156 -5.941 1 97.38 122 ARG B N 1
ATOM 3083 C CA . ARG B 1 122 ? 15.539 -19.531 -6.148 1 97.38 122 ARG B CA 1
ATOM 3084 C C . ARG B 1 122 ? 16.609 -20.578 -6.445 1 97.38 122 ARG B C 1
ATOM 3086 O O . ARG B 1 122 ? 17.438 -20.406 -7.352 1 97.38 122 ARG B O 1
ATOM 3093 N N . ALA B 1 123 ? 16.578 -21.672 -5.758 1 97.25 123 ALA B N 1
ATOM 3094 C CA . ALA B 1 123 ? 17.547 -22.75 -5.965 1 97.25 123 ALA B CA 1
ATOM 3095 C C . ALA B 1 123 ? 17.422 -23.344 -7.367 1 97.25 123 ALA B C 1
ATOM 3097 O O . ALA B 1 123 ? 18.422 -23.719 -7.98 1 97.25 123 ALA B O 1
ATOM 3098 N N . ARG B 1 124 ? 16.25 -23.406 -7.891 1 97.19 124 ARG B N 1
ATOM 3099 C CA . ARG B 1 124 ? 15.977 -23.969 -9.203 1 97.19 124 ARG B CA 1
ATOM 3100 C C . ARG B 1 124 ? 16.156 -22.922 -10.305 1 97.19 124 ARG B C 1
ATOM 3102 O O . ARG B 1 124 ? 16.156 -23.25 -11.492 1 97.19 124 ARG B O 1
ATOM 3109 N N . LYS B 1 125 ? 16.25 -21.641 -9.914 1 97.5 125 LYS B N 1
ATOM 3110 C CA . LYS B 1 125 ? 16.328 -20.516 -10.836 1 97.5 125 LYS B CA 1
ATOM 3111 C C . LYS B 1 125 ? 15.164 -20.516 -11.812 1 97.5 125 LYS B C 1
ATOM 3113 O O . LYS B 1 125 ? 15.352 -20.281 -13.008 1 97.5 125 LYS B O 1
ATOM 3118 N N . SER B 1 126 ? 14.055 -20.969 -11.266 1 97.44 126 SER B N 1
ATOM 3119 C CA . SER B 1 126 ? 12.812 -21.016 -12.031 1 97.44 126 SER B CA 1
ATOM 3120 C C . SER B 1 126 ? 11.594 -20.938 -11.117 1 97.44 126 SER B C 1
ATOM 3122 O O . SER B 1 126 ? 11.617 -21.453 -10 1 97.44 126 SER B O 1
ATOM 3124 N N . GLY B 1 127 ? 10.586 -20.297 -11.555 1 98.31 127 GLY B N 1
ATOM 3125 C CA . GLY B 1 127 ? 9.344 -20.172 -10.812 1 98.31 127 GLY B CA 1
ATOM 3126 C C . GLY B 1 127 ? 8.555 -18.938 -11.188 1 98.31 127 GLY B C 1
ATOM 3127 O O . GLY B 1 127 ? 9.133 -17.922 -11.594 1 98.31 127 GLY B O 1
ATOM 3128 N N . THR B 1 128 ? 7.254 -19.062 -11.172 1 98.81 128 THR B N 1
ATOM 3129 C CA . THR B 1 128 ? 6.355 -17.938 -11.383 1 98.81 128 THR B CA 1
ATOM 3130 C C . THR B 1 128 ? 5.5 -17.688 -10.148 1 98.81 128 THR B C 1
ATOM 3132 O O . THR B 1 128 ? 4.895 -18.625 -9.609 1 98.81 128 THR B O 1
ATOM 3135 N N . MET B 1 129 ? 5.582 -16.531 -9.648 1 98.88 129 MET B N 1
ATOM 3136 C CA . MET B 1 129 ? 4.746 -16.109 -8.523 1 98.88 129 MET B CA 1
ATOM 3137 C C . MET B 1 129 ? 3.646 -15.164 -8.984 1 98.88 129 MET B C 1
ATOM 3139 O O . MET B 1 129 ? 3.928 -14.117 -9.57 1 98.88 129 MET B O 1
ATOM 3143 N N . VAL B 1 130 ? 2.416 -15.562 -8.766 1 98.94 130 VAL B N 1
ATOM 3144 C CA . VAL B 1 130 ? 1.251 -14.773 -9.141 1 98.94 130 VAL B CA 1
ATOM 3145 C C . VAL B 1 130 ? 0.615 -14.172 -7.891 1 98.94 130 VAL B C 1
ATOM 3147 O O . VAL B 1 130 ? 0.398 -14.875 -6.898 1 98.94 130 VAL B O 1
ATOM 3150 N N . PHE B 1 131 ? 0.379 -12.93 -7.914 1 98.94 131 PHE B N 1
ATOM 3151 C CA . PHE B 1 131 ? -0.314 -12.227 -6.84 1 98.94 131 PHE B CA 1
ATOM 3152 C C . PHE B 1 131 ? -1.618 -11.617 -7.34 1 98.94 131 PHE B C 1
ATOM 3154 O O . PHE B 1 131 ? -1.632 -10.914 -8.352 1 98.94 131 PHE B O 1
ATOM 3161 N N . ILE B 1 132 ? -2.693 -11.898 -6.648 1 98.75 132 ILE B N 1
ATOM 3162 C CA . ILE B 1 132 ? -3.99 -11.32 -6.977 1 98.75 132 ILE B CA 1
ATOM 3163 C C . ILE B 1 132 ? -4.207 -10.047 -6.156 1 98.75 132 ILE B C 1
ATOM 3165 O O . ILE B 1 132 ? -4.609 -10.117 -4.988 1 98.75 132 ILE B O 1
ATOM 3169 N N . SER B 1 133 ? -3.959 -8.961 -6.742 1 98.5 133 SER B N 1
ATOM 3170 C CA . SER B 1 133 ? -4.27 -7.672 -6.129 1 98.5 133 SER B CA 1
ATOM 3171 C C . SER B 1 133 ? -5.707 -7.25 -6.426 1 98.5 133 SER B C 1
ATOM 3173 O O . SER B 1 133 ? -6.645 -8 -6.16 1 98.5 133 SER B O 1
ATOM 3175 N N . SER B 1 134 ? -5.887 -6.043 -6.938 1 98 134 SER B N 1
ATOM 3176 C CA . SER B 1 134 ? -7.219 -5.492 -7.168 1 98 134 SER B CA 1
ATOM 3177 C C . SER B 1 134 ? -7.145 -4.098 -7.777 1 98 134 SER B C 1
ATOM 3179 O O . SER B 1 134 ? -6.098 -3.449 -7.734 1 98 134 SER B O 1
ATOM 3181 N N . LEU B 1 135 ? -8.289 -3.732 -8.43 1 98 135 LEU B N 1
ATOM 3182 C CA . LEU B 1 135 ? -8.492 -2.314 -8.703 1 98 135 LEU B CA 1
ATOM 3183 C C . LEU B 1 135 ? -8.219 -1.477 -7.457 1 98 135 LEU B C 1
ATOM 3185 O O . LEU B 1 135 ? -7.656 -0.382 -7.555 1 98 135 LEU B O 1
ATOM 3189 N N . SER B 1 136 ? -8.492 -2 -6.281 1 98.19 136 SER B N 1
ATOM 3190 C CA . SER B 1 136 ? -8.312 -1.316 -5.004 1 98.19 136 SER B CA 1
ATOM 3191 C C . SER B 1 136 ? -6.84 -1.225 -4.625 1 98.19 136 SER B C 1
ATOM 3193 O O . SER B 1 136 ? -6.484 -0.585 -3.633 1 98.19 136 SER B O 1
ATOM 3195 N N . GLY B 1 137 ? -5.945 -1.833 -5.363 1 98.62 137 GLY B N 1
ATOM 3196 C CA . GLY B 1 137 ? -4.512 -1.638 -5.207 1 98.62 137 GLY B CA 1
ATOM 3197 C C . GLY B 1 137 ? -4.012 -0.356 -5.844 1 98.62 137 GLY B C 1
ATOM 3198 O O . GLY B 1 137 ? -2.838 -0.007 -5.711 1 98.62 137 GLY B O 1
ATOM 3199 N N . TRP B 1 138 ? -4.953 0.352 -6.559 1 98.44 138 TRP B N 1
ATOM 3200 C CA . TRP B 1 138 ? -4.621 1.589 -7.258 1 98.44 138 TRP B CA 1
ATOM 3201 C C . TRP B 1 138 ? -5.512 2.734 -6.789 1 98.44 138 TRP B C 1
ATOM 3203 O O . TRP B 1 138 ? -5.102 3.896 -6.809 1 98.44 138 TRP B O 1
ATOM 3213 N N . VAL B 1 139 ? -6.723 2.352 -6.391 1 98.44 139 VAL B N 1
ATOM 3214 C CA . VAL B 1 139 ? -7.719 3.373 -6.082 1 98.44 139 VAL B CA 1
ATOM 3215 C C . VAL B 1 139 ? -8.312 3.121 -4.699 1 98.44 139 VAL B C 1
ATOM 3217 O O . VAL B 1 139 ? -8.805 2.025 -4.418 1 98.44 139 VAL B O 1
ATOM 3220 N N . GLY B 1 140 ? -8.219 4.098 -3.818 1 98.25 140 GLY B N 1
ATOM 3221 C CA . GLY B 1 140 ? -8.852 4.031 -2.51 1 98.25 140 GLY B CA 1
ATOM 3222 C C . GLY B 1 140 ? -10.219 4.68 -2.471 1 98.25 140 GLY B C 1
ATOM 3223 O O . GLY B 1 140 ? -10.336 5.883 -2.225 1 98.25 140 GLY B O 1
ATOM 3224 N N . HIS B 1 141 ? -11.281 3.93 -2.631 1 97.5 141 HIS B N 1
ATOM 3225 C CA . HIS B 1 141 ? -12.648 4.438 -2.527 1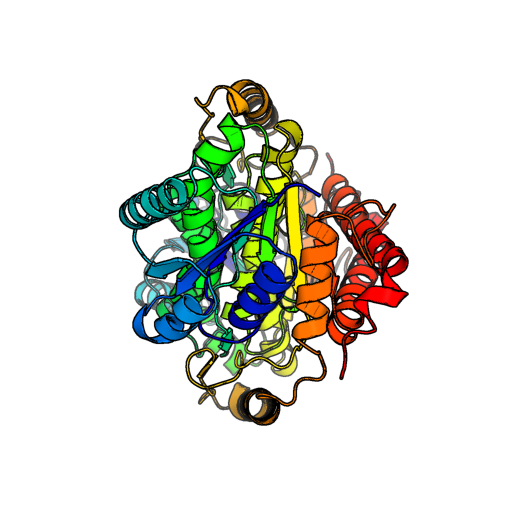 97.5 141 HIS B CA 1
ATOM 3226 C C . HIS B 1 141 ? -13.016 4.738 -1.078 1 97.5 141 HIS B C 1
ATOM 3228 O O . HIS B 1 141 ? -12.375 4.234 -0.153 1 97.5 141 HIS B O 1
ATOM 3234 N N . GLN B 1 142 ? -14.055 5.578 -0.911 1 97.75 142 GLN B N 1
ATOM 3235 C CA . GLN B 1 142 ? -14.547 5.848 0.438 1 97.75 142 GLN B CA 1
ATOM 3236 C C . GLN B 1 142 ? -14.977 4.559 1.134 1 97.75 142 GLN B C 1
ATOM 3238 O O . GLN B 1 142 ? -15.547 3.666 0.502 1 97.75 142 GLN B O 1
ATOM 3243 N N . PHE B 1 143 ? -14.609 4.406 2.412 1 97.69 143 PHE B N 1
ATOM 3244 C CA . PHE B 1 143 ? -15.031 3.34 3.314 1 97.69 143 PHE B CA 1
ATOM 3245 C C . PHE B 1 143 ? -14.336 2.029 2.961 1 97.69 143 PHE B C 1
ATOM 3247 O O . PHE B 1 143 ? -14.828 0.95 3.297 1 97.69 143 PHE B O 1
ATOM 3254 N N . THR B 1 144 ? -13.211 2.117 2.209 1 97.25 144 THR B N 1
ATOM 3255 C CA . THR B 1 144 ? -12.461 0.911 1.865 1 97.25 144 THR B CA 1
ATOM 3256 C C . THR B 1 144 ? -11.008 1.034 2.297 1 97.25 144 THR B C 1
ATOM 3258 O O . THR B 1 144 ? -10.133 0.365 1.745 1 97.25 144 THR B O 1
ATOM 3261 N N . GLY B 1 145 ? -10.742 1.879 3.232 1 98.19 145 GLY B N 1
ATOM 3262 C CA . GLY B 1 145 ? -9.375 2.195 3.613 1 98.19 145 GLY B CA 1
ATOM 3263 C C . GLY B 1 145 ? -8.555 0.971 3.973 1 98.19 145 GLY B C 1
ATOM 3264 O O . GLY B 1 145 ? -7.41 0.836 3.543 1 98.19 145 GLY B O 1
ATOM 3265 N N . ALA B 1 146 ? -9.109 0.073 4.754 1 98.25 146 ALA B N 1
ATOM 3266 C CA . ALA B 1 146 ? -8.391 -1.125 5.18 1 98.25 146 ALA B CA 1
ATOM 3267 C C . ALA B 1 146 ? -8.078 -2.027 3.988 1 98.25 146 ALA B C 1
ATOM 3269 O O . ALA B 1 146 ? -6.945 -2.479 3.826 1 98.25 146 ALA B O 1
ATOM 3270 N N . TYR B 1 147 ? -9.062 -2.244 3.174 1 98.19 147 TYR B N 1
ATOM 3271 C CA . TYR B 1 147 ? -8.883 -3.107 2.014 1 98.19 147 TYR B CA 1
ATOM 3272 C C . TYR B 1 147 ? -7.957 -2.461 0.988 1 98.19 147 TYR B C 1
ATOM 3274 O O . TYR B 1 147 ? -6.973 -3.066 0.559 1 98.19 147 TYR B O 1
ATOM 3282 N N . ALA B 1 148 ? -8.242 -1.203 0.613 1 98.56 148 ALA B N 1
ATOM 3283 C CA . ALA B 1 148 ? -7.398 -0.496 -0.346 1 98.56 148 ALA B CA 1
ATOM 3284 C C . ALA B 1 148 ? -5.965 -0.386 0.162 1 98.56 148 ALA B C 1
ATOM 3286 O O . ALA B 1 148 ? -5.016 -0.665 -0.573 1 98.56 148 ALA B O 1
ATOM 3287 N N . GLY B 1 149 ? -5.852 0.015 1.429 1 98.75 149 GLY B N 1
ATOM 3288 C CA . GLY B 1 149 ? -4.52 0.071 2.01 1 98.75 149 GLY B CA 1
ATOM 3289 C C . GLY B 1 149 ? -3.762 -1.238 1.891 1 98.75 149 GLY B C 1
ATOM 3290 O O . GLY B 1 149 ? -2.582 -1.248 1.535 1 98.75 149 GLY B O 1
ATOM 3291 N N . SER B 1 150 ? -4.41 -2.311 2.184 1 98.69 150 SER B N 1
ATOM 3292 C CA . SER B 1 150 ? -3.77 -3.619 2.125 1 98.69 150 SER B CA 1
ATOM 3293 C C . SER B 1 150 ? -3.391 -3.986 0.694 1 98.69 150 SER B C 1
ATOM 3295 O O . SER B 1 150 ? -2.301 -4.508 0.45 1 98.69 150 SER B O 1
ATOM 3297 N N . LYS B 1 151 ? -4.246 -3.729 -0.242 1 98.81 151 LYS B N 1
ATOM 3298 C CA . LYS B 1 151 ? -3.961 -4.094 -1.627 1 98.81 151 LYS B CA 1
ATOM 3299 C C . LYS B 1 151 ? -2.912 -3.164 -2.234 1 98.81 151 LYS B C 1
ATOM 3301 O O . LYS B 1 151 ? -2.072 -3.6 -3.025 1 98.81 151 LYS B O 1
ATOM 3306 N N . PHE B 1 152 ? -2.908 -1.86 -1.827 1 98.88 152 PHE B N 1
ATOM 3307 C CA . PHE B 1 152 ? -1.796 -0.985 -2.178 1 98.88 152 PHE B CA 1
ATOM 3308 C C . PHE B 1 152 ? -0.479 -1.544 -1.653 1 98.88 152 PHE B C 1
ATOM 3310 O O . PHE B 1 152 ? 0.51 -1.61 -2.385 1 98.88 152 PHE B O 1
ATOM 3317 N N . ALA B 1 153 ? -0.541 -1.912 -0.423 1 98.88 153 ALA B N 1
ATOM 3318 C CA . ALA B 1 153 ? 0.664 -2.469 0.187 1 98.88 153 ALA B CA 1
ATOM 3319 C C . ALA B 1 153 ? 1.178 -3.666 -0.608 1 98.88 153 ALA B C 1
ATOM 3321 O O . ALA B 1 153 ? 2.381 -3.789 -0.85 1 98.88 153 ALA B O 1
ATOM 3322 N N . LEU B 1 154 ? 0.259 -4.508 -0.982 1 98.88 154 LEU B N 1
ATOM 3323 C CA . LEU B 1 154 ? 0.627 -5.684 -1.769 1 98.88 154 LEU B CA 1
ATOM 3324 C C . LEU B 1 154 ? 1.319 -5.27 -3.064 1 98.88 154 LEU B C 1
ATOM 3326 O O . LEU B 1 154 ? 2.332 -5.863 -3.447 1 98.88 154 LEU B O 1
ATOM 3330 N N . GLU B 1 155 ? 0.801 -4.242 -3.74 1 98.81 155 GLU B N 1
ATOM 3331 C CA . GLU B 1 155 ? 1.42 -3.736 -4.961 1 98.81 155 GLU B CA 1
ATOM 3332 C C . GLU B 1 155 ? 2.881 -3.363 -4.727 1 98.81 155 GLU B C 1
ATOM 3334 O O . GLU B 1 155 ? 3.754 -3.721 -5.52 1 98.81 155 GLU B O 1
ATOM 3339 N N . GLY B 1 156 ? 3.111 -2.656 -3.66 1 98.75 156 GLY B N 1
ATOM 3340 C CA . GLY B 1 156 ? 4.449 -2.16 -3.371 1 98.75 156 GLY B CA 1
ATOM 3341 C C . GLY B 1 156 ? 5.426 -3.258 -2.996 1 98.75 156 GLY B C 1
ATOM 3342 O O . GLY B 1 156 ? 6.539 -3.311 -3.521 1 98.75 156 GLY B O 1
ATOM 3343 N N . VAL B 1 157 ? 4.992 -4.176 -2.117 1 98.75 157 VAL B N 1
ATOM 3344 C CA . VAL B 1 157 ? 5.891 -5.23 -1.663 1 98.75 157 VAL B CA 1
ATOM 3345 C C . VAL B 1 157 ? 6.207 -6.176 -2.82 1 98.75 157 VAL B C 1
ATOM 3347 O O . VAL B 1 157 ? 7.336 -6.648 -2.957 1 98.75 157 VAL B O 1
ATOM 3350 N N . VAL B 1 158 ? 5.258 -6.43 -3.672 1 98.88 158 VAL B N 1
ATOM 3351 C CA . VAL B 1 158 ? 5.441 -7.375 -4.766 1 98.88 158 VAL B CA 1
ATOM 3352 C C . VAL B 1 158 ? 6.332 -6.762 -5.844 1 98.88 158 VAL B C 1
ATOM 3354 O O . VAL B 1 158 ? 7.141 -7.457 -6.461 1 98.88 158 VAL B O 1
ATOM 3357 N N . GLU B 1 159 ? 6.137 -5.461 -6.09 1 98.81 159 GLU B N 1
ATOM 3358 C CA . GLU B 1 159 ? 7.023 -4.805 -7.047 1 98.81 159 GLU B CA 1
ATOM 3359 C C . GLU B 1 159 ? 8.477 -4.887 -6.602 1 98.81 159 GLU B C 1
ATOM 3361 O O . GLU B 1 159 ? 9.375 -5.105 -7.418 1 98.81 159 GLU B O 1
ATOM 3366 N N . SER B 1 160 ? 8.711 -4.676 -5.309 1 98.62 160 SER B N 1
ATOM 3367 C CA . SER B 1 160 ? 10.055 -4.836 -4.77 1 98.62 160 SER B CA 1
ATOM 3368 C C . SER B 1 160 ? 10.562 -6.262 -4.953 1 98.62 160 SER B C 1
ATOM 3370 O O . SER B 1 160 ? 11.703 -6.477 -5.371 1 98.62 160 SER B O 1
ATOM 3372 N N . LEU B 1 161 ? 9.711 -7.238 -4.688 1 98.69 161 LEU B N 1
ATOM 3373 C CA . LEU B 1 161 ? 10.055 -8.648 -4.867 1 98.69 161 LEU B CA 1
ATOM 3374 C C . LEU B 1 161 ? 10.438 -8.93 -6.316 1 98.69 161 LEU B C 1
ATOM 3376 O O . LEU B 1 161 ? 11.438 -9.609 -6.574 1 98.69 161 LEU B O 1
ATOM 3380 N N . HIS B 1 162 ? 9.594 -8.445 -7.234 1 98.75 162 HIS B N 1
ATOM 3381 C CA . HIS B 1 162 ? 9.852 -8.609 -8.656 1 98.75 162 HIS B CA 1
ATOM 3382 C C . HIS B 1 162 ? 11.258 -8.125 -9.023 1 98.75 162 HIS B C 1
ATOM 3384 O O . HIS B 1 162 ? 12.008 -8.836 -9.688 1 98.75 162 HIS B O 1
ATOM 3390 N N . ASN B 1 163 ? 11.586 -6.969 -8.523 1 98.12 163 ASN B N 1
ATOM 3391 C CA . ASN B 1 163 ? 12.875 -6.363 -8.852 1 98.12 163 ASN B CA 1
ATOM 3392 C C . ASN B 1 163 ? 14.031 -7.102 -8.18 1 98.12 163 ASN B C 1
ATOM 3394 O O . ASN B 1 163 ? 15.156 -7.082 -8.68 1 98.12 163 ASN B O 1
ATOM 3398 N N . GLU B 1 164 ? 13.75 -7.84 -7.117 1 96.94 164 GLU B N 1
ATOM 3399 C CA . GLU B 1 164 ? 14.742 -8.633 -6.402 1 96.94 164 GLU B CA 1
ATOM 3400 C C . GLU B 1 164 ? 15.008 -9.961 -7.109 1 96.94 164 GLU B C 1
ATOM 3402 O O . GLU B 1 164 ? 16.141 -10.445 -7.125 1 96.94 164 GLU B O 1
ATOM 3407 N N . THR B 1 165 ? 13.977 -10.492 -7.695 1 98.12 165 THR B N 1
ATOM 3408 C CA . THR B 1 165 ? 14.078 -11.906 -8.047 1 98.12 165 THR B CA 1
ATOM 3409 C C . THR B 1 165 ? 14.172 -12.078 -9.562 1 98.12 165 THR B C 1
ATOM 3411 O O . THR B 1 165 ? 14.586 -13.133 -10.039 1 98.12 165 THR B O 1
ATOM 3414 N N . LYS B 1 166 ? 13.805 -11.047 -10.297 1 98 166 LYS B N 1
ATOM 3415 C CA . LYS B 1 166 ? 13.828 -11.141 -11.75 1 98 166 LYS B CA 1
ATOM 3416 C C . LYS B 1 166 ? 15.219 -11.523 -12.258 1 98 166 LYS B C 1
ATOM 3418 O O . LYS B 1 166 ? 15.352 -12.383 -13.125 1 98 166 LYS B O 1
ATOM 3423 N N . PRO B 1 167 ? 16.297 -10.984 -11.664 1 97.25 167 PRO B N 1
ATOM 3424 C CA . PRO B 1 167 ? 17.641 -11.359 -12.141 1 97.25 167 PRO B CA 1
ATOM 3425 C C . PRO B 1 167 ? 17.984 -12.82 -11.844 1 97.25 167 PRO B C 1
ATOM 3427 O O . PRO B 1 167 ? 18.953 -13.344 -12.391 1 97.25 167 PRO B O 1
ATOM 3430 N N . LEU B 1 168 ? 17.203 -13.477 -10.977 1 97.19 168 LEU B N 1
ATOM 3431 C CA . LEU B 1 168 ? 17.484 -14.852 -10.578 1 97.19 168 LEU B CA 1
ATOM 3432 C C . LEU B 1 168 ? 16.719 -15.836 -11.453 1 97.19 168 LEU B C 1
ATOM 3434 O O . LEU B 1 168 ? 16.75 -17.047 -11.211 1 97.19 168 LEU B O 1
ATOM 3438 N N . GLY B 1 169 ? 15.93 -15.258 -12.422 1 97.5 169 GLY B N 1
ATOM 3439 C CA . GLY B 1 169 ? 15.195 -16.125 -13.336 1 97.5 169 GLY B CA 1
ATOM 3440 C C . GLY B 1 169 ? 13.766 -16.391 -12.891 1 97.5 169 GLY B C 1
ATOM 3441 O O . GLY B 1 169 ? 13.07 -17.219 -13.477 1 97.5 169 GLY B O 1
ATOM 3442 N N . LEU B 1 170 ? 13.336 -15.75 -11.844 1 98.5 170 LEU B N 1
ATOM 3443 C CA . LEU B 1 170 ? 11.969 -15.906 -11.367 1 98.5 170 LEU B CA 1
ATOM 3444 C C . LEU B 1 170 ? 11.047 -14.867 -12.008 1 98.5 170 LEU B C 1
ATOM 3446 O O . LEU B 1 170 ? 11.492 -13.766 -12.344 1 98.5 170 LEU B O 1
ATOM 3450 N N . ARG B 1 171 ? 9.828 -15.227 -12.227 1 98.5 171 ARG B N 1
ATOM 3451 C CA . ARG B 1 171 ? 8.82 -14.336 -12.797 1 98.5 171 ARG B CA 1
ATOM 3452 C C . ARG B 1 171 ? 7.766 -13.969 -11.766 1 98.5 171 ARG B C 1
ATOM 3454 O O . ARG B 1 171 ? 7.375 -14.805 -10.945 1 98.5 171 ARG B O 1
ATOM 3461 N N . THR B 1 172 ? 7.379 -12.773 -11.789 1 98.75 172 THR B N 1
ATOM 3462 C CA . THR B 1 172 ? 6.289 -12.297 -10.945 1 98.75 172 THR B CA 1
ATOM 3463 C C . THR B 1 172 ? 5.16 -11.711 -11.797 1 98.75 172 THR B C 1
ATOM 3465 O O . THR B 1 172 ? 5.414 -10.969 -12.742 1 98.75 172 THR B O 1
ATOM 3468 N N . LEU B 1 173 ? 3.963 -12.141 -11.555 1 98.88 173 LEU B N 1
ATOM 3469 C CA . LEU B 1 173 ? 2.766 -11.578 -12.164 1 98.88 173 LEU B CA 1
ATOM 3470 C C . LEU B 1 173 ? 1.865 -10.938 -11.117 1 98.88 173 LEU B C 1
ATOM 3472 O O . LEU B 1 173 ? 1.444 -11.602 -10.164 1 98.88 173 LEU B O 1
ATOM 3476 N N . LEU B 1 174 ? 1.651 -9.719 -11.242 1 98.88 174 LEU B N 1
ATOM 3477 C CA . LEU B 1 174 ? 0.736 -8.977 -10.375 1 98.88 174 LEU B CA 1
ATOM 3478 C C . LEU B 1 174 ? -0.566 -8.664 -11.102 1 98.88 174 LEU B C 1
ATOM 3480 O O . LEU B 1 174 ? -0.604 -7.785 -11.969 1 98.88 174 LEU B O 1
ATOM 3484 N N . MET B 1 175 ? -1.634 -9.375 -10.789 1 98.88 175 MET B N 1
ATOM 3485 C CA . MET B 1 175 ? -2.93 -9.219 -11.445 1 98.88 175 MET B CA 1
ATOM 3486 C C . MET B 1 175 ? -3.803 -8.227 -10.688 1 98.88 175 MET B C 1
ATOM 3488 O O . MET B 1 175 ? -3.918 -8.297 -9.461 1 98.88 175 MET B O 1
ATOM 3492 N N . GLU B 1 176 ? -4.41 -7.355 -11.375 1 98.81 176 GLU B N 1
ATOM 3493 C CA . GLU B 1 176 ? -5.199 -6.285 -10.766 1 98.81 176 GLU B CA 1
ATOM 3494 C C . GLU B 1 176 ? -6.637 -6.297 -11.281 1 98.81 176 GLU B C 1
ATOM 3496 O O . GLU B 1 176 ? -7.031 -5.41 -12.047 1 98.81 176 GLU B O 1
ATOM 3501 N N . PRO B 1 177 ? -7.465 -7.207 -10.781 1 98.75 177 PRO B N 1
ATOM 3502 C CA . PRO B 1 177 ? -8.844 -7.336 -11.266 1 98.75 177 PRO B CA 1
ATOM 3503 C C . PRO B 1 177 ? -9.766 -6.242 -10.742 1 98.75 177 PRO B C 1
ATOM 3505 O O . PRO B 1 177 ? -9.586 -5.773 -9.609 1 98.75 177 PRO B O 1
ATOM 3508 N N . GLY B 1 178 ? -10.719 -5.848 -11.578 1 98.25 178 GLY B N 1
ATOM 3509 C CA . GLY B 1 178 ? -11.859 -5.066 -11.133 1 98.25 178 GLY B CA 1
ATOM 3510 C C . GLY B 1 178 ? -12.9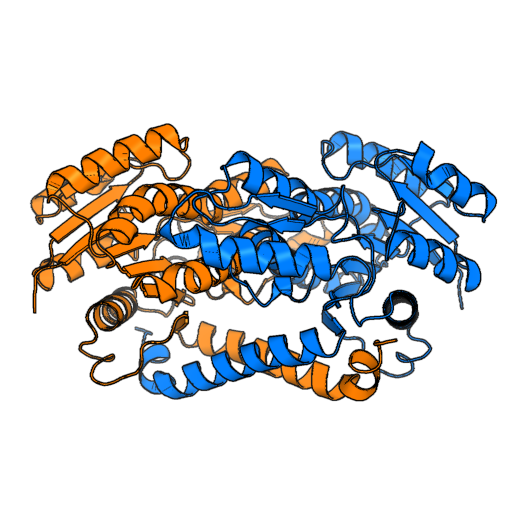14 -5.898 -10.43 1 98.25 178 GLY B C 1
ATOM 3511 O O . GLY B 1 178 ? -12.594 -6.723 -9.57 1 98.25 178 GLY B O 1
ATOM 3512 N N . ARG B 1 179 ? -14.172 -5.641 -10.766 1 97.06 179 ARG B N 1
ATOM 3513 C CA . ARG B 1 179 ? -15.281 -6.328 -10.117 1 97.06 179 ARG B CA 1
ATOM 3514 C C . ARG B 1 179 ? -15.664 -7.594 -10.875 1 97.06 179 ARG B C 1
ATOM 3516 O O . ARG B 1 179 ? -16.344 -7.531 -11.898 1 97.06 179 ARG B O 1
ATOM 3523 N N . PHE B 1 180 ? -15.227 -8.719 -10.344 1 97.81 180 PHE B N 1
ATOM 3524 C CA . PHE B 1 180 ? -15.555 -10.016 -10.93 1 97.81 180 PHE B CA 1
ATOM 3525 C C . PHE B 1 180 ? -16.531 -10.781 -10.047 1 97.81 180 PHE B C 1
ATOM 3527 O O . PHE B 1 180 ? -16.469 -10.68 -8.82 1 97.81 180 PHE B O 1
ATOM 3534 N N . ARG B 1 181 ? -17.312 -11.547 -10.695 1 96.31 181 ARG B N 1
ATOM 3535 C CA . ARG B 1 181 ? -18.438 -12.203 -10.016 1 96.31 181 ARG B CA 1
ATOM 3536 C C . ARG B 1 181 ? -17.938 -13.391 -9.188 1 96.31 181 ARG B C 1
ATOM 3538 O O . ARG B 1 181 ? -18.078 -14.539 -9.609 1 96.31 181 ARG B O 1
ATOM 3545 N N . THR B 1 182 ? -17.406 -13.133 -7.961 1 93.75 182 THR B N 1
ATOM 3546 C CA . THR B 1 182 ? -16.984 -14.078 -6.934 1 93.75 182 THR B CA 1
ATOM 3547 C C . THR B 1 182 ? -17.688 -13.797 -5.613 1 93.75 182 THR B C 1
ATOM 3549 O O . THR B 1 182 ? -18.328 -12.758 -5.457 1 93.75 182 THR B O 1
ATOM 3552 N N . PRO B 1 183 ? -17.625 -14.664 -4.746 1 91.56 183 PRO B N 1
ATOM 3553 C CA . PRO B 1 183 ? -18.234 -14.414 -3.439 1 91.56 183 PRO B CA 1
ATOM 3554 C C . PRO B 1 183 ? -17.422 -13.453 -2.58 1 91.56 183 PRO B C 1
ATOM 3556 O O . PRO B 1 183 ? -17.516 -13.492 -1.35 1 91.56 183 PRO B O 1
ATOM 3559 N N . LEU B 1 184 ? -16.578 -12.648 -3.168 1 89 184 LEU B N 1
ATOM 3560 C CA . LEU B 1 184 ? -15.742 -11.711 -2.441 1 89 184 LEU B CA 1
ATOM 3561 C C . LEU B 1 184 ? -16.578 -10.781 -1.576 1 89 184 LEU B C 1
ATOM 3563 O O . LEU B 1 184 ? -16.156 -10.367 -0.496 1 89 184 LEU B O 1
ATOM 3567 N N . LEU B 1 185 ? -17.844 -10.461 -2.072 1 90 185 LEU B N 1
ATOM 3568 C CA . LEU B 1 185 ? -18.703 -9.531 -1.361 1 90 185 LEU B CA 1
ATOM 3569 C C . LEU B 1 185 ? -19.719 -10.273 -0.501 1 90 185 LEU B C 1
ATOM 3571 O O . LEU B 1 185 ? -20.609 -9.656 0.081 1 90 185 LEU B O 1
ATOM 3575 N N . SER B 1 186 ? -19.594 -11.586 -0.506 1 89 186 SER B N 1
ATOM 3576 C CA . SER B 1 186 ? -20.5 -12.398 0.295 1 89 186 SER B CA 1
ATOM 3577 C C . SER B 1 186 ? -20.062 -12.453 1.753 1 89 186 SER B C 1
ATOM 3579 O O . SER B 1 186 ? -18.938 -12.062 2.08 1 89 186 SER B O 1
ATOM 3581 N N . THR B 1 187 ? -20.984 -13.156 2.49 1 85.38 187 THR B N 1
ATOM 3582 C CA . THR B 1 187 ? -20.719 -13.336 3.912 1 85.38 187 THR B CA 1
ATOM 3583 C C . THR B 1 187 ? -19.484 -14.211 4.117 1 85.38 187 THR B C 1
ATOM 3585 O O . THR B 1 187 ? -19.328 -15.234 3.451 1 85.38 187 THR B O 1
ATOM 3588 N N . GLY B 1 188 ? -18.469 -13.859 4.793 1 85.56 188 GLY B N 1
ATOM 3589 C CA . GLY B 1 188 ? -17.25 -14.594 5.051 1 85.56 188 GLY B CA 1
ATOM 3590 C C . GLY B 1 188 ? -16.016 -13.922 4.477 1 85.56 188 GLY B C 1
ATOM 3591 O O . GLY B 1 188 ? -14.898 -14.211 4.895 1 85.56 188 GLY B O 1
ATOM 3592 N N . HIS B 1 189 ? -16.344 -13.219 3.359 1 91.94 189 HIS B N 1
ATOM 3593 C CA . HIS B 1 189 ? -15.203 -12.578 2.711 1 91.94 189 HIS B CA 1
ATOM 3594 C C . HIS B 1 189 ? -15.289 -11.062 2.814 1 91.94 189 HIS B C 1
ATOM 3596 O O . HIS B 1 189 ? -14.328 -10.359 2.496 1 91.94 189 HIS B O 1
ATOM 3602 N N . LEU B 1 190 ? -16.516 -10.617 3.166 1 92.88 190 LEU B N 1
ATOM 3603 C CA . LEU B 1 190 ? -16.734 -9.195 3.391 1 92.88 190 LEU B CA 1
ATOM 3604 C C . LEU B 1 190 ? -16.984 -8.906 4.867 1 92.88 190 LEU B C 1
ATOM 3606 O O . LEU B 1 190 ? -17.953 -9.414 5.445 1 92.88 190 LEU B O 1
ATOM 3610 N N . ARG B 1 191 ? -16.109 -8.18 5.422 1 94.38 191 ARG B N 1
ATOM 3611 C CA . ARG B 1 191 ? -16.297 -7.629 6.762 1 94.38 191 ARG B CA 1
ATOM 3612 C C . ARG B 1 191 ? -16.594 -6.137 6.699 1 94.38 191 ARG B C 1
ATOM 3614 O O . ARG B 1 191 ? -15.688 -5.328 6.477 1 94.38 191 ARG B O 1
ATOM 3621 N N . SER B 1 192 ? -17.812 -5.824 6.852 1 94.31 192 SER B N 1
ATOM 3622 C CA . SER B 1 192 ? -18.219 -4.434 6.684 1 94.31 192 SER B CA 1
ATOM 3623 C C . SER B 1 192 ? -18.766 -3.857 7.988 1 94.31 192 SER B C 1
ATOM 3625 O O . SER B 1 192 ? -19.422 -4.559 8.758 1 94.31 192 SER B O 1
ATOM 3627 N N . LYS B 1 193 ? -18.469 -2.604 8.227 1 9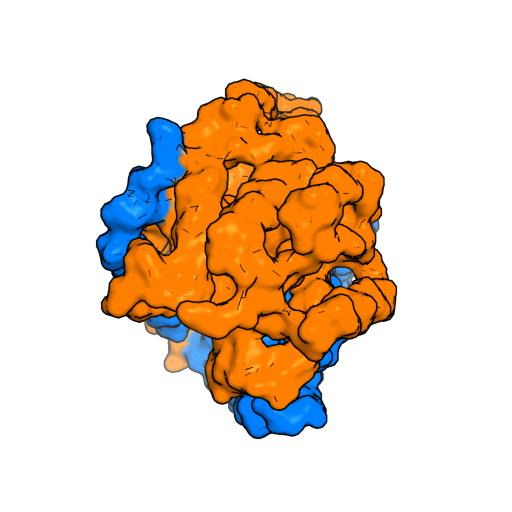5.62 193 LYS B N 1
ATOM 3628 C CA . LYS B 1 193 ? -18.969 -1.854 9.375 1 95.62 193 LYS B CA 1
ATOM 3629 C C . LYS B 1 193 ? -19.703 -0.586 8.93 1 95.62 193 LYS B C 1
ATOM 3631 O O . LYS B 1 193 ? -19.062 0.389 8.523 1 95.62 193 LYS B O 1
ATOM 3636 N N . GLN B 1 194 ? -20.938 -0.637 9.047 1 95.25 194 GLN B N 1
ATOM 3637 C CA . GLN B 1 194 ? -21.734 0.556 8.758 1 95.25 194 GLN B CA 1
ATOM 3638 C C . GLN B 1 194 ? -21.484 1.646 9.797 1 95.25 194 GLN B C 1
ATOM 3640 O O . GLN B 1 194 ? -21.422 1.363 10.992 1 95.25 194 GLN B O 1
ATOM 3645 N N . SER B 1 195 ? -21.359 2.834 9.352 1 97.31 195 SER B N 1
ATOM 3646 C CA . SER B 1 195 ? -21.047 3.918 10.273 1 97.31 195 SER B CA 1
ATOM 3647 C C . SER B 1 195 ? -22.266 4.316 11.102 1 97.31 195 SER B C 1
ATOM 3649 O O . SER B 1 195 ? -23.375 4.371 10.586 1 97.31 195 SER B O 1
ATOM 3651 N N . GLN B 1 196 ? -21.953 4.574 12.359 1 95.19 196 GLN B N 1
ATOM 3652 C CA . GLN B 1 196 ? -22.984 5.137 13.219 1 95.19 196 GLN B CA 1
ATOM 3653 C C . GLN B 1 196 ? -22.703 6.605 13.523 1 95.19 196 GLN B C 1
ATOM 3655 O O . GLN B 1 196 ? -23.375 7.211 14.359 1 95.19 196 GLN B O 1
ATOM 3660 N N . ILE B 1 197 ? -21.688 7.121 12.93 1 97.12 197 ILE B N 1
ATOM 3661 C CA . ILE B 1 197 ? -21.359 8.539 13.039 1 97.12 197 ILE B CA 1
ATOM 3662 C C . ILE B 1 197 ? -22.219 9.344 12.07 1 97.12 197 ILE B C 1
ATOM 3664 O O . ILE B 1 197 ? -22.156 9.125 10.859 1 97.12 197 ILE B O 1
ATOM 3668 N N . PRO B 1 198 ? -22.953 10.258 12.531 1 97.06 198 PRO B N 1
ATOM 3669 C CA . PRO B 1 198 ? -23.938 10.961 11.711 1 97.06 198 PRO B CA 1
ATOM 3670 C C . PRO B 1 198 ? -23.328 11.547 10.43 1 97.06 198 PRO B C 1
ATOM 3672 O O . PRO B 1 198 ? -23.953 11.469 9.359 1 97.06 198 PRO B O 1
ATOM 3675 N N . ASP B 1 199 ? -22.188 11.984 10.477 1 97.31 199 ASP B N 1
ATOM 3676 C CA . ASP B 1 199 ? -21.562 12.648 9.336 1 97.31 199 ASP B CA 1
ATOM 3677 C C . ASP B 1 199 ? -21.266 11.656 8.219 1 97.31 199 ASP B C 1
ATOM 3679 O O . ASP B 1 199 ? -21.125 12.047 7.059 1 97.31 199 ASP B O 1
ATOM 3683 N N . TYR B 1 200 ? -21.141 10.344 8.602 1 97.44 200 TYR B N 1
ATOM 3684 C CA . TYR B 1 200 ? -20.766 9.32 7.633 1 97.44 200 TYR B CA 1
ATOM 3685 C C . TYR B 1 200 ? -21.969 8.438 7.285 1 97.44 200 TYR B C 1
ATOM 3687 O O . TYR B 1 200 ? -21.922 7.676 6.32 1 97.44 200 TYR B O 1
ATOM 3695 N N . GLU B 1 201 ? -22.969 8.484 8.031 1 97 201 GLU B N 1
ATOM 3696 C CA . GLU B 1 201 ? -24.016 7.461 8.086 1 97 201 GLU B CA 1
ATOM 3697 C C . GLU B 1 201 ? -24.656 7.242 6.719 1 97 201 GLU B C 1
ATOM 3699 O O . GLU B 1 201 ? -24.719 6.109 6.234 1 97 201 GLU B O 1
ATOM 3704 N N . SER B 1 202 ? -25.094 8.328 6.09 1 97 202 SER B N 1
ATOM 3705 C CA . SER B 1 202 ? -25.781 8.203 4.812 1 97 202 SER B CA 1
ATOM 3706 C C . SER B 1 202 ? -24.859 7.656 3.732 1 97 202 SER B C 1
ATOM 3708 O O . SER B 1 202 ? -25.219 6.734 3.004 1 97 202 SER B O 1
ATOM 3710 N N . ALA B 1 203 ? -23.703 8.234 3.65 1 96.94 203 ALA B N 1
ATOM 3711 C CA . ALA B 1 203 ? -22.734 7.777 2.654 1 96.94 203 ALA B CA 1
ATOM 3712 C C . ALA B 1 203 ? -22.328 6.332 2.914 1 96.94 203 ALA B C 1
ATOM 3714 O O . ALA B 1 203 ? -22.172 5.543 1.978 1 96.94 203 ALA B O 1
ATOM 3715 N N . SER B 1 204 ? -22.125 6 4.156 1 97 204 SER B N 1
ATOM 3716 C CA . SER B 1 204 ? -21.766 4.645 4.562 1 97 204 SER B CA 1
ATOM 3717 C C . SER B 1 204 ? -22.859 3.65 4.199 1 97 204 SER B C 1
ATOM 3719 O O . SER B 1 204 ? -22.578 2.557 3.705 1 97 204 SER B O 1
ATOM 3721 N N . GLU B 1 205 ? -24.062 4.039 4.441 1 96.69 205 GLU B N 1
ATOM 3722 C CA . GLU B 1 205 ? -25.203 3.188 4.113 1 96.69 205 GLU B CA 1
ATOM 3723 C C . GLU B 1 205 ? -25.297 2.934 2.609 1 96.69 205 GLU B C 1
ATOM 3725 O O . GLU B 1 205 ? -25.547 1.808 2.178 1 96.69 205 GLU B O 1
ATOM 3730 N N . THR B 1 206 ? -25.125 3.982 1.881 1 96.31 206 THR B N 1
ATOM 3731 C CA . THR B 1 206 ? -25.125 3.855 0.428 1 96.31 206 THR B CA 1
ATOM 3732 C C . THR B 1 206 ? -24.031 2.908 -0.043 1 96.31 206 THR B C 1
ATOM 3734 O O . THR B 1 206 ? -24.281 2.033 -0.876 1 96.31 206 THR B O 1
ATOM 3737 N N . HIS B 1 207 ? -22.906 3.088 0.515 1 95.38 207 HIS B N 1
ATOM 3738 C CA . HIS B 1 207 ? -21.781 2.24 0.165 1 95.38 207 HIS B CA 1
ATOM 3739 C C . HIS B 1 207 ? -22.062 0.779 0.503 1 95.38 207 HIS B C 1
ATOM 3741 O O . HIS B 1 207 ? -21.828 -0.107 -0.325 1 95.38 207 HIS B O 1
ATOM 3747 N N . HIS B 1 208 ? -22.516 0.517 1.687 1 93.62 208 HIS B N 1
ATOM 3748 C CA . HIS B 1 208 ? -22.828 -0.84 2.123 1 93.62 208 HIS B CA 1
ATOM 3749 C C . HIS B 1 208 ? -23.922 -1.459 1.269 1 93.62 208 HIS B C 1
ATOM 3751 O O . HIS B 1 208 ? -23.891 -2.654 0.968 1 93.62 208 HIS B O 1
ATOM 3757 N N . GLY B 1 209 ? -24.859 -0.648 0.923 1 93.25 209 GLY B N 1
ATOM 3758 C CA . GLY B 1 209 ? -25.906 -1.108 0.019 1 93.25 209 GLY B CA 1
ATOM 3759 C C . GLY B 1 209 ? -25.375 -1.536 -1.336 1 93.25 209 GLY B C 1
ATOM 3760 O O . GLY B 1 209 ? -25.812 -2.541 -1.894 1 93.25 209 GLY B O 1
ATOM 3761 N N . HIS B 1 210 ? -24.422 -0.785 -1.808 1 92.88 210 HIS B N 1
ATOM 3762 C CA . HIS B 1 210 ? -23.797 -1.116 -3.082 1 92.88 210 HIS B CA 1
ATOM 3763 C C . HIS B 1 210 ? -23.016 -2.426 -2.992 1 92.88 210 HIS B C 1
ATOM 3765 O O . HIS B 1 210 ? -23.062 -3.246 -3.912 1 92.88 210 HIS B O 1
ATOM 3771 N N . LEU B 1 211 ? -22.297 -2.621 -1.912 1 92.19 211 LEU B N 1
ATOM 3772 C CA . LEU B 1 211 ? -21.531 -3.854 -1.723 1 92.19 211 LEU B CA 1
ATOM 3773 C C . LEU B 1 211 ? -22.469 -5.059 -1.655 1 92.19 211 LEU B C 1
ATOM 3775 O O . LEU B 1 211 ? -22.266 -6.047 -2.365 1 92.19 211 LEU B O 1
ATOM 3779 N N . HIS B 1 212 ? -23.469 -4.941 -0.894 1 90.94 212 HIS B N 1
ATOM 3780 C CA . HIS B 1 212 ? -24.422 -6.039 -0.719 1 90.94 212 HIS B CA 1
ATOM 3781 C C . HIS B 1 212 ? -25.219 -6.293 -1.996 1 90.94 212 HIS B C 1
ATOM 3783 O O . HIS B 1 212 ? -25.422 -7.445 -2.389 1 90.94 212 HIS B O 1
ATOM 3789 N N . GLY B 1 213 ? -25.609 -5.246 -2.623 1 91.38 213 GLY B N 1
ATOM 3790 C CA . GLY B 1 213 ? -26.391 -5.363 -3.842 1 91.38 213 GLY B CA 1
ATOM 3791 C C . GLY B 1 213 ? -25.594 -5.918 -5.008 1 91.38 213 GLY B C 1
ATOM 3792 O O . GLY B 1 213 ? -26.172 -6.48 -5.945 1 91.38 213 GLY B O 1
ATOM 3793 N N . GLY B 1 214 ? -24.266 -5.73 -4.898 1 91.5 214 GLY B N 1
ATOM 3794 C CA . GLY B 1 214 ? -23.391 -6.168 -5.977 1 91.5 214 GLY B CA 1
ATOM 3795 C C . GLY B 1 214 ? -22.938 -7.605 -5.828 1 91.5 214 GLY B C 1
ATOM 3796 O O . GLY B 1 214 ? -22.328 -8.172 -6.746 1 91.5 214 GLY B O 1
ATOM 3797 N N . ASP B 1 215 ? -23.25 -8.164 -4.664 1 92.62 215 ASP B N 1
ATOM 3798 C CA . ASP B 1 215 ? -22.766 -9.516 -4.379 1 92.62 215 ASP B CA 1
ATOM 3799 C C . ASP B 1 215 ? -23.266 -10.508 -5.43 1 92.62 215 ASP B C 1
ATOM 3801 O O . ASP B 1 215 ? -24.469 -10.656 -5.633 1 92.62 215 ASP B O 1
ATOM 3805 N N . LEU B 1 216 ? -22.312 -11.109 -6.137 1 93.31 216 LEU B N 1
ATOM 3806 C CA . LEU B 1 216 ? -22.516 -12.125 -7.16 1 93.31 216 LEU B CA 1
ATOM 3807 C C . LEU B 1 216 ? -23.25 -11.547 -8.367 1 93.31 216 LEU B C 1
ATOM 3809 O O . LEU B 1 216 ? -23.859 -12.281 -9.141 1 93.31 216 LEU B O 1
ATOM 3813 N N . LYS B 1 217 ? -23.234 -10.203 -8.508 1 95.38 217 LYS B N 1
ATOM 3814 C CA . LYS B 1 217 ? -23.781 -9.516 -9.664 1 95.38 217 LYS B CA 1
ATOM 3815 C C . LYS B 1 217 ? -22.719 -8.664 -10.352 1 95.38 217 LYS B C 1
ATOM 3817 O O . LYS B 1 217 ? -23.047 -7.809 -11.18 1 95.38 217 LYS B O 1
ATOM 3822 N N . GLN B 1 218 ? -21.531 -8.898 -9.898 1 95.5 218 GLN B N 1
ATOM 3823 C CA . GLN B 1 218 ? -20.422 -8.164 -10.508 1 95.5 218 GLN B CA 1
ATOM 3824 C C . GLN B 1 218 ? -20.328 -8.484 -12 1 95.5 218 GLN B C 1
ATOM 3826 O O . GLN B 1 218 ? -20.578 -9.609 -12.422 1 95.5 218 GLN B O 1
ATOM 3831 N N . PRO B 1 219 ? -19.875 -7.555 -12.797 1 96.06 219 PRO B N 1
ATOM 3832 C CA . PRO B 1 219 ? -19.906 -7.711 -14.25 1 96.06 219 PRO B CA 1
ATOM 3833 C C . PRO B 1 219 ? -18.859 -8.695 -14.766 1 96.06 219 PRO B C 1
ATOM 3835 O O . PRO B 1 219 ? -19.062 -9.344 -15.789 1 96.06 219 PRO B O 1
ATOM 3838 N N . GLY B 1 220 ? -17.734 -8.828 -14.078 1 97.94 220 GLY B N 1
ATOM 3839 C CA . GLY B 1 220 ? -16.625 -9.617 -14.57 1 97.94 220 GLY B CA 1
ATOM 3840 C C . GLY B 1 220 ? -16.844 -11.109 -14.438 1 97.94 220 GLY B C 1
ATOM 3841 O O . GLY B 1 220 ? -17.422 -11.57 -13.461 1 97.94 220 GLY B O 1
ATOM 3842 N N . ASN B 1 221 ? -16.391 -11.891 -15.406 1 98.5 221 ASN B N 1
ATOM 3843 C CA . ASN B 1 221 ? -16.453 -13.352 -15.438 1 98.5 221 ASN B CA 1
ATOM 3844 C C . ASN B 1 221 ? -15.18 -13.977 -14.875 1 98.5 221 ASN B C 1
ATOM 3846 O O . ASN B 1 221 ? -14.109 -13.891 -15.484 1 98.5 221 ASN B O 1
ATOM 3850 N N . PRO B 1 222 ? -15.281 -14.648 -13.734 1 98.19 222 PRO B N 1
ATOM 3851 C CA . PRO B 1 222 ? -14.094 -15.25 -13.117 1 98.19 222 PRO B CA 1
ATOM 3852 C C . PRO B 1 222 ? -13.406 -16.266 -14.031 1 98.19 222 PRO B C 1
ATOM 3854 O O . PRO B 1 222 ? -12.18 -16.406 -13.977 1 98.19 222 PRO B O 1
ATOM 3857 N N . GLU B 1 223 ? -14.156 -16.969 -14.844 1 98.38 223 GLU B N 1
ATOM 3858 C CA . GLU B 1 223 ? -13.562 -17.938 -15.773 1 98.38 223 GLU B CA 1
ATOM 3859 C C . GLU B 1 223 ? -12.625 -17.25 -16.75 1 98.38 223 GLU B C 1
ATOM 3861 O O . GLU B 1 223 ? -11.531 -17.75 -17.031 1 98.38 223 GLU B O 1
ATOM 3866 N N . LYS B 1 224 ? -13.062 -16.141 -17.234 1 98.62 224 LYS B N 1
ATOM 3867 C CA . LYS B 1 224 ? -12.25 -15.398 -18.203 1 98.62 224 LYS B CA 1
ATOM 3868 C C . LYS B 1 224 ? -11 -14.836 -17.531 1 98.62 224 LYS B C 1
ATOM 3870 O O . LYS B 1 224 ? -9.914 -14.844 -18.125 1 98.62 224 LYS B O 1
ATOM 3875 N N . PHE B 1 225 ? -11.141 -14.344 -16.359 1 98.81 225 PHE B N 1
ATOM 3876 C CA . PHE B 1 225 ? -10 -13.812 -15.625 1 98.81 225 PHE B CA 1
ATOM 3877 C C . PHE B 1 225 ? -8.945 -14.891 -15.414 1 98.81 225 PHE B C 1
ATOM 3879 O O . PHE B 1 225 ? -7.766 -14.688 -15.711 1 98.81 225 PHE B O 1
ATOM 3886 N N . VAL B 1 226 ? -9.352 -16.047 -14.914 1 98.88 226 VAL B N 1
ATOM 3887 C CA . VAL B 1 226 ? -8.422 -17.125 -14.594 1 98.88 226 VAL B CA 1
ATOM 3888 C C . VAL B 1 226 ? -7.766 -17.641 -15.875 1 98.88 226 VAL B C 1
ATOM 3890 O O . VAL B 1 226 ? -6.578 -17.984 -15.883 1 98.88 226 VAL B O 1
ATOM 3893 N N . THR B 1 227 ? -8.539 -17.688 -16.984 1 98.81 227 THR B N 1
ATOM 3894 C CA . THR B 1 227 ? -7.973 -18.062 -18.281 1 98.81 227 THR B CA 1
ATOM 3895 C C . THR B 1 227 ? -6.812 -17.141 -18.656 1 98.81 227 THR B C 1
ATOM 3897 O O . THR B 1 227 ? -5.766 -17.625 -19.109 1 98.81 227 THR B O 1
ATOM 3900 N N . ILE B 1 228 ? -6.984 -15.859 -18.438 1 98.81 228 ILE B N 1
ATOM 3901 C CA . ILE B 1 228 ? -5.934 -14.898 -18.734 1 98.81 228 ILE B CA 1
ATOM 3902 C C . ILE B 1 228 ? -4.699 -15.188 -17.891 1 98.81 228 ILE B C 1
ATOM 3904 O O . ILE B 1 228 ? -3.576 -15.188 -18.391 1 98.81 228 ILE B O 1
ATOM 3908 N N . VAL B 1 229 ? -4.875 -15.461 -16.594 1 98.88 229 VAL B N 1
ATOM 3909 C CA . VAL B 1 229 ? -3.756 -15.727 -15.695 1 98.88 229 VAL B CA 1
ATOM 3910 C C . VAL B 1 229 ? -2.98 -16.953 -16.172 1 98.88 229 VAL B C 1
ATOM 3912 O O . VAL B 1 229 ? -1.751 -16.922 -16.266 1 98.88 229 VAL B O 1
ATOM 3915 N N . LEU B 1 230 ? -3.686 -18.047 -16.531 1 98.81 230 LEU B N 1
ATOM 3916 C CA . LEU B 1 230 ? -3.02 -19.266 -16.984 1 98.81 230 LEU B CA 1
ATOM 3917 C C . LEU B 1 230 ? -2.303 -19.031 -18.312 1 98.81 230 LEU B C 1
ATOM 3919 O O . LEU B 1 230 ? -1.198 -19.531 -18.516 1 98.81 230 LEU B O 1
ATOM 3923 N N . ASP B 1 231 ? -2.994 -18.25 -19.203 1 98.69 231 ASP B N 1
ATOM 3924 C CA . ASP B 1 231 ? -2.359 -17.906 -20.469 1 98.69 231 ASP B CA 1
ATOM 3925 C C . ASP B 1 231 ? -1.054 -17.141 -20.234 1 98.69 231 ASP B C 1
ATOM 3927 O O . ASP B 1 231 ? -0.064 -17.375 -20.938 1 98.69 231 ASP B O 1
ATOM 3931 N N . LEU B 1 232 ? -1.03 -16.219 -19.297 1 98.75 232 LEU B N 1
ATOM 3932 C CA . LEU B 1 232 ? 0.166 -15.445 -19 1 98.75 232 LEU B CA 1
ATOM 3933 C C . LEU B 1 232 ? 1.275 -16.344 -18.469 1 98.75 232 LEU B C 1
ATOM 3935 O O . LEU B 1 232 ? 2.43 -16.234 -18.875 1 98.75 232 LEU B O 1
ATOM 3939 N N . VAL B 1 233 ? 0.917 -17.234 -17.547 1 98.5 233 VAL B N 1
ATOM 3940 C CA . VAL B 1 233 ? 1.906 -18.109 -16.938 1 98.5 233 VAL B CA 1
ATOM 3941 C C . VAL B 1 233 ? 2.516 -19.031 -18 1 98.5 233 VAL B C 1
ATOM 3943 O O . VAL B 1 233 ? 3.736 -19.188 -18.062 1 98.5 233 VAL B O 1
ATOM 3946 N N . ARG B 1 234 ? 1.725 -19.547 -18.891 1 97.12 234 ARG B N 1
ATOM 3947 C CA . ARG B 1 234 ? 2.162 -20.547 -19.859 1 97.12 234 ARG B CA 1
ATOM 3948 C C . ARG B 1 234 ? 2.6 -19.906 -21.172 1 97.12 234 ARG B C 1
ATOM 3950 O O . ARG B 1 234 ? 3.111 -20.578 -22.062 1 97.12 234 ARG B O 1
ATOM 3957 N N . GLN B 1 235 ? 2.285 -18.547 -21.266 1 96.31 235 GLN B N 1
ATOM 3958 C CA . GLN B 1 235 ? 2.568 -17.812 -22.484 1 96.31 235 GLN B CA 1
ATOM 3959 C C . GLN B 1 235 ? 1.9 -18.469 -23.688 1 96.31 235 GLN B C 1
ATOM 3961 O O . GLN B 1 235 ? 2.557 -18.75 -24.703 1 96.31 235 GLN B O 1
ATOM 3966 N N . GLU B 1 236 ? 0.635 -18.766 -23.5 1 97.31 236 GLU B N 1
ATOM 3967 C CA . GLU B 1 236 ? -0.216 -19.328 -24.547 1 97.31 236 GLU B CA 1
ATOM 3968 C C . GLU B 1 236 ? -1.529 -18.562 -24.672 1 97.31 236 GLU B C 1
ATOM 3970 O O . GLU B 1 236 ? -1.73 -17.562 -23.984 1 97.31 236 GLU B O 1
ATOM 3975 N N . GLY B 1 237 ? -2.314 -18.984 -25.594 1 97.44 237 GLY B N 1
ATOM 3976 C CA . GLY B 1 237 ? -3.584 -18.297 -25.75 1 97.44 237 GLY B CA 1
ATOM 3977 C C . GLY B 1 237 ? -3.428 -16.812 -26.031 1 97.44 237 GLY B C 1
ATOM 3978 O O . GLY B 1 237 ? -2.699 -16.422 -26.938 1 97.44 237 GLY B O 1
ATOM 3979 N N . CYS B 1 238 ? -4.039 -16.016 -25.172 1 97.62 238 CYS B N 1
ATOM 3980 C CA . CYS B 1 238 ? -4.02 -14.562 -25.391 1 97.62 238 CYS B CA 1
ATOM 3981 C C . CYS B 1 238 ? -2.621 -14 -25.172 1 97.62 238 CYS B C 1
ATOM 3983 O O . CYS B 1 238 ? -2.332 -12.875 -25.578 1 97.62 238 CYS B O 1
ATOM 3985 N N . ALA B 1 239 ? -1.755 -14.766 -24.516 1 97.69 239 ALA B N 1
ATOM 3986 C CA . ALA B 1 239 ? -0.415 -14.281 -24.203 1 97.69 239 ALA B CA 1
ATOM 3987 C C . ALA B 1 239 ? 0.609 -14.789 -25.203 1 97.69 239 ALA B C 1
ATOM 3989 O O . ALA B 1 239 ? 1.802 -14.5 -25.094 1 97.69 239 ALA B O 1
ATOM 3990 N N . GLN B 1 240 ? 0.162 -15.531 -26.219 1 96.06 240 GLN B N 1
ATOM 3991 C CA . GLN B 1 240 ? 1.071 -16.078 -27.219 1 96.06 240 GLN B CA 1
ATOM 3992 C C . GLN B 1 240 ? 1.825 -14.977 -27.953 1 96.06 240 GLN B C 1
ATOM 3994 O O . GLN B 1 240 ? 1.224 -14 -28.391 1 96.06 240 GLN B O 1
ATOM 3999 N N . ALA B 1 241 ? 3.143 -15.031 -27.984 1 93.75 241 ALA B N 1
ATOM 4000 C CA . ALA B 1 241 ? 4.039 -14.141 -28.734 1 93.75 241 ALA B CA 1
ATOM 4001 C C . ALA B 1 241 ? 3.973 -12.719 -28.188 1 93.75 241 ALA B C 1
ATOM 4003 O O . ALA B 1 241 ? 4.215 -11.758 -28.922 1 93.75 241 ALA B O 1
ATOM 4004 N N . LYS B 1 242 ? 3.482 -12.523 -26.969 1 95.12 242 LYS B N 1
ATOM 4005 C CA . LYS B 1 242 ? 3.447 -11.211 -26.328 1 95.12 242 LYS B CA 1
ATOM 4006 C C . LYS B 1 242 ? 4.484 -11.117 -25.219 1 95.12 242 LYS B C 1
ATOM 4008 O O . LYS B 1 242 ? 4.875 -12.133 -24.625 1 95.12 242 LYS B O 1
ATOM 4013 N N . SER B 1 243 ? 4.957 -9.93 -25.094 1 95.62 243 SER B N 1
ATOM 4014 C CA . SER B 1 243 ? 5.738 -9.672 -23.875 1 95.62 243 SER B CA 1
ATOM 4015 C C . SER B 1 243 ? 4.848 -9.641 -22.641 1 95.62 243 SER B C 1
ATOM 4017 O O . SER B 1 243 ? 3.867 -8.898 -22.594 1 95.62 243 SER B O 1
ATOM 4019 N N . ILE B 1 244 ? 5.164 -10.453 -21.703 1 97.69 244 ILE B N 1
ATOM 4020 C CA . ILE B 1 244 ? 4.324 -10.586 -20.516 1 97.69 244 ILE B CA 1
ATOM 4021 C C . ILE B 1 244 ? 4.633 -9.461 -19.531 1 97.69 244 ILE B C 1
ATOM 4023 O O . ILE B 1 244 ? 5.762 -9.336 -19.047 1 97.69 244 ILE B O 1
ATOM 4027 N N . PRO B 1 245 ? 3.648 -8.672 -19.25 1 98.06 245 PRO B N 1
ATOM 4028 C CA . PRO B 1 245 ? 3.895 -7.578 -18.312 1 98.06 245 PRO B CA 1
ATOM 4029 C C . PRO B 1 245 ? 3.975 -8.055 -16.859 1 98.06 245 PRO B C 1
ATOM 4031 O O . PRO B 1 245 ? 3.426 -9.109 -16.516 1 98.06 245 PRO B O 1
ATOM 4034 N N . PHE B 1 246 ? 4.672 -7.309 -16.016 1 98.19 246 PHE B N 1
ATOM 4035 C CA . PHE B 1 246 ? 4.746 -7.57 -14.586 1 98.19 246 PHE B CA 1
ATOM 4036 C C . PHE B 1 246 ? 3.375 -7.43 -13.938 1 98.19 246 PHE B C 1
ATOM 4038 O O . PHE B 1 246 ? 2.984 -8.258 -13.117 1 98.19 246 PHE B O 1
ATOM 4045 N N . ARG B 1 247 ? 2.652 -6.395 -14.258 1 98.5 247 ARG B N 1
ATOM 4046 C CA . ARG B 1 247 ? 1.318 -6.156 -13.719 1 98.5 247 ARG B CA 1
ATOM 4047 C C . ARG B 1 247 ? 0.298 -5.977 -14.836 1 98.5 247 ARG B C 1
ATOM 4049 O O . ARG B 1 247 ? 0.63 -5.469 -15.914 1 98.5 247 ARG B O 1
ATOM 4056 N N . LEU B 1 248 ? -0.89 -6.336 -14.562 1 98.81 248 LEU B N 1
ATOM 4057 C CA . LEU B 1 248 ? -1.92 -6.262 -15.594 1 98.81 248 LEU B CA 1
ATOM 4058 C C . LEU B 1 248 ? -3.289 -5.996 -14.977 1 98.81 248 LEU B C 1
ATOM 4060 O O . LEU B 1 248 ? -3.857 -6.871 -14.312 1 98.81 248 LEU B O 1
ATOM 4064 N N . PRO B 1 249 ? -3.848 -4.75 -15.156 1 98.81 249 PRO B N 1
ATOM 4065 C CA . PRO B 1 249 ? -5.262 -4.527 -14.844 1 98.81 249 PRO B CA 1
ATOM 4066 C C . PRO B 1 249 ? -6.195 -5.355 -15.719 1 98.81 249 PRO B C 1
ATOM 4068 O O . PRO B 1 249 ? -5.941 -5.52 -16.922 1 98.81 249 PRO B O 1
ATOM 4071 N N . VAL B 1 250 ? -7.191 -5.91 -15.133 1 98.88 250 VAL B N 1
ATOM 4072 C CA . VAL B 1 250 ? -8.148 -6.711 -15.891 1 98.88 250 VAL B CA 1
ATOM 4073 C C . VAL B 1 250 ? -9.57 -6.316 -15.492 1 98.88 250 VAL B C 1
ATOM 4075 O O . VAL B 1 250 ? -9.906 -6.277 -14.305 1 98.88 250 VAL B O 1
ATOM 4078 N N . GLY B 1 251 ? -10.422 -6.094 -16.422 1 98.75 251 GLY B N 1
ATOM 4079 C CA . GLY B 1 251 ? -11.789 -5.633 -16.234 1 98.75 251 GLY B CA 1
ATOM 4080 C C . GLY B 1 251 ? -12 -4.203 -16.703 1 98.75 251 GLY B C 1
ATOM 4081 O O . GLY B 1 251 ? -11.141 -3.346 -16.516 1 98.75 251 GLY B O 1
ATOM 4082 N N . LYS B 1 252 ? -13.148 -3.873 -17.266 1 98.19 252 LYS B N 1
ATOM 4083 C CA . LYS B 1 252 ? -13.438 -2.547 -17.797 1 98.19 252 LYS B CA 1
ATOM 4084 C C . LYS B 1 252 ? -13.312 -1.478 -16.719 1 98.19 252 LYS B C 1
ATOM 4086 O O . LYS B 1 252 ? -12.742 -0.412 -16.953 1 98.19 252 LYS B O 1
ATOM 4091 N N . ASP B 1 253 ? -13.836 -1.795 -15.602 1 98 253 ASP B N 1
ATOM 4092 C CA . ASP B 1 253 ? -13.797 -0.826 -14.516 1 98 253 ASP B CA 1
ATOM 4093 C C . ASP B 1 253 ? -12.367 -0.585 -14.039 1 98 253 ASP B C 1
ATOM 4095 O O . ASP B 1 253 ? -11.977 0.556 -13.781 1 98 253 ASP B O 1
ATOM 4099 N N . ALA B 1 254 ? -11.57 -1.636 -13.938 1 98.62 254 ALA B N 1
ATOM 4100 C CA . ALA B 1 254 ? -10.18 -1.498 -13.531 1 98.62 254 ALA B CA 1
ATOM 4101 C C . ALA B 1 254 ? -9.391 -0.662 -14.539 1 98.62 254 ALA B C 1
ATOM 4103 O O . ALA B 1 254 ? -8.641 0.242 -14.156 1 98.62 254 ALA B O 1
ATOM 4104 N N . VAL B 1 255 ? -9.586 -0.992 -15.82 1 98.69 255 VAL B N 1
ATOM 4105 C CA . VAL B 1 255 ? -8.883 -0.272 -16.875 1 98.69 255 VAL B CA 1
ATOM 4106 C C . VAL B 1 255 ? -9.266 1.205 -16.844 1 98.69 255 VAL B C 1
ATOM 4108 O O . VAL B 1 255 ? -8.398 2.08 -16.938 1 98.69 255 VAL B O 1
ATOM 4111 N N . GLU B 1 256 ? -10.531 1.447 -16.641 1 98.56 256 GLU B N 1
ATOM 4112 C CA . GLU B 1 256 ? -11.031 2.82 -16.641 1 98.56 256 GLU B CA 1
ATOM 4113 C C . GLU B 1 256 ? -10.508 3.594 -15.438 1 98.56 256 GLU B C 1
ATOM 4115 O O . GLU B 1 256 ? -9.945 4.684 -15.586 1 98.56 256 GLU B O 1
ATOM 4120 N N . GLU B 1 257 ? -10.648 3.064 -14.281 1 98.62 257 GLU B N 1
ATOM 4121 C CA . GLU B 1 257 ? -10.328 3.797 -13.055 1 98.62 257 GLU B CA 1
ATOM 4122 C C . GLU B 1 257 ? -8.82 3.918 -12.859 1 98.62 257 GLU B C 1
ATOM 4124 O O . GLU B 1 257 ? -8.328 4.961 -12.43 1 98.62 257 GLU B O 1
ATOM 4129 N N . ILE B 1 258 ? -8.078 2.85 -13.148 1 98.75 258 ILE B N 1
ATOM 4130 C CA . ILE B 1 258 ? -6.625 2.902 -13.031 1 98.75 258 ILE B CA 1
ATOM 4131 C C . ILE B 1 258 ? -6.059 3.854 -14.086 1 98.75 258 ILE B C 1
ATOM 4133 O O . ILE B 1 258 ? -5.145 4.633 -13.805 1 98.75 258 ILE B O 1
ATOM 4137 N N . GLY B 1 259 ? -6.625 3.752 -15.273 1 98.75 259 GLY B N 1
ATOM 4138 C CA . GLY B 1 259 ? -6.227 4.691 -16.312 1 98.75 259 GLY B CA 1
ATOM 4139 C C . GLY B 1 259 ? -6.473 6.141 -15.93 1 98.75 259 GLY B C 1
ATOM 4140 O O . GLY B 1 259 ? -5.617 7 -16.156 1 98.75 259 GLY B O 1
ATOM 4141 N N . ALA B 1 260 ? -7.648 6.41 -15.383 1 98.69 260 ALA B N 1
ATOM 4142 C CA . ALA B 1 260 ? -7.977 7.766 -14.938 1 98.69 260 ALA B CA 1
ATOM 4143 C C . ALA B 1 260 ? -6.988 8.25 -13.883 1 98.69 260 ALA B C 1
ATOM 4145 O O . ALA B 1 260 ? -6.551 9.406 -13.914 1 98.69 260 ALA B O 1
ATOM 4146 N N . LYS B 1 261 ? -6.652 7.379 -13 1 98.31 261 LYS B N 1
ATOM 4147 C CA . LYS B 1 261 ? -5.691 7.727 -11.961 1 98.31 261 LYS B CA 1
ATOM 4148 C C . LYS B 1 261 ? -4.332 8.07 -12.562 1 98.31 261 LYS B C 1
ATOM 4150 O O . LYS B 1 261 ? -3.715 9.07 -12.195 1 98.31 261 LYS B O 1
ATOM 4155 N N . ALA B 1 262 ? -3.811 7.219 -13.453 1 98.5 262 ALA B N 1
ATOM 4156 C CA . ALA B 1 262 ? -2.514 7.426 -14.086 1 98.5 262 ALA B CA 1
ATOM 4157 C C . ALA B 1 262 ? -2.486 8.742 -14.859 1 98.5 262 ALA B C 1
ATOM 4159 O O . ALA B 1 262 ? -1.518 9.5 -14.773 1 98.5 262 ALA B O 1
ATOM 4160 N N . ARG B 1 263 ? -3.547 9.039 -15.547 1 98.62 263 ARG B N 1
ATOM 4161 C CA . ARG B 1 263 ? -3.619 10.281 -16.328 1 98.62 263 ARG B CA 1
ATOM 4162 C C . ARG B 1 263 ? -3.668 11.492 -15.398 1 98.62 263 ARG B C 1
ATOM 4164 O O . ARG B 1 263 ? -3.043 12.523 -15.688 1 98.62 263 ARG B O 1
ATOM 4171 N N . ASN B 1 264 ? -4.418 11.359 -14.328 1 98.19 264 ASN B N 1
ATOM 4172 C CA . ASN B 1 264 ? -4.527 12.469 -13.383 1 98.19 264 ASN B CA 1
ATOM 4173 C C . ASN B 1 264 ? -3.18 12.805 -12.75 1 98.19 264 ASN B C 1
ATOM 4175 O O . ASN B 1 264 ? -2.848 13.977 -12.57 1 98.19 264 ASN B O 1
ATOM 4179 N N . VAL B 1 265 ? -2.432 11.805 -12.406 1 98.06 265 VAL B N 1
ATOM 4180 C CA . VAL B 1 265 ? -1.118 12.008 -11.805 1 98.06 265 VAL B CA 1
ATOM 4181 C C . VAL B 1 265 ? -0.195 12.695 -12.805 1 98.06 265 VAL B C 1
ATOM 4183 O O . VAL B 1 265 ? 0.522 13.641 -12.453 1 98.06 265 VAL B O 1
ATOM 4186 N N . LEU B 1 266 ? -0.217 12.234 -14.055 1 98.69 266 LEU B N 1
ATOM 4187 C CA . LEU B 1 266 ? 0.61 12.836 -15.102 1 98.69 266 LEU B CA 1
ATOM 4188 C C . LEU B 1 266 ? 0.214 14.289 -15.336 1 98.69 266 LEU B C 1
ATOM 4190 O O . LEU B 1 266 ? 1.078 15.148 -15.492 1 98.69 266 LEU B O 1
ATOM 4194 N N . GLU B 1 267 ? -1.084 14.555 -15.344 1 98.56 267 GLU B N 1
ATOM 4195 C CA . GLU B 1 267 ? -1.581 15.914 -15.547 1 98.56 267 GLU B CA 1
ATOM 4196 C C . GLU B 1 267 ? -1.179 16.828 -14.391 1 98.56 267 GLU B C 1
ATOM 4198 O O . GLU B 1 267 ? -0.779 17.969 -14.617 1 98.56 267 GLU B O 1
ATOM 4203 N N . THR B 1 268 ? -1.281 16.359 -13.219 1 98.5 268 THR B N 1
ATOM 4204 C CA . THR B 1 268 ? -0.904 17.141 -12.039 1 98.5 268 THR B CA 1
ATOM 4205 C C . THR B 1 268 ? 0.579 17.5 -12.078 1 98.5 268 THR B C 1
ATOM 4207 O O . THR B 1 268 ? 0.955 18.641 -11.82 1 98.5 268 THR B O 1
ATOM 4210 N N . MET B 1 269 ? 1.389 16.5 -12.406 1 98.56 269 MET B N 1
ATOM 4211 C CA . MET B 1 269 ? 2.828 16.734 -12.453 1 98.56 269 MET B CA 1
ATOM 4212 C C . MET B 1 269 ? 3.174 17.75 -13.547 1 98.56 269 MET B C 1
ATOM 4214 O O . MET B 1 269 ? 4.09 18.547 -13.383 1 98.56 269 MET B O 1
ATOM 4218 N N . GLN B 1 270 ? 2.434 17.625 -14.625 1 98.38 270 GLN B N 1
ATOM 4219 C CA . GLN B 1 270 ? 2.648 18.594 -15.695 1 98.38 270 GLN B CA 1
ATOM 4220 C C . GLN B 1 270 ? 2.285 20 -15.242 1 98.38 270 GLN B C 1
ATOM 4222 O O . GLN B 1 270 ? 3.031 20.953 -15.492 1 98.38 270 GLN B O 1
ATOM 4227 N N . GLU B 1 271 ? 1.164 20.172 -14.57 1 98.12 271 GLU B N 1
ATOM 4228 C CA . GLU B 1 271 ? 0.682 21.469 -14.102 1 98.12 271 GLU B CA 1
ATOM 4229 C C . GLU B 1 271 ? 1.638 22.078 -13.078 1 98.12 271 GLU B C 1
ATOM 4231 O O . GLU B 1 271 ? 1.828 23.297 -13.047 1 98.12 271 GLU B O 1
ATOM 4236 N N . TRP B 1 272 ? 2.266 21.281 -12.297 1 98.44 272 TRP B N 1
ATOM 4237 C CA . TRP B 1 272 ? 3.064 21.766 -11.172 1 98.44 272 TRP B CA 1
ATOM 4238 C C . TRP B 1 272 ? 4.555 21.625 -11.469 1 98.44 272 TRP B C 1
ATOM 4240 O O . TRP B 1 272 ? 5.391 21.906 -10.602 1 98.44 272 TRP B O 1
ATOM 4250 N N . ASP B 1 273 ? 4.926 21.312 -12.672 1 98.25 273 ASP B N 1
ATOM 4251 C CA . ASP B 1 273 ? 6.27 20.875 -13.047 1 98.25 273 ASP B CA 1
ATOM 4252 C C . ASP B 1 273 ? 7.312 21.906 -12.625 1 98.25 273 ASP B C 1
ATOM 4254 O O . ASP B 1 273 ? 8.328 21.562 -12.016 1 98.25 273 ASP B O 1
ATOM 4258 N N . SER B 1 274 ? 7.105 23.188 -12.844 1 97.38 274 SER B N 1
ATOM 4259 C CA . SER B 1 274 ? 8.086 24.25 -12.594 1 97.38 274 SER B CA 1
ATOM 4260 C C . SER B 1 274 ? 8.375 24.375 -11.102 1 97.38 274 SER B C 1
ATOM 4262 O O . SER B 1 274 ? 9.406 24.938 -10.719 1 97.38 274 SER B O 1
ATOM 4264 N N . ILE B 1 275 ? 7.453 23.844 -10.273 1 98.25 275 ILE B N 1
ATOM 4265 C CA . ILE B 1 275 ? 7.605 23.969 -8.828 1 98.25 275 ILE B CA 1
ATOM 4266 C C . ILE B 1 275 ? 8.219 22.688 -8.273 1 98.25 275 ILE B C 1
ATOM 4268 O O . ILE B 1 275 ? 9.203 22.719 -7.531 1 98.25 275 ILE B O 1
ATOM 4272 N N . ILE B 1 276 ? 7.754 21.516 -8.734 1 98.62 276 ILE B N 1
ATOM 4273 C CA . ILE B 1 276 ? 8.031 20.25 -8.07 1 98.62 276 ILE B CA 1
ATOM 4274 C C . ILE B 1 276 ? 9.344 19.672 -8.586 1 98.62 276 ILE B C 1
ATOM 4276 O O . ILE B 1 276 ? 9.883 18.719 -8.008 1 98.62 276 ILE B O 1
ATOM 4280 N N . THR B 1 277 ? 9.93 20.266 -9.617 1 98.44 277 THR B N 1
ATOM 4281 C CA . THR B 1 277 ? 11.211 19.781 -10.125 1 98.44 277 THR B CA 1
ATOM 4282 C C . THR B 1 277 ? 12.336 20.75 -9.781 1 98.44 277 THR B C 1
ATOM 4284 O O . THR B 1 277 ? 13.5 20.5 -10.117 1 98.44 277 THR B O 1
ATOM 4287 N N . GLU B 1 278 ? 12.031 21.844 -9.109 1 97.88 278 GLU B N 1
ATOM 4288 C CA . GLU B 1 278 ? 13.039 22.828 -8.719 1 97.88 278 GLU B CA 1
ATOM 4289 C C . GLU B 1 278 ? 13.266 22.812 -7.211 1 97.88 278 GLU B C 1
ATOM 4291 O O . GLU B 1 278 ? 13.227 23.859 -6.559 1 97.88 278 GLU B O 1
ATOM 4296 N N . THR B 1 279 ? 13.523 21.594 -6.719 1 98.12 279 THR B N 1
ATOM 4297 C CA . THR B 1 279 ? 13.617 21.469 -5.27 1 98.12 279 THR B CA 1
ATOM 4298 C C . THR B 1 279 ? 14.992 20.953 -4.859 1 98.12 279 THR B C 1
ATOM 4300 O O . THR B 1 279 ? 15.258 20.75 -3.674 1 98.12 279 THR B O 1
ATOM 4303 N N . ASP B 1 280 ? 15.922 20.797 -5.898 1 96.75 280 ASP B N 1
ATOM 4304 C CA . ASP B 1 280 ? 17.281 20.375 -5.586 1 96.75 280 ASP B CA 1
ATOM 4305 C C . ASP B 1 280 ? 18.109 21.547 -5.043 1 96.75 280 ASP B C 1
ATOM 4307 O O . ASP B 1 280 ? 17.719 22.703 -5.184 1 96.75 280 ASP B O 1
ATOM 4311 N N . TYR B 1 281 ? 19.172 21.266 -4.34 1 95.88 281 TYR B N 1
ATOM 4312 C CA . TYR B 1 281 ? 20.125 22.297 -3.908 1 95.88 281 TYR B CA 1
ATOM 4313 C C . TYR B 1 281 ? 20.734 23.016 -5.105 1 95.88 281 TYR B C 1
ATOM 4315 O O . TYR B 1 281 ? 20.906 22.422 -6.172 1 95.88 281 TYR B O 1
#

Solvent-accessible surface area (backbone atoms only — not comparable to full-atom values): 27544 Å² total; per-residue (Å²): 131,84,73,44,31,33,37,36,35,34,29,69,45,46,62,27,40,49,44,54,54,53,42,48,75,71,61,30,47,41,39,39,18,19,69,52,46,80,70,38,49,72,46,39,81,74,68,33,43,68,45,63,47,52,58,71,51,55,60,69,59,44,38,54,47,45,52,53,54,28,63,74,75,69,49,60,42,30,41,35,42,53,47,64,65,41,37,33,22,41,78,78,66,44,49,72,66,57,40,50,53,37,29,38,39,43,32,50,7,50,49,44,53,47,47,50,47,40,64,62,23,58,75,65,40,37,34,36,40,35,37,60,55,24,36,37,33,75,42,23,49,57,37,22,22,39,31,8,12,17,25,10,17,34,52,15,29,47,39,4,47,38,59,58,34,42,87,53,49,34,45,48,35,40,37,18,39,35,61,47,43,28,57,56,50,28,89,88,22,38,48,72,49,74,43,85,48,78,92,43,24,66,64,34,47,52,51,51,48,50,45,57,68,36,42,67,60,34,56,22,30,47,66,52,52,49,50,50,53,52,16,55,75,69,46,29,78,93,28,46,96,52,85,80,63,54,59,46,60,28,26,54,64,15,47,50,53,51,43,52,50,33,50,49,53,50,50,49,48,61,75,42,37,86,61,29,52,65,25,55,114,131,84,73,45,31,32,38,35,36,36,28,69,45,47,62,27,41,47,43,54,54,52,42,49,74,71,63,30,47,41,39,39,18,18,70,50,45,82,69,37,48,72,46,37,80,73,67,33,45,69,43,63,46,51,57,70,51,54,61,68,58,44,38,53,46,45,53,54,54,29,62,72,76,70,50,60,40,31,41,34,43,53,49,66,65,40,36,32,23,41,77,78,66,45,49,72,66,56,39,49,53,38,30,38,39,44,31,50,8,50,50,44,54,47,48,51,47,40,64,62,23,58,75,65,41,36,33,37,40,34,36,61,55,25,35,37,33,75,44,25,49,58,38,22,22,38,31,9,12,18,25,9,16,35,51,14,29,48,40,4,46,38,59,58,34,43,87,52,50,34,45,49,36,39,36,20,40,35,60,46,42,26,56,55,50,29,89,89,23,40,47,72,49,76,44,86,48,76,93,43,26,67,64,32,48,53,50,52,48,50,47,59,69,36,42,66,60,34,56,22,31,45,67,52,53,48,50,50,54,52,17,55,75,68,46,29,78,93,27,44,96,50,86,79,64,53,60,46,60,28,25,54,64,16,47,50,53,49,44,52,50,33,50,49,53,50,50,49,47,61,75,41,36,85,60,30,50,64,26,55,114

pLDDT: mean 96.91, std 2.98, range [72.12, 98.94]

Secondary structure (DSSP, 8-state):
-PPPEEEES--SSHHHHHHHHHHHHTT-EEEEEESSGGGTHHHHHTT-EEEE--TTS-HHHHHHHHHHHHHHHS--SEEEE----EEEB-TTTS-HHHHHHHHIIIIIHHHHHHHHHHHHHHHHT-EEEEEE--GGGT---TTBHHHHHHHHHHHHHHHHHHHHHGGGTEEEEEEEE-SBSSGGGSBTTEEE----SHHHHHHHHHHHHHHHHHTT--SB-HHHHHHHHHHHHHT-GGGTTSPPPSEEEESHHHHHHHHHHHHHHHHHHHHTHHHHT--B-/-PPPEEEES--SSHHHHHHHHHHHHTT-EEEEEESSGGGGHHHHHTT-EEEE--TTS-HHHHHHHHHHHHHHHS--SEEEE----EEEB-TTTS-HHHHHHHHIIIIIHHHHHHHHHHHHHHHHT--EEEEE--GGGT---TTBHHHHHHHHHHHHHHHHHHHHHGGGT-EEEEEEE-SBSSGGGSBTTEEE----SHHHHHHHHHHHHHHHHHTT--SB-HHHHHHHHHHHHHT-GGGTTSPPPSEEEESHHHHHHHHHHHHHHHHHHHHHHHHHT--B-

InterPro domains:
  IPR002347 Short-chain dehydrogenase/reductase SDR [PF00106] (6-185)
  IPR002347 Short-chain dehydrogenase/reductase SDR [PR00080] (74-85)
  IPR002347 Short-chain dehydrogenase/reductase SDR [PR00080] (127-135)
  IPR002347 Short-chain dehydrogenase/reductase SDR [PR00080] (147-166)
  IPR002347 Short-chain dehydrogenase/reductase SDR [PR00081] (5-22)
  IPR002347 Short-chain dehydrogenase/reductase SDR [PR00081] (74-85)
  IPR002347 Short-chain dehydrogenase/reductase SDR [PR00081] (121-137)
  IPR002347 Short-chain dehydrogenase/reductase SDR [PR00081] (147-166)
  IPR002347 Short-chain dehydrogenase/reductase SDR [PR00081] (168-185)
  IPR020904 Short-chain dehydrogenase/reductase, conserved site [PS00061] (134-162)
  IPR036291 NAD(P)-binding domain superfamily [SSF51735] (5-237)
  IPR051911 Short-chain Dehydrogenases/Reductases (SDR) [PTHR43976] (1-281)

Radius of gyration: 23.36 Å; Cα contacts (8 Å, |Δi|>4): 1222; chains: 2; bounding box: 53×71×54 Å

Foldseek 3Di:
DDAAEEEEEDLLWFLNVLLLVVSVVVPHAYEREYQDQVSCVVSVVVPHHYFYDDLLDDLVVLLVRVVVSCVVPVAHAEYEYDWAFFEFAAPVQDDPVSLVVRLSTLPSSLVSNCVSRVVRCLVVLGHEYEYEAALLLQDPDGRRCSNSVNSVNNVVVQVVVQVVSVVSNYAYEYEYEYWEQMQRLPPPRYHYDQDPPVVCRVVSVVVNCCSVVCHSVTPHYSNVVSVVVVCLSVCDDVNPPHDRDNYDYDDPVSCVVNVVSVVVVVVVCVVCVVPPVPPDD/DDAAEEEEEDLLWFLNVLLLVVSVVVPHAYEREYQDQVSCVVSVVVPHHYFYDDLLDDLVVLLVRVVVSCVVPVAHAEYEYDWAFFEFAAPVQDDPVSLVVRLSTLPSSLVSNCVSRVVRCLVVLGHEYEYEAALLLQDPDGRRCSNSVNSVNNVVVQVVVQVVNVVSNYAYEYEYEYWEQMQNLPDPRYHYDQDPPVVCRVVSVVVNCCSVVCHSVTPHYSNVVSVVVVCLSVCDDVNPPHDRDNYDYDDPVSCVVNVVSVVVVVVVCVVCVVPPVPPDD

Nearest PDB structures (foldseek):
  3m1a-assembly4_D  TM=9.208E-01  e=2.438E-26  Streptomyces avermitilis
  3m1a-assembly1_G  TM=9.068E-01  e=1.510E-26  Streptomyces avermitilis
  3m1a-assembly1_C  TM=9.152E-01  e=1.025E-25  Streptomyces avermitilis
  3m1a-assembly6_J  TM=9.256E-01  e=3.010E-25  Streptomyces avermitilis
  3emk-assembly1_B  TM=8.527E-01  e=6.663E-13  Brucella melitensis

Sequence (562 aa):
MSQLVWLVTGCSSGFGSEFVHQILSRGDKIIATARNSARIEPLASQGAAVLELDVTDSQDKIDQTIDKAIAIYGHIDVLVNNAGFVAAGSWEDLSYDEFVSSFETNVFGPIKVTRAVLPHMRARKSGTMVFISSLSGWVGHQFTGAYAGSKFALEGVVESLHNETKPLGLRTLLMEPGRFRTPLLSTGHLRSKQSQIPDYESASETHHGHLHGGDLKQPGNPEKFVTIVLDLVRQEGCAQAKSIPFRLPVGKDAVEEIGAKARNVLETMQEWDSIITETDYMSQLVWLVTGCSSGFGSEFVHQILSRGDKIIATARNSARIEPLASQGAAVLELDVTDSQDKIDQTIDKAIAIYGHIDVLVNNAGFVAAGSWEDLSYDEFVSSFETNVFGPIKVTRAVLPHMRARKSGTMVFISSLSGWVGHQFTGAYAGSKFALEGVVESLHNETKPLGLRTLLMEPGRFRTPLLSTGHLRSKQSQIPDYESASETHHGHLHGGDLKQPGNPEKFVTIVLDLVRQEGCAQAKSIPFRLPVGKDAVEEIGAKARNVLETMQEWDSIITETDY